Protein AF-A0A3C1DLE8-F1 (afdb_monomer)

Mean predicted aligned error: 16.71 Å

Secondary structure (DSSP, 8-state):
-PPEEEEE--HHHHHH-TTS--HHHHHTTT-EEEEE-TTTTHHHHHHHHTT--SEEEE-TTGGGSHHHHHHTTSHHHHHHHHHHHHTT-EEEE---GGGGGSTT-B--S-S-GGG--EEEEPPTTS-TT----B--GGGTT-HHHHSSS---HHHHHHHHHH-TTS--S-SEEEES--TTTEEEEEEEEETTEEEEEEEEE-TT-S--EEEESS-HHHHT-HHHHHHHHIIIII----EEEEE-TT---HHHHHHHHHHHHTT--EEEEETTT-HHHHHHHHHTT--SEEEEPTT--GGGS-HHHHHHHHHHHHTT--EEEEE-S--SSSS-PEEEE----HHHHHHHHHHHHHHHHHHT----S-HHHHHHHHHHHHHH-SS--STHHHHHHHHHHHHHTEETTEETT-HHHHHHHHHHHHHTT-S--HHHHHHHHTTGGGS-HHHHHHHHHHHHHTT---HHHHHHHHHHHHTS-GGGS-HHHHHHHHHHHHHTT-HHHHHHHHHHHHHT-BTTB-SSHHHHHHHHHHHHHHHHHHHH-TT--TTTHHHHHHH-

Radius of gyration: 29.04 Å; Cα contacts (8 Å, |Δi|>4): 878; chains: 1; bounding box: 70×69×75 Å

Solvent-accessible surface area (backbone atoms only — not comparable to full-atom values): 30138 Å² total; per-residue (Å²): 127,64,56,28,32,37,38,34,36,32,59,69,52,38,75,76,32,85,50,57,55,49,61,64,68,42,45,78,71,54,38,43,75,46,81,32,28,60,93,49,40,75,56,48,43,57,45,39,69,66,68,68,50,27,20,41,37,35,36,60,38,16,65,54,38,66,57,34,41,54,50,48,63,32,71,64,32,26,52,24,48,45,51,36,20,74,73,60,15,14,31,37,35,36,13,47,52,64,31,30,79,43,87,84,32,53,51,59,64,50,95,48,72,61,69,30,35,28,39,40,58,55,61,88,93,56,59,40,64,60,81,57,55,43,63,42,81,96,29,66,69,39,56,58,39,49,33,92,34,73,55,52,46,63,58,50,42,52,48,28,47,62,32,86,94,63,56,26,48,43,56,29,26,57,41,82,56,39,71,90,45,38,37,60,47,27,30,31,78,54,98,91,43,79,38,35,34,29,38,29,42,32,88,91,46,74,48,41,42,36,42,29,27,31,52,41,72,57,64,60,44,55,56,49,44,51,7,45,46,42,44,24,45,51,28,70,45,32,35,34,36,40,33,41,89,90,56,82,48,71,72,59,52,50,50,53,50,48,35,55,75,67,60,51,37,60,44,80,37,40,57,88,78,32,51,67,57,51,42,49,39,47,75,62,56,56,30,47,32,39,38,37,34,51,70,56,53,74,86,69,53,52,72,65,43,52,50,54,50,52,53,30,17,74,69,47,59,26,38,35,37,34,41,50,78,81,65,100,55,98,59,88,46,72,44,75,52,58,43,61,47,65,64,59,55,51,47,54,50,49,49,51,48,51,52,53,51,52,75,71,61,57,68,83,80,47,68,66,54,40,51,55,52,52,55,52,52,64,74,70,50,94,59,92,68,84,56,61,65,62,49,49,58,52,47,56,59,53,54,76,38,53,51,87,40,20,34,73,73,37,66,69,52,22,38,51,48,46,47,48,38,61,76,68,68,54,92,73,62,59,50,27,51,53,51,45,68,77,42,40,88,79,50,57,69,69,58,34,49,50,44,50,44,36,28,49,78,69,72,68,54,47,74,64,60,53,49,53,50,53,55,54,61,69,71,54,70,62,92,77,54,53,66,62,54,35,34,55,50,27,47,37,26,59,75,68,70,37,63,72,57,26,54,54,35,48,51,47,45,62,71,64,49,53,96,93,36,43,95,40,72,66,53,33,52,54,37,50,53,41,53,47,56,52,52,52,52,57,73,72,50,90,79,76,62,82,79,50,58,58,52,55,62,72,73,87

Sequence (556 aa):
MAYHVALVQNQTEMAHYGYADARPLLEERGYTVHHFTGSNILDLTASLGSQTLNAVVVGSNALSDPDIRREMRTGSAIEGLSAMLRNGGGILVFQQLKLAGIEDNYLLLSDDEDLRVSATPRPLSESAIEGDFRVPPDSSLHPLLIYPHQVDPSAVAEHSRRFRSLPGLYWHSWVDFNADKWQVLLDDFRQGETRPILLATREDSVNRIVLSSMANDWQDSANLLDNALIYAVEGRHELAVLATTGGSMFTFDYLRASFHARQFPVHYYDVGTDQSALARNLRLGVHSTLLIGAAVGQDRLASALKRDISSRIEAGLLKVVGADSTSWVPEPSFSIATRQAPALNLLSAVELQVLTDLRLGYVDGMFWATVETLQHLLELTSEPNDYLVSATRALDLASEHDRSGSYDEVFGASCALLWFRSKCGSADLRPTLDWIRARVSAYAMREQMLAIRTLILIGEGTSDECRAAADQIRLIELDSLSEIDLVNYLETSLLLDELELSSRIARALVSSQSSGMWLDLATTAEGTLALLKLLRRFSEGTTAAPKLVSLSEEIR

Foldseek 3Di:
DAAEEEEQFEPVCVVVDVLQDLVCVQVVVVHHYDYHYLVRLLVVLVVLVVLRHQEYEYAAQSCVPVSNVVSCPDPSNLVSLVVSLLVNAFYEYEANLNLQPDVVSWDRNHPDLQATKGKHFDDPVDDQLDFFKDFDPVQCLPQLCPPPHNDDRRVLSVLQQPQPRHRGDFGIFIDSHNCQQKDQGIWTDDPNDTGRAWIFGDPPDSHTYIYGRHNCSSSVSPSSVVSSCCCNGLNQQQEEEEEADPDDDPVVVVVVVVCVVVSPRHHYDYLVPCLVSVLSCLVSLSYQEYEYEQVDDPVSHDPSSVVSQVVCQVVQRHKYWYQHPPDPDPDGDIDIRHPPPPLVVVQVVVVVVLVVCVVVPQPPLDLVSLLVNVVVVVVPDPDDDVCLVVLVVSLVSQVVQDDQQARVLDLLSLLSNLLSCLVNVNDDSPRSVCSNVVCLVVDDLLSVLSNQLSCLSSVNHDPVSLVVNVVVLVPDPLLPDALQSLLSNLSSCLSSVVLVSNLVSLVSNLVQDDPQAGPDPVSRNSNSVSVVSSVVVVVVDPDDDPVVVVSVVSSD

pLDDT: mean 80.03, std 16.44, range [30.22, 97.75]

Nearest PDB structures (foldseek):
  8apn-assembly1_AL  TM=2.722E-01  e=4.970E-02  Polytomella magna
  4wnd-assembly1_A  TM=3.564E-01  e=7.843E-01  Homo sapiens
  9g6k-assembly1_Li  TM=3.989E-01  e=1.273E+00  Toxoplasma gondii
  8apo-assembly1_Xd  TM=3.398E-01  e=2.065E+00  Polytomella magna
  6af0-assembly1_A  TM=2.952E-01  e=2.387E+00  Thermothelomyces thermophilus ATCC 42464

Structure (mmCIF, N/CA/C/O backbone):
data_AF-A0A3C1DLE8-F1
#
_entry.id   AF-A0A3C1DLE8-F1
#
loop_
_atom_site.group_PDB
_atom_site.id
_atom_site.type_symbol
_atom_site.label_a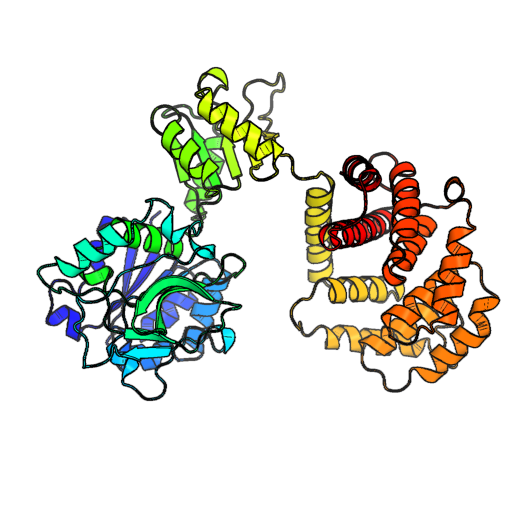tom_id
_atom_site.label_alt_id
_atom_site.label_comp_id
_atom_site.label_asym_id
_atom_site.label_entity_id
_atom_site.label_seq_id
_atom_site.pdbx_PDB_ins_code
_atom_site.Cartn_x
_atom_site.Cartn_y
_atom_site.Cartn_z
_atom_site.occupancy
_atom_site.B_iso_or_equiv
_atom_site.auth_seq_id
_atom_site.auth_comp_id
_atom_site.auth_asym_id
_atom_site.auth_atom_id
_atom_site.pdbx_PDB_model_num
ATOM 1 N N . MET A 1 1 ? -4.431 20.612 9.502 1.00 57.50 1 MET A N 1
ATOM 2 C CA . MET A 1 1 ? -3.205 20.738 8.694 1.00 57.50 1 MET A CA 1
ATOM 3 C C . MET A 1 1 ? -3.507 20.012 7.410 1.00 57.50 1 MET A C 1
ATOM 5 O O . MET A 1 1 ? -4.000 18.897 7.482 1.00 57.50 1 MET A O 1
ATOM 9 N N . ALA A 1 2 ? -3.359 20.688 6.279 1.00 81.50 2 ALA A N 1
ATOM 10 C CA . ALA A 1 2 ? -3.682 20.116 4.979 1.00 81.50 2 ALA A CA 1
ATOM 11 C C . ALA A 1 2 ? -2.530 19.216 4.508 1.00 81.50 2 ALA A C 1
ATOM 13 O O . ALA A 1 2 ? -1.374 19.501 4.815 1.00 81.50 2 ALA A O 1
ATOM 14 N N . TYR A 1 3 ? -2.837 18.137 3.788 1.00 92.44 3 TYR A N 1
ATOM 15 C CA . TYR A 1 3 ? -1.807 17.349 3.110 1.00 92.44 3 TYR A CA 1
ATOM 16 C C . TYR A 1 3 ? -1.200 18.167 1.969 1.00 92.44 3 TYR A C 1
ATOM 18 O O . TYR A 1 3 ? -1.917 18.866 1.250 1.00 92.44 3 TYR A O 1
ATOM 26 N N . HIS A 1 4 ? 0.118 18.097 1.824 1.00 94.75 4 HIS A N 1
ATOM 27 C CA . HIS A 1 4 ? 0.876 18.813 0.810 1.00 94.75 4 HIS A CA 1
ATOM 28 C C . HIS A 1 4 ? 1.128 17.903 -0.389 1.00 94.75 4 HIS A C 1
ATOM 30 O O . HIS A 1 4 ? 1.752 16.849 -0.264 1.00 94.75 4 HIS A O 1
ATOM 36 N N . VAL A 1 5 ? 0.663 18.329 -1.558 1.00 97.06 5 VAL A N 1
ATOM 37 C CA . VAL A 1 5 ? 0.756 17.564 -2.801 1.00 97.06 5 VAL A CA 1
ATOM 38 C C . VAL A 1 5 ? 1.599 18.335 -3.800 1.00 97.06 5 VAL A C 1
ATOM 40 O O . VAL A 1 5 ? 1.300 19.488 -4.103 1.00 97.06 5 VAL A O 1
ATOM 43 N N . ALA A 1 6 ? 2.629 17.695 -4.342 1.00 97.69 6 ALA A N 1
ATOM 44 C CA . ALA A 1 6 ? 3.302 18.185 -5.534 1.00 97.69 6 ALA A CA 1
ATOM 45 C C . ALA A 1 6 ? 2.498 17.757 -6.762 1.00 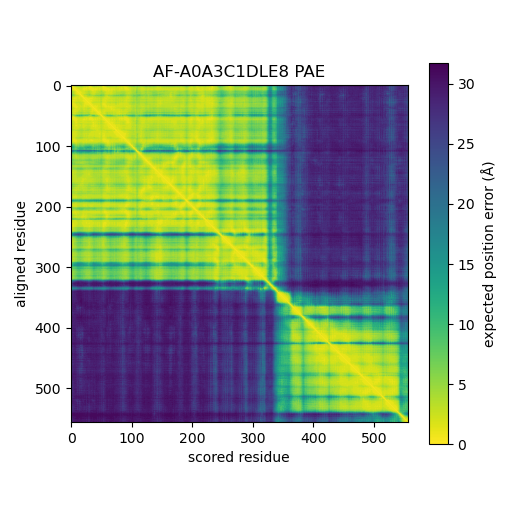97.69 6 ALA A C 1
ATOM 47 O O . ALA A 1 6 ? 2.440 16.574 -7.086 1.00 97.69 6 ALA A O 1
ATOM 48 N N . LEU A 1 7 ? 1.865 18.711 -7.438 1.00 97.75 7 LEU A N 1
ATOM 49 C CA . LEU A 1 7 ? 1.118 18.470 -8.665 1.00 97.75 7 LEU A CA 1
ATOM 50 C C . LEU A 1 7 ? 1.996 18.828 -9.866 1.00 97.75 7 LEU A C 1
ATOM 52 O O . LEU A 1 7 ? 2.311 19.997 -10.075 1.00 97.75 7 LEU A O 1
ATOM 56 N N . VAL A 1 8 ? 2.367 17.828 -10.659 1.00 97.00 8 VAL A N 1
ATOM 57 C CA . VAL A 1 8 ? 3.187 17.977 -11.865 1.00 97.00 8 VAL A CA 1
ATOM 58 C C . VAL A 1 8 ? 2.276 17.947 -13.092 1.00 97.00 8 VAL A C 1
ATOM 60 O O . VAL A 1 8 ? 1.639 16.928 -13.351 1.00 97.00 8 VAL A O 1
ATOM 63 N N . GLN A 1 9 ? 2.203 19.034 -13.864 1.00 94.62 9 GLN A N 1
ATOM 64 C CA . GLN A 1 9 ? 1.334 19.132 -15.045 1.00 94.62 9 GLN A CA 1
ATOM 65 C C . GLN A 1 9 ? 2.069 19.646 -16.285 1.00 94.62 9 GLN A C 1
ATOM 67 O O . GLN A 1 9 ? 3.072 20.355 -16.204 1.00 94.62 9 GLN A O 1
ATOM 72 N N . ASN A 1 10 ? 1.535 19.321 -17.464 1.00 90.56 10 ASN A N 1
ATOM 73 C CA . ASN A 1 10 ? 2.017 19.884 -18.720 1.00 90.56 10 ASN A CA 1
ATOM 74 C C . ASN A 1 10 ? 1.408 21.280 -18.945 1.00 90.56 10 ASN A C 1
ATOM 76 O O . ASN A 1 10 ? 0.211 21.411 -19.208 1.00 90.56 10 ASN A O 1
ATOM 80 N N . GLN A 1 11 ? 2.247 22.318 -18.911 1.00 87.69 11 GLN A N 1
ATOM 81 C CA . GLN A 1 11 ? 1.823 23.712 -19.086 1.00 87.69 11 GLN A CA 1
ATOM 82 C C . GLN A 1 11 ? 1.135 23.972 -20.435 1.00 87.69 11 GLN A C 1
ATOM 84 O O . GLN A 1 11 ? 0.208 24.778 -20.512 1.00 87.69 11 GLN A O 1
ATOM 89 N N . THR A 1 12 ? 1.570 23.291 -21.498 1.00 81.56 12 THR A N 1
ATOM 90 C CA . THR A 1 12 ? 0.986 23.441 -22.838 1.00 81.56 12 THR A CA 1
ATOM 91 C C . THR A 1 12 ? -0.436 22.888 -22.869 1.00 81.56 12 THR A C 1
ATOM 93 O O . THR A 1 12 ? -1.334 23.540 -23.393 1.00 81.56 12 THR A O 1
ATOM 96 N N . GLU A 1 13 ? -0.669 21.722 -22.261 1.00 84.00 13 GLU A N 1
ATOM 97 C CA . GLU A 1 13 ? -2.012 21.131 -22.169 1.00 84.00 13 GLU A CA 1
ATOM 98 C C . GLU A 1 13 ? -2.956 22.042 -21.366 1.00 84.00 13 GLU A C 1
ATOM 100 O O . GLU A 1 13 ? -4.052 22.349 -21.831 1.00 84.00 13 GLU A O 1
ATOM 105 N N . MET A 1 14 ? -2.501 22.568 -20.221 1.00 85.44 14 MET A N 1
ATOM 106 C CA . MET A 1 14 ? -3.275 23.507 -19.393 1.00 85.44 14 MET A CA 1
ATOM 107 C C . MET A 1 14 ? -3.644 24.801 -20.132 1.00 85.44 14 MET A C 1
ATOM 109 O O . MET A 1 14 ? -4.719 25.356 -19.918 1.00 85.44 14 MET A O 1
ATOM 113 N N . ALA A 1 15 ? -2.764 25.298 -21.008 1.00 73.75 15 ALA A N 1
ATOM 114 C CA . ALA A 1 15 ? -3.020 26.509 -21.786 1.00 73.75 15 ALA A CA 1
ATOM 115 C C . ALA A 1 15 ? -4.090 26.308 -22.875 1.00 73.75 15 ALA A C 1
ATOM 117 O O . ALA A 1 15 ? -4.738 27.273 -23.287 1.00 73.75 15 ALA A O 1
ATOM 118 N N . HIS A 1 16 ? -4.271 25.073 -23.352 1.00 78.31 16 HIS A N 1
ATOM 119 C CA . HIS A 1 16 ? -5.194 24.746 -24.440 1.00 78.31 16 HIS A CA 1
ATOM 120 C C . HIS A 1 16 ? -6.519 24.145 -23.965 1.00 78.31 16 HIS A C 1
ATOM 122 O O . HIS A 1 16 ? -7.544 24.348 -24.620 1.00 78.31 16 HIS A O 1
ATOM 128 N N . TYR A 1 17 ? -6.524 23.441 -22.833 1.00 80.38 17 TYR A N 1
ATOM 129 C CA . TYR A 1 17 ? -7.687 22.716 -22.338 1.00 80.38 17 TYR A CA 1
ATOM 130 C C . TYR A 1 17 ? -8.024 23.138 -20.910 1.00 80.38 17 TYR A C 1
ATOM 132 O O . TYR A 1 17 ? -7.287 22.856 -19.972 1.00 80.38 17 TYR A O 1
ATOM 140 N N . GLY A 1 18 ? -9.190 23.765 -20.723 1.00 75.25 18 GLY A N 1
ATOM 141 C CA . GLY A 1 18 ? -9.631 24.219 -19.397 1.00 75.25 18 GLY A CA 1
ATOM 142 C C . GLY A 1 18 ? -9.835 23.092 -18.375 1.00 75.25 18 GLY A C 1
ATOM 143 O O . GLY A 1 18 ? -9.782 23.350 -17.183 1.00 75.25 18 GLY A O 1
ATOM 144 N N . TYR A 1 19 ? -10.033 21.851 -18.832 1.00 81.50 19 TYR A N 1
ATOM 145 C CA . TYR A 1 19 ? -10.120 20.661 -17.976 1.00 81.50 19 TYR A CA 1
ATOM 146 C C . TYR A 1 19 ? -8.752 20.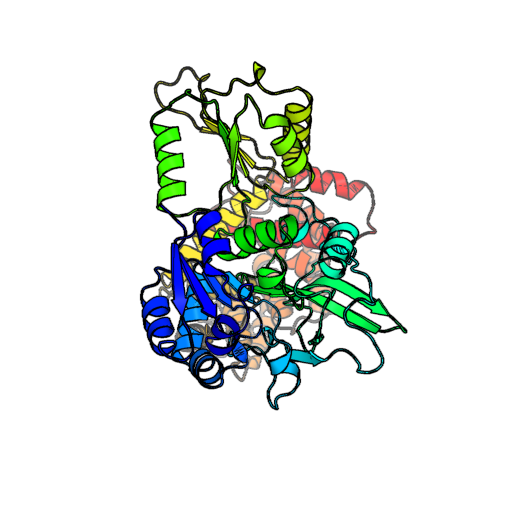042 -17.648 1.00 81.50 19 TYR A C 1
ATOM 148 O O . TYR A 1 19 ? -8.693 19.078 -16.895 1.00 81.50 19 TYR A O 1
ATOM 156 N N . ALA A 1 20 ? -7.659 20.542 -18.238 1.00 86.25 20 ALA A N 1
ATOM 157 C CA . ALA A 1 20 ? -6.324 20.002 -18.000 1.00 86.25 20 ALA A CA 1
ATOM 158 C C . ALA A 1 20 ? -5.638 20.588 -16.759 1.00 86.25 20 ALA A C 1
ATOM 160 O O . ALA A 1 20 ? -4.584 20.097 -16.362 1.00 86.25 20 ALA A O 1
ATOM 161 N N . ASP A 1 21 ? -6.225 21.608 -16.132 1.00 90.75 21 ASP A N 1
ATOM 162 C CA . ASP A 1 21 ? -5.778 22.153 -14.852 1.00 90.75 21 ASP A CA 1
ATOM 163 C C . ASP A 1 21 ? -6.406 21.372 -13.691 1.00 90.75 21 ASP A C 1
ATOM 165 O O . ASP A 1 21 ? -7.610 21.459 -13.455 1.00 90.75 21 ASP A O 1
ATOM 169 N N . ALA A 1 22 ? -5.585 20.611 -12.964 1.00 92.75 22 ALA A N 1
ATOM 170 C CA . ALA A 1 22 ? -6.038 19.759 -11.866 1.00 92.75 22 ALA A CA 1
ATOM 171 C C . ALA A 1 22 ? -5.871 20.436 -10.495 1.00 92.75 22 ALA A C 1
ATOM 173 O O . ALA A 1 22 ? -6.150 19.818 -9.468 1.00 92.75 22 ALA A O 1
ATOM 174 N N . ARG A 1 23 ? -5.425 21.701 -10.438 1.00 94.12 23 ARG A N 1
ATOM 175 C CA . ARG A 1 23 ? -5.304 22.424 -9.161 1.00 94.12 23 ARG A CA 1
ATOM 176 C C . ARG A 1 23 ? -6.654 22.581 -8.461 1.00 94.12 23 ARG A C 1
ATOM 178 O O . ARG A 1 23 ? -6.723 22.170 -7.304 1.00 94.12 23 ARG A O 1
ATOM 185 N N . PRO A 1 24 ? -7.735 23.050 -9.127 1.00 92.38 24 PRO A N 1
ATOM 186 C CA . PRO A 1 24 ? -9.031 23.199 -8.463 1.00 92.38 24 PRO A CA 1
ATOM 187 C C . PRO A 1 24 ? -9.537 21.868 -7.900 1.00 92.38 24 PRO A C 1
ATOM 189 O O . PRO A 1 24 ? -10.004 21.811 -6.771 1.00 92.38 24 PRO A O 1
ATOM 192 N N . LEU A 1 25 ? -9.337 20.779 -8.648 1.00 91.44 25 LEU A N 1
ATOM 193 C CA . LEU A 1 25 ? -9.724 19.422 -8.267 1.00 91.44 25 LEU A CA 1
ATOM 194 C C . LEU A 1 25 ? -9.117 18.986 -6.920 1.00 91.44 25 LEU A C 1
ATOM 196 O O . LEU A 1 25 ? -9.796 18.357 -6.106 1.00 91.44 25 LEU A O 1
ATOM 200 N N . LEU A 1 26 ? -7.841 19.303 -6.687 1.00 94.00 26 LEU A N 1
ATOM 201 C CA . LEU A 1 26 ? -7.132 18.968 -5.450 1.00 94.00 26 LEU A CA 1
ATOM 202 C C . LEU A 1 26 ? -7.415 19.974 -4.325 1.00 94.00 26 LEU A C 1
ATOM 204 O O . LEU A 1 26 ? -7.578 19.577 -3.171 1.00 94.00 26 LEU A O 1
ATOM 208 N N . GLU A 1 27 ? -7.494 21.265 -4.650 1.00 94.38 27 GLU A N 1
ATOM 209 C CA . GLU A 1 27 ? -7.776 22.337 -3.687 1.00 94.38 27 GLU A CA 1
ATOM 210 C C . GLU A 1 27 ? -9.192 22.216 -3.100 1.00 94.38 27 GLU A C 1
ATOM 212 O O . GLU A 1 27 ? -9.369 22.363 -1.891 1.00 94.38 27 GLU A O 1
ATOM 217 N N . GLU A 1 28 ? -10.192 21.864 -3.917 1.00 92.50 28 GLU A N 1
ATOM 218 C CA . GLU A 1 28 ? -11.573 21.605 -3.477 1.00 92.50 28 GLU A CA 1
ATOM 219 C C . GLU A 1 28 ? -11.670 20.428 -2.494 1.00 92.50 28 GLU A C 1
ATOM 221 O O . GLU A 1 28 ? -12.557 20.404 -1.639 1.00 92.50 28 GLU A O 1
ATOM 226 N N . ARG A 1 29 ? -10.722 19.484 -2.561 1.00 91.56 29 ARG A N 1
ATOM 227 C CA . ARG A 1 29 ? -10.584 18.353 -1.625 1.00 91.56 29 ARG A CA 1
ATOM 228 C C . ARG A 1 29 ? -9.753 18.696 -0.383 1.00 91.56 29 ARG A C 1
ATOM 230 O O . ARG A 1 29 ? -9.545 17.847 0.478 1.00 91.56 29 ARG A O 1
ATOM 237 N N . GLY A 1 30 ? -9.311 19.947 -0.253 1.00 92.44 30 GLY A N 1
ATOM 238 C CA . GLY A 1 30 ? -8.603 20.452 0.923 1.00 92.44 30 GLY A CA 1
ATOM 239 C C . GLY A 1 30 ? -7.099 20.174 0.933 1.00 92.44 30 GLY A C 1
ATOM 240 O O . GLY A 1 30 ? -6.462 20.337 1.978 1.00 92.44 30 GLY A O 1
ATOM 241 N N . TYR A 1 31 ? -6.514 19.775 -0.200 1.00 94.94 31 TYR A N 1
ATOM 242 C CA . TYR A 1 31 ? -5.071 19.591 -0.320 1.00 94.94 31 TYR A CA 1
ATOM 243 C C . TYR A 1 31 ? -4.354 20.924 -0.558 1.00 94.94 31 TYR A C 1
ATOM 245 O O . TYR A 1 31 ? -4.834 21.798 -1.276 1.00 94.94 31 TYR A O 1
ATOM 253 N N . THR A 1 32 ? -3.169 21.076 0.035 1.00 95.50 32 THR A N 1
ATOM 254 C CA . THR A 1 32 ? -2.262 22.180 -0.296 1.00 95.50 32 THR A CA 1
ATOM 255 C C . THR A 1 32 ? -1.452 21.789 -1.519 1.00 95.50 32 THR A C 1
ATOM 257 O O . THR A 1 32 ? -0.607 20.896 -1.440 1.00 95.50 32 THR A O 1
ATOM 260 N N . VAL A 1 33 ? -1.697 22.459 -2.640 1.00 96.50 33 VAL A N 1
ATOM 261 C CA . VAL A 1 33 ? -1.079 22.115 -3.921 1.00 96.50 33 VAL A CA 1
ATOM 262 C C . VAL A 1 33 ? 0.170 22.955 -4.172 1.00 96.50 33 VAL A C 1
ATOM 264 O O . VAL A 1 33 ? 0.117 24.181 -4.237 1.00 96.50 33 VAL A O 1
ATOM 267 N N . HIS A 1 34 ? 1.295 22.276 -4.376 1.00 96.38 34 HIS A N 1
ATOM 268 C CA . HIS A 1 34 ? 2.534 22.843 -4.901 1.00 96.38 34 HIS A CA 1
ATOM 269 C C . HIS A 1 34 ? 2.625 22.482 -6.381 1.00 96.38 34 HIS A C 1
ATOM 271 O O . HIS A 1 34 ? 2.769 21.312 -6.729 1.00 96.38 34 HIS A O 1
ATOM 277 N N . HIS A 1 35 ? 2.471 23.467 -7.262 1.00 96.62 35 HIS A N 1
ATOM 278 C CA . HIS A 1 35 ? 2.333 23.218 -8.695 1.00 96.62 35 HIS A CA 1
ATOM 279 C C . HIS A 1 35 ? 3.673 23.300 -9.440 1.00 96.62 35 HIS A C 1
ATOM 281 O O . HIS A 1 35 ? 4.381 24.309 -9.369 1.00 96.62 35 HIS A O 1
ATOM 287 N N . PHE A 1 36 ? 3.972 22.259 -10.213 1.00 96.31 36 PHE A N 1
ATOM 288 C CA . PHE A 1 36 ? 5.183 22.117 -11.012 1.00 96.31 36 PHE A CA 1
ATOM 289 C C . PHE A 1 36 ? 4.842 21.856 -12.481 1.00 96.31 36 PHE A C 1
ATOM 291 O O . PHE A 1 36 ? 3.941 21.093 -12.822 1.00 96.31 36 PHE A O 1
ATOM 298 N N . THR A 1 37 ? 5.607 22.483 -13.362 1.00 94.62 37 THR A N 1
ATOM 299 C CA . THR A 1 37 ? 5.525 22.399 -14.823 1.00 94.62 37 THR A CA 1
ATOM 300 C C . THR A 1 37 ? 6.941 22.381 -15.395 1.00 94.62 37 THR A C 1
ATOM 302 O O . THR A 1 37 ? 7.901 22.566 -14.647 1.00 94.62 37 THR A O 1
ATOM 305 N N . GLY A 1 38 ? 7.104 22.240 -16.714 1.00 90.44 38 GLY A N 1
ATOM 306 C CA . GLY A 1 38 ? 8.426 22.287 -17.352 1.00 90.44 38 GLY A CA 1
ATOM 307 C C . GLY A 1 38 ? 9.260 23.521 -16.967 1.00 90.44 38 GLY A C 1
ATOM 308 O O . GLY A 1 38 ? 10.469 23.408 -16.787 1.00 90.44 38 GLY A O 1
ATOM 309 N N . SER A 1 39 ? 8.630 24.679 -16.720 1.00 91.56 39 SER A N 1
ATOM 310 C CA . SER A 1 39 ? 9.354 25.912 -16.375 1.00 91.56 39 SER A CA 1
ATOM 311 C C . SER A 1 39 ? 9.955 25.948 -14.965 1.00 91.56 39 SER A C 1
ATOM 313 O O . SER A 1 39 ? 10.845 26.757 -14.721 1.00 91.56 39 SER A O 1
ATOM 315 N N . ASN A 1 40 ? 9.456 25.135 -14.029 1.00 91.81 40 ASN A N 1
ATOM 316 C CA . ASN A 1 40 ? 9.880 25.145 -12.620 1.00 91.81 40 ASN A CA 1
ATOM 317 C C . ASN A 1 40 ? 10.094 23.739 -12.035 1.00 91.81 40 ASN A C 1
ATOM 319 O O . ASN A 1 40 ? 10.168 23.583 -10.820 1.00 91.81 40 ASN A O 1
ATOM 323 N N . ILE A 1 41 ? 10.198 22.704 -12.873 1.00 93.81 41 ILE A N 1
ATOM 324 C CA . ILE A 1 41 ? 10.324 21.318 -12.404 1.00 93.81 41 ILE A CA 1
ATOM 325 C C . ILE A 1 41 ? 11.587 21.085 -11.562 1.00 93.81 41 ILE A C 1
ATOM 327 O O . ILE A 1 41 ? 11.565 20.258 -10.661 1.00 93.81 41 ILE A O 1
ATOM 331 N N . LEU A 1 42 ? 12.652 21.864 -11.775 1.00 90.69 42 LEU A N 1
ATOM 332 C CA . LEU A 1 42 ? 13.880 21.804 -10.969 1.00 90.69 42 LEU A CA 1
ATOM 333 C C . LEU A 1 42 ? 13.622 22.053 -9.469 1.00 90.69 42 LEU A C 1
ATOM 335 O O . LEU A 1 42 ? 14.319 21.503 -8.616 1.00 90.69 42 LEU A O 1
ATOM 339 N N . ASP A 1 43 ? 12.591 22.834 -9.130 1.00 93.06 43 ASP A N 1
ATOM 340 C CA . ASP A 1 43 ? 12.226 23.130 -7.740 1.00 93.06 43 ASP A CA 1
ATOM 341 C C . ASP A 1 43 ? 11.553 21.929 -7.041 1.00 93.06 43 ASP A C 1
ATOM 343 O O . ASP A 1 43 ? 11.468 21.884 -5.806 1.00 93.06 43 ASP A O 1
ATOM 347 N N . LEU A 1 44 ? 11.093 20.926 -7.804 1.00 92.12 44 LEU A N 1
ATOM 348 C CA . LEU A 1 44 ? 10.508 19.697 -7.260 1.00 92.12 44 LEU A CA 1
ATOM 349 C C . LEU A 1 44 ? 11.542 18.923 -6.446 1.00 92.12 44 LEU A C 1
ATOM 351 O O . LEU A 1 44 ? 11.243 18.494 -5.335 1.00 92.12 44 LEU A O 1
ATOM 355 N N . THR A 1 45 ? 12.768 18.798 -6.953 1.00 87.62 45 THR A N 1
ATOM 356 C CA . THR A 1 45 ? 13.864 18.094 -6.275 1.00 87.62 45 THR A CA 1
ATOM 357 C C . THR A 1 45 ? 14.177 18.733 -4.917 1.00 87.62 45 THR A C 1
ATOM 359 O O . THR A 1 45 ? 14.318 18.034 -3.911 1.00 87.62 45 THR A O 1
ATOM 362 N N . ALA A 1 46 ? 14.188 20.069 -4.840 1.00 86.81 46 ALA A N 1
ATOM 363 C CA . ALA A 1 46 ? 14.343 20.786 -3.572 1.00 86.81 46 ALA A CA 1
ATOM 364 C C . ALA A 1 46 ? 13.165 20.531 -2.612 1.00 86.81 46 ALA A C 1
ATOM 366 O O . ALA A 1 46 ? 13.361 20.329 -1.411 1.00 86.81 46 ALA A O 1
ATOM 367 N N . SER A 1 47 ? 11.943 20.486 -3.145 1.00 90.19 47 SER A N 1
ATOM 368 C CA . SER A 1 47 ? 10.730 20.211 -2.367 1.00 90.19 47 SER A CA 1
ATOM 369 C C . SER A 1 47 ? 10.716 18.781 -1.813 1.00 90.19 47 SER A C 1
ATOM 371 O O . SER A 1 47 ? 10.418 18.591 -0.633 1.00 90.19 47 SER A O 1
ATOM 373 N N . LEU A 1 48 ? 11.131 17.792 -2.610 1.00 88.69 48 LEU A N 1
ATOM 374 C CA . LEU A 1 48 ? 11.321 16.403 -2.180 1.00 88.69 48 LEU A CA 1
ATOM 375 C C . LEU A 1 48 ? 12.381 16.299 -1.072 1.00 88.69 48 LEU A C 1
ATOM 377 O O . LEU A 1 48 ? 12.144 15.653 -0.052 1.00 88.69 48 LEU A O 1
ATOM 381 N N . GLY A 1 49 ? 13.510 17.001 -1.219 1.00 80.19 49 GLY A N 1
ATOM 382 C CA . GLY A 1 49 ? 14.583 17.029 -0.218 1.00 80.19 49 GLY A CA 1
ATOM 383 C C . GLY A 1 49 ? 14.168 17.623 1.134 1.00 80.19 49 GLY A C 1
ATOM 384 O O . GLY A 1 49 ? 14.696 17.225 2.169 1.00 80.19 49 GLY A O 1
ATOM 385 N N . SER A 1 50 ? 13.186 18.531 1.149 1.00 80.69 50 SER A N 1
ATOM 386 C CA . SER A 1 50 ? 12.641 19.105 2.389 1.00 80.69 50 SER A CA 1
ATOM 387 C C . SER A 1 50 ? 11.734 18.152 3.182 1.00 80.69 50 SER A C 1
ATOM 389 O O . SER A 1 50 ? 11.385 18.465 4.318 1.00 80.69 50 SER A O 1
ATOM 391 N N . GLN A 1 51 ? 11.337 17.013 2.593 1.00 73.25 51 GLN A N 1
ATOM 392 C CA . GLN A 1 51 ? 10.416 16.022 3.174 1.00 73.25 51 GLN A CA 1
ATOM 393 C C . GLN A 1 51 ? 9.076 16.605 3.661 1.00 73.25 51 GLN A C 1
ATOM 395 O O . GLN A 1 51 ? 8.454 16.086 4.583 1.00 73.25 51 GLN A O 1
ATOM 400 N N . THR A 1 52 ? 8.616 17.690 3.037 1.00 83.88 52 THR A N 1
ATOM 401 C CA . THR A 1 52 ? 7.341 18.345 3.377 1.00 83.88 52 THR A CA 1
ATOM 402 C C . THR A 1 52 ? 6.158 17.846 2.545 1.00 83.88 52 THR A C 1
ATOM 404 O O . THR A 1 52 ? 5.017 18.194 2.839 1.00 83.88 52 THR A O 1
ATOM 407 N N . LEU A 1 53 ? 6.416 17.051 1.502 1.00 92.38 53 LEU A N 1
ATOM 408 C CA . LEU A 1 53 ? 5.407 16.540 0.577 1.00 92.38 53 LEU A CA 1
ATOM 409 C C . LEU A 1 53 ? 4.860 15.189 1.048 1.00 92.38 53 LEU A C 1
ATOM 411 O O . LEU A 1 53 ? 5.621 14.289 1.394 1.00 92.38 53 LEU A O 1
ATOM 415 N N . ASN A 1 54 ? 3.537 15.039 1.001 1.00 93.69 54 ASN A N 1
ATOM 416 C CA . ASN A 1 54 ? 2.847 13.781 1.288 1.00 93.69 54 ASN A CA 1
ATOM 417 C C . ASN A 1 54 ? 2.663 12.927 0.028 1.00 93.69 54 ASN A C 1
ATOM 419 O O . ASN A 1 54 ? 2.618 11.700 0.110 1.00 93.69 54 ASN A O 1
ATOM 423 N N . ALA A 1 55 ? 2.566 13.561 -1.142 1.00 96.00 55 ALA A N 1
ATOM 424 C CA . ALA A 1 55 ? 2.492 12.848 -2.406 1.00 96.00 55 ALA A CA 1
ATOM 425 C C . ALA A 1 55 ? 2.964 13.676 -3.598 1.00 96.00 55 ALA A C 1
ATOM 427 O O . ALA A 1 55 ? 2.938 14.911 -3.579 1.00 96.00 55 ALA A O 1
ATOM 428 N N . VAL A 1 56 ? 3.317 12.959 -4.664 1.00 96.75 56 VAL A N 1
ATOM 429 C CA . VAL A 1 56 ? 3.511 13.507 -6.008 1.00 96.75 56 VAL A CA 1
ATOM 430 C C . VAL A 1 56 ? 2.385 13.002 -6.905 1.00 96.75 56 VAL A C 1
ATOM 432 O O . VAL A 1 56 ? 2.212 11.800 -7.098 1.00 96.75 56 VAL A O 1
ATOM 435 N N . VAL A 1 57 ? 1.617 13.932 -7.461 1.00 97.38 57 VAL A N 1
ATOM 436 C CA . VAL A 1 57 ? 0.555 13.663 -8.428 1.00 97.38 57 VAL A CA 1
ATOM 437 C C . VAL A 1 57 ? 1.037 14.110 -9.800 1.00 97.38 57 VAL A C 1
ATOM 439 O O . VAL A 1 57 ? 1.286 15.291 -10.034 1.00 97.38 57 VAL A O 1
ATOM 442 N N . VAL A 1 58 ? 1.169 13.162 -10.719 1.00 96.31 58 VAL A N 1
ATOM 443 C CA . VAL A 1 58 ? 1.577 13.399 -12.101 1.00 96.31 58 VAL A CA 1
ATOM 444 C C . VAL A 1 58 ? 0.323 13.449 -12.968 1.00 96.31 58 VAL A C 1
ATOM 446 O O . VAL A 1 58 ? -0.333 12.433 -13.206 1.00 96.31 58 VAL A O 1
ATOM 449 N N . GLY A 1 59 ? -0.007 14.656 -13.425 1.00 95.12 59 GLY A N 1
ATOM 450 C CA . GLY A 1 59 ? -1.152 14.952 -14.277 1.00 95.12 59 GLY A CA 1
ATOM 451 C C . GLY A 1 59 ? -1.125 14.204 -15.608 1.00 95.12 59 GLY A C 1
ATOM 452 O O . GLY A 1 59 ? -0.071 13.770 -16.093 1.00 95.12 59 GLY A O 1
ATOM 453 N N . SER A 1 60 ? -2.290 14.099 -16.236 1.00 93.94 60 SER A N 1
ATOM 454 C CA . SER A 1 60 ? -2.434 13.508 -17.561 1.00 93.94 60 SER A CA 1
ATOM 455 C C . SER A 1 60 ? -1.493 14.173 -18.576 1.00 93.94 60 SER A C 1
ATOM 457 O O . SER A 1 60 ? -1.461 15.394 -18.730 1.00 93.94 60 SER A O 1
ATOM 459 N N . ASN A 1 61 ? -0.702 13.352 -19.271 1.00 92.19 61 ASN A N 1
ATOM 460 C CA . ASN A 1 61 ? 0.340 13.737 -20.228 1.00 92.19 61 ASN A CA 1
ATOM 461 C C . ASN A 1 61 ? 1.442 14.666 -19.681 1.00 92.19 61 ASN A C 1
ATOM 463 O O . ASN A 1 61 ? 2.195 15.236 -20.479 1.00 92.19 61 ASN A O 1
ATOM 467 N N . ALA A 1 62 ? 1.605 14.806 -18.364 1.00 92.62 62 ALA A N 1
ATOM 468 C CA . ALA A 1 62 ? 2.691 15.597 -17.785 1.00 92.62 62 ALA A CA 1
ATOM 469 C C . ALA A 1 62 ? 4.074 15.129 -18.276 1.00 92.62 62 ALA A C 1
ATOM 471 O O . ALA A 1 62 ? 4.889 15.948 -18.693 1.00 92.62 62 ALA A O 1
ATOM 472 N N . LEU A 1 63 ? 4.304 13.813 -18.364 1.00 90.44 63 LEU A N 1
ATOM 473 C CA . LEU A 1 63 ? 5.593 13.240 -18.784 1.00 90.44 63 LEU A CA 1
ATOM 474 C C . LEU A 1 63 ? 5.871 13.346 -20.289 1.00 90.44 63 LEU A C 1
ATOM 476 O O . LEU A 1 63 ? 6.923 12.914 -20.765 1.00 90.44 63 LEU A O 1
ATOM 480 N N . SER A 1 64 ? 4.945 13.919 -21.059 1.00 87.44 64 SER A N 1
ATOM 481 C CA . SER A 1 64 ? 5.202 14.250 -22.460 1.00 87.44 64 SER A CA 1
ATOM 482 C C . SER A 1 64 ? 6.112 15.464 -22.616 1.00 87.44 64 SER A C 1
ATOM 484 O O . SER A 1 64 ? 6.851 15.544 -23.600 1.00 87.44 64 SER A O 1
ATOM 486 N N . ASP A 1 65 ? 6.113 16.356 -21.625 1.00 89.81 65 ASP A N 1
ATOM 487 C CA . ASP A 1 65 ? 7.042 17.473 -21.555 1.00 89.81 65 ASP A CA 1
ATOM 488 C C . ASP A 1 65 ? 8.476 16.932 -21.352 1.00 89.81 65 ASP A C 1
ATOM 490 O O . ASP A 1 65 ? 8.726 16.171 -20.408 1.00 89.81 65 ASP A O 1
ATOM 494 N N . PRO A 1 66 ? 9.422 17.246 -22.258 1.00 87.00 66 PRO A N 1
ATOM 495 C CA . PRO A 1 66 ? 10.778 16.717 -22.189 1.00 87.00 66 PRO A CA 1
ATOM 496 C C . PRO A 1 66 ? 11.553 17.219 -20.968 1.00 87.00 66 PRO A C 1
ATOM 498 O O . PRO A 1 66 ? 12.404 16.481 -20.474 1.00 87.00 66 PRO A O 1
ATOM 501 N N . ASP A 1 67 ? 11.269 18.425 -20.470 1.00 90.69 67 ASP A N 1
ATOM 502 C CA . ASP A 1 67 ? 11.946 18.974 -19.297 1.00 90.69 67 ASP A CA 1
ATOM 503 C C . ASP A 1 67 ? 11.457 18.275 -18.028 1.00 90.69 67 ASP A C 1
ATOM 505 O O . ASP A 1 67 ? 12.282 17.846 -17.220 1.00 90.69 67 ASP A O 1
ATOM 509 N N . ILE A 1 68 ? 10.141 18.045 -17.910 1.00 91.25 68 ILE A N 1
ATOM 510 C CA . ILE A 1 68 ? 9.573 17.255 -16.805 1.00 91.25 68 ILE A CA 1
ATOM 511 C C . ILE A 1 68 ? 10.142 15.837 -16.812 1.00 91.25 68 ILE A C 1
ATOM 513 O O . ILE A 1 68 ? 10.627 15.350 -15.792 1.00 91.25 68 ILE A O 1
ATOM 517 N N . ARG A 1 69 ? 10.116 15.170 -17.972 1.00 88.44 69 ARG A N 1
ATOM 518 C CA . ARG A 1 69 ? 10.612 13.796 -18.102 1.00 88.44 69 ARG A CA 1
ATOM 519 C C . ARG A 1 69 ? 12.103 13.690 -17.797 1.00 88.44 69 ARG A C 1
ATOM 521 O O . ARG A 1 69 ? 12.510 12.717 -17.176 1.00 88.44 69 ARG A O 1
ATOM 528 N N . ARG A 1 70 ? 12.916 14.654 -18.235 1.00 87.44 70 ARG A N 1
ATOM 529 C CA . ARG A 1 70 ? 14.355 14.673 -17.942 1.00 87.44 70 ARG A CA 1
ATOM 530 C C . ARG A 1 70 ? 14.606 14.843 -16.446 1.00 87.44 70 ARG A C 1
ATOM 532 O O . ARG A 1 70 ? 15.408 14.096 -15.900 1.00 87.44 70 ARG A O 1
ATOM 539 N N . GLU A 1 71 ? 13.921 15.782 -15.798 1.00 89.75 71 GLU A N 1
ATOM 540 C CA . GLU A 1 71 ? 14.144 16.080 -14.379 1.00 89.75 71 GLU A CA 1
ATOM 541 C C . GLU A 1 71 ? 13.710 14.933 -13.462 1.00 89.75 71 GLU A C 1
ATOM 543 O O . GLU A 1 71 ? 14.475 14.520 -12.593 1.00 89.75 71 GLU A O 1
ATOM 548 N N . MET A 1 72 ? 12.537 14.344 -13.716 1.00 88.38 72 MET A N 1
ATOM 549 C CA . MET A 1 72 ? 12.017 13.191 -12.963 1.00 88.38 72 MET A CA 1
ATOM 550 C C . MET A 1 72 ? 12.913 11.942 -13.066 1.00 88.38 72 MET A C 1
ATOM 552 O O . MET A 1 72 ? 12.746 11.007 -12.291 1.00 88.38 72 MET A O 1
ATOM 556 N N . ARG A 1 73 ? 13.857 11.921 -14.019 1.00 87.19 73 ARG A N 1
ATOM 557 C CA . ARG A 1 73 ? 14.831 10.839 -14.247 1.00 87.19 73 ARG A CA 1
ATOM 558 C C . ARG A 1 73 ? 16.229 11.151 -13.706 1.00 87.19 73 ARG A C 1
ATOM 560 O O . ARG A 1 73 ? 17.156 10.379 -13.930 1.00 87.19 73 ARG A O 1
ATOM 567 N N . THR A 1 74 ? 16.419 12.290 -13.044 1.00 88.25 74 THR A N 1
ATOM 568 C CA . THR A 1 74 ? 17.694 12.598 -12.388 1.00 88.25 74 THR A CA 1
ATOM 569 C C . THR A 1 74 ? 17.853 11.752 -11.127 1.00 88.25 74 THR A C 1
ATOM 571 O O . THR A 1 74 ? 16.875 11.493 -10.426 1.00 88.25 74 THR A O 1
ATOM 574 N N . GLY A 1 75 ? 19.090 11.366 -10.791 1.00 87.44 75 GLY A N 1
ATOM 575 C CA . GLY A 1 75 ? 19.360 10.592 -9.572 1.00 87.44 75 GLY A CA 1
ATOM 576 C C . GLY A 1 75 ? 18.832 11.281 -8.308 1.00 87.44 75 GLY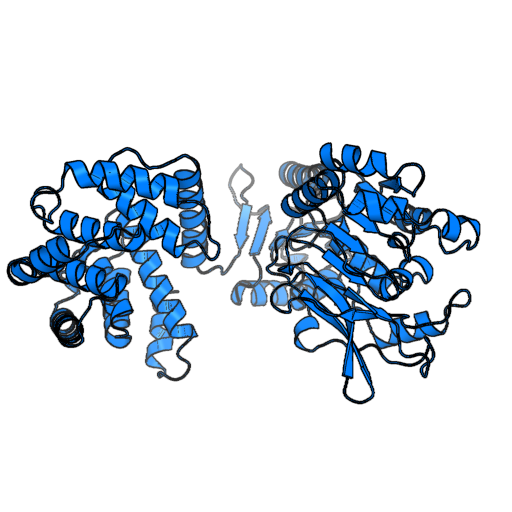 A C 1
ATOM 577 O O . GLY A 1 75 ? 18.236 10.636 -7.456 1.00 87.44 75 GLY A O 1
ATOM 578 N N . SER A 1 76 ? 18.921 12.613 -8.233 1.00 88.31 76 SER A N 1
ATOM 579 C CA . SER A 1 76 ? 18.387 13.389 -7.109 1.00 88.31 76 SER A CA 1
ATOM 580 C C . SER A 1 76 ? 16.862 13.333 -6.990 1.00 88.31 76 SER A C 1
ATOM 582 O O . SER A 1 76 ? 16.339 13.244 -5.879 1.00 88.31 76 SER A O 1
ATOM 584 N N . ALA A 1 77 ? 16.135 13.381 -8.112 1.00 88.81 77 ALA A N 1
ATOM 585 C CA . ALA A 1 77 ? 14.681 13.248 -8.093 1.00 88.81 77 ALA A CA 1
ATOM 586 C C . ALA A 1 77 ? 14.272 11.825 -7.688 1.00 88.81 77 ALA A C 1
ATOM 588 O O . ALA A 1 77 ? 13.390 11.659 -6.847 1.00 88.81 77 ALA A O 1
ATOM 589 N N . ILE A 1 78 ? 14.954 10.808 -8.222 1.00 88.62 78 ILE A N 1
ATOM 590 C CA . ILE A 1 78 ? 14.713 9.393 -7.907 1.00 88.62 78 ILE A CA 1
ATOM 591 C C . ILE A 1 78 ? 14.972 9.102 -6.423 1.00 88.62 78 ILE A C 1
ATOM 593 O O . ILE A 1 78 ? 14.129 8.503 -5.751 1.00 88.62 78 ILE A O 1
ATOM 597 N N . GLU A 1 79 ? 16.094 9.575 -5.877 1.00 87.88 79 GLU A N 1
ATOM 598 C CA . GLU A 1 79 ? 16.419 9.457 -4.452 1.00 87.88 79 GLU A CA 1
ATOM 599 C C . GLU A 1 79 ? 15.365 10.143 -3.574 1.00 87.88 79 GLU A C 1
ATOM 601 O O . GLU A 1 79 ? 14.916 9.568 -2.577 1.00 87.88 79 GLU A O 1
ATOM 606 N N . GLY A 1 80 ? 14.932 11.348 -3.961 1.00 89.81 80 GLY A N 1
ATOM 607 C CA . GLY A 1 80 ? 13.899 12.109 -3.260 1.00 89.81 80 GLY A CA 1
ATOM 608 C C . GLY A 1 80 ? 12.534 1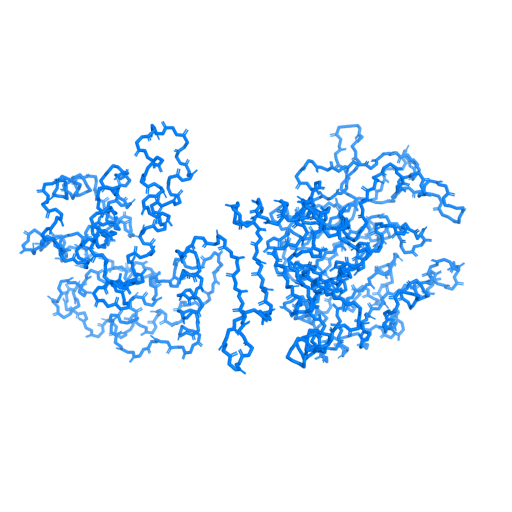1.414 -3.265 1.00 89.81 80 GLY A C 1
ATOM 609 O O . GLY A 1 80 ? 11.901 11.294 -2.214 1.00 89.81 80 GLY A O 1
ATOM 610 N N . LEU A 1 81 ? 12.098 10.901 -4.419 1.00 90.56 81 LEU A N 1
ATOM 611 C CA . LEU A 1 81 ? 10.861 10.125 -4.558 1.00 90.56 81 LEU A CA 1
ATOM 612 C C . LEU A 1 81 ? 10.917 8.837 -3.731 1.00 90.56 81 LEU A C 1
ATOM 614 O O . LEU A 1 81 ? 9.977 8.531 -2.998 1.00 90.56 81 LEU A O 1
ATOM 618 N N . SER A 1 82 ? 12.043 8.126 -3.779 1.00 88.06 82 SER A N 1
ATOM 619 C CA . SER A 1 82 ? 12.256 6.903 -3.002 1.00 88.06 82 SER A CA 1
ATOM 620 C C . SER A 1 82 ? 12.233 7.174 -1.496 1.00 88.06 82 SER A C 1
ATOM 622 O O . SER A 1 82 ? 11.644 6.412 -0.730 1.00 88.06 82 SER A O 1
ATOM 624 N N . ALA A 1 83 ? 12.845 8.273 -1.045 1.00 87.31 83 ALA A N 1
ATOM 625 C CA . ALA A 1 83 ? 12.794 8.689 0.354 1.00 87.31 83 ALA A CA 1
ATOM 626 C C . ALA A 1 83 ? 11.368 9.053 0.791 1.00 87.31 83 ALA A C 1
ATOM 628 O O . ALA A 1 83 ? 10.943 8.650 1.873 1.00 87.31 83 ALA A O 1
ATOM 629 N N . MET A 1 84 ? 10.617 9.762 -0.055 1.00 90.00 84 MET A N 1
ATOM 630 C CA . MET A 1 84 ? 9.214 10.088 0.199 1.00 90.00 84 MET A CA 1
ATOM 631 C C . MET A 1 84 ? 8.360 8.819 0.336 1.00 90.00 84 MET A C 1
ATOM 633 O O . MET A 1 84 ? 7.616 8.701 1.307 1.00 90.00 84 MET A O 1
ATOM 637 N N . LEU A 1 85 ? 8.502 7.852 -0.578 1.00 88.25 85 LEU A N 1
ATOM 638 C CA . LEU A 1 85 ? 7.792 6.567 -0.525 1.00 88.25 85 LEU A CA 1
ATOM 639 C C . LEU A 1 85 ? 8.117 5.786 0.758 1.00 88.25 85 LEU A C 1
ATOM 641 O O . LEU A 1 85 ? 7.201 5.369 1.463 1.00 88.25 85 LEU A O 1
ATOM 645 N N . ARG A 1 86 ? 9.402 5.668 1.130 1.00 84.94 86 ARG A N 1
ATOM 646 C CA . ARG A 1 86 ? 9.824 5.009 2.385 1.00 84.94 86 ARG A CA 1
ATOM 647 C C . ARG A 1 86 ? 9.270 5.679 3.642 1.00 84.94 86 ARG A C 1
ATOM 649 O O . ARG A 1 86 ? 9.039 5.005 4.640 1.00 84.94 86 ARG A O 1
ATOM 656 N N . ASN A 1 87 ? 9.042 6.989 3.593 1.00 83.19 87 ASN A N 1
ATOM 657 C CA . ASN A 1 87 ? 8.442 7.751 4.688 1.00 83.19 87 ASN A CA 1
ATOM 658 C C . ASN A 1 87 ? 6.902 7.692 4.689 1.00 83.19 87 ASN A C 1
ATOM 660 O O . ASN A 1 87 ? 6.262 8.397 5.468 1.00 83.19 87 ASN A O 1
ATOM 664 N N . GLY A 1 88 ? 6.299 6.863 3.832 1.00 84.12 88 GLY A N 1
ATOM 665 C CA . GLY A 1 88 ? 4.853 6.690 3.751 1.00 84.12 88 GLY A CA 1
ATOM 666 C C . GLY A 1 88 ? 4.145 7.732 2.889 1.00 84.12 88 GLY A C 1
ATOM 667 O O . GLY A 1 88 ? 2.923 7.848 2.986 1.00 84.12 88 GLY A O 1
ATOM 668 N N . GLY A 1 89 ? 4.863 8.485 2.054 1.00 89.44 89 GLY A N 1
ATOM 669 C CA . GLY A 1 89 ? 4.260 9.270 0.979 1.00 89.44 89 GLY A CA 1
ATOM 670 C C . GLY A 1 89 ? 3.844 8.394 -0.206 1.00 89.44 89 GLY A C 1
ATOM 671 O O . GLY A 1 89 ? 4.146 7.202 -0.248 1.00 89.44 89 GLY A O 1
ATOM 672 N N . GLY A 1 90 ? 3.124 8.968 -1.169 1.00 93.94 90 GLY A N 1
ATOM 673 C CA . GLY A 1 90 ? 2.640 8.216 -2.330 1.00 93.94 90 GLY A CA 1
ATOM 674 C C . GLY A 1 90 ? 2.824 8.921 -3.664 1.00 93.94 90 GLY A C 1
ATOM 675 O O . GLY A 1 90 ? 3.118 10.114 -3.741 1.00 93.94 90 GLY A O 1
ATOM 676 N N . ILE A 1 91 ? 2.656 8.156 -4.737 1.00 95.69 91 ILE A N 1
ATOM 677 C CA . ILE A 1 91 ? 2.730 8.654 -6.108 1.00 95.69 91 ILE A CA 1
ATOM 678 C C . ILE A 1 91 ? 1.465 8.237 -6.848 1.00 95.69 91 ILE A C 1
ATOM 680 O O . ILE A 1 91 ? 1.091 7.066 -6.847 1.00 95.69 91 ILE A O 1
ATOM 684 N N . LEU A 1 92 ? 0.814 9.198 -7.496 1.00 96.75 92 LEU A N 1
ATOM 685 C CA . LEU A 1 92 ? -0.343 8.961 -8.352 1.00 96.75 92 LEU A CA 1
ATOM 686 C C . LEU A 1 92 ? -0.035 9.478 -9.749 1.00 96.75 92 LEU A C 1
ATOM 688 O O . LEU A 1 92 ? 0.236 10.662 -9.926 1.00 96.75 92 LEU A O 1
ATOM 692 N N . VAL A 1 93 ? -0.090 8.599 -10.743 1.00 95.81 93 VAL A N 1
ATOM 693 C CA . VAL A 1 93 ? 0.164 8.942 -12.141 1.00 95.81 93 VAL A CA 1
ATOM 694 C C . VAL A 1 93 ? -1.104 8.715 -12.946 1.00 95.81 93 VAL A C 1
ATOM 696 O O . VAL A 1 93 ? -1.588 7.589 -13.060 1.00 95.81 93 VAL A O 1
ATOM 699 N N . PHE A 1 94 ? -1.645 9.793 -13.507 1.00 94.69 94 PHE A N 1
ATOM 700 C CA . PHE A 1 94 ? -2.741 9.727 -14.473 1.00 94.69 94 PHE A CA 1
ATOM 701 C C . PHE A 1 94 ? -2.216 9.414 -15.874 1.00 94.69 94 PHE A C 1
ATOM 703 O O . PHE A 1 94 ? -1.016 9.206 -16.064 1.00 94.69 94 PHE A O 1
ATOM 710 N N . GLN A 1 95 ? -3.101 9.376 -16.870 1.00 93.38 95 GLN A N 1
ATOM 711 C CA . GLN A 1 95 ? -2.755 8.827 -18.177 1.00 93.38 95 GLN A CA 1
ATOM 712 C C . GLN A 1 95 ? -1.502 9.453 -18.817 1.00 93.38 95 GLN A C 1
ATOM 714 O O . GLN A 1 95 ? -1.350 10.670 -18.868 1.00 93.38 95 GLN A O 1
ATOM 719 N N . GLN A 1 96 ? -0.622 8.629 -19.391 1.00 92.25 96 GLN A N 1
ATOM 720 C CA . GLN A 1 96 ? 0.586 9.088 -20.089 1.00 92.25 96 GLN A CA 1
ATOM 721 C C . GLN A 1 96 ? 0.615 8.596 -21.543 1.00 92.25 96 GLN A C 1
ATOM 723 O O . GLN A 1 96 ? 1.584 7.986 -21.983 1.00 92.25 96 GLN A O 1
ATOM 728 N N . LEU A 1 97 ? -0.441 8.868 -22.324 1.00 87.81 97 LEU A N 1
ATOM 729 C CA . LEU A 1 97 ? -0.558 8.394 -23.714 1.00 87.81 97 LEU A CA 1
ATOM 730 C C . LEU A 1 97 ? 0.685 8.714 -24.551 1.00 87.81 97 LEU A C 1
ATOM 732 O O . LEU A 1 97 ? 1.205 7.855 -25.257 1.00 87.81 97 LEU A O 1
ATOM 736 N N . LYS A 1 98 ? 1.170 9.956 -24.472 1.00 83.69 98 LYS A N 1
ATOM 737 C CA . LYS A 1 98 ? 2.323 10.393 -25.268 1.00 83.69 98 LYS A CA 1
ATOM 738 C C . LYS A 1 98 ? 3.625 9.697 -24.865 1.00 83.69 98 LYS A C 1
ATOM 740 O O . LYS A 1 98 ? 4.533 9.677 -25.683 1.00 83.69 98 LYS A O 1
ATOM 745 N N . LEU A 1 99 ? 3.718 9.119 -23.662 1.00 80.12 99 LEU A N 1
ATOM 746 C CA . LEU A 1 99 ? 4.863 8.301 -23.254 1.00 80.12 99 LEU A CA 1
ATOM 747 C C . LEU A 1 99 ? 4.911 6.994 -24.054 1.00 80.12 99 LEU A C 1
ATOM 749 O O . LEU A 1 99 ? 5.989 6.557 -24.431 1.00 80.12 99 LEU A O 1
ATOM 753 N N . ALA A 1 100 ? 3.750 6.429 -24.395 1.00 79.88 100 ALA A N 1
ATOM 754 C CA . ALA A 1 100 ? 3.628 5.151 -25.091 1.00 79.88 100 ALA A CA 1
ATOM 755 C C . ALA A 1 100 ? 4.227 5.132 -26.515 1.00 79.88 100 ALA A C 1
ATOM 757 O O . ALA A 1 100 ? 4.398 4.064 -27.095 1.00 79.88 100 ALA A O 1
ATOM 758 N N . GLY A 1 101 ? 4.522 6.303 -27.091 1.00 73.00 101 GLY A N 1
ATOM 759 C CA . GLY A 1 101 ? 5.099 6.454 -28.431 1.00 73.00 101 GLY A CA 1
ATOM 760 C C . GLY A 1 101 ? 6.573 6.871 -28.465 1.00 73.00 101 GLY A C 1
ATOM 761 O O . GLY A 1 101 ? 7.056 7.228 -29.537 1.00 73.00 101 GLY A O 1
ATOM 762 N N . ILE A 1 102 ? 7.267 6.897 -27.323 1.00 79.25 102 ILE A N 1
ATOM 763 C CA . ILE A 1 102 ? 8.670 7.335 -27.209 1.00 79.25 102 ILE A CA 1
ATOM 764 C C . ILE A 1 102 ? 9.558 6.104 -26.971 1.00 79.25 102 ILE A C 1
ATOM 766 O O . ILE A 1 102 ? 9.149 5.174 -26.282 1.00 79.25 102 ILE A O 1
ATOM 770 N N . GLU A 1 103 ? 10.777 6.086 -27.515 1.00 69.75 103 GLU A N 1
ATOM 771 C CA . GLU A 1 103 ? 11.806 5.128 -27.078 1.00 69.75 103 GLU A CA 1
ATOM 772 C C . GLU A 1 103 ? 12.082 5.328 -25.573 1.00 69.75 103 GLU A C 1
ATOM 774 O O . GLU A 1 103 ? 12.037 6.454 -25.076 1.00 69.75 103 GLU A O 1
ATOM 779 N N . ASP A 1 104 ? 12.307 4.247 -24.820 1.00 73.12 104 ASP A N 1
ATOM 780 C CA . ASP A 1 104 ? 12.418 4.294 -23.352 1.00 73.12 104 ASP A CA 1
ATOM 781 C C . ASP A 1 104 ? 11.154 4.838 -22.644 1.00 73.12 104 ASP A C 1
ATOM 783 O O . ASP A 1 104 ? 11.228 5.651 -21.716 1.00 73.12 104 ASP A O 1
ATOM 787 N N . ASN A 1 105 ? 9.976 4.359 -23.058 1.00 77.12 105 ASN A N 1
ATOM 788 C CA . ASN A 1 105 ? 8.631 4.695 -22.548 1.00 77.12 105 ASN A CA 1
ATOM 789 C C . ASN A 1 105 ? 8.312 4.223 -21.114 1.00 77.12 105 ASN A C 1
ATOM 791 O O . ASN A 1 105 ? 7.139 4.158 -20.734 1.00 77.12 105 ASN A O 1
ATOM 795 N N . TYR A 1 106 ? 9.318 3.886 -20.316 1.00 75.62 106 TYR A N 1
ATOM 796 C CA . TYR A 1 106 ? 9.100 3.420 -18.957 1.00 75.62 106 TYR A CA 1
ATOM 797 C C . TYR A 1 106 ? 8.968 4.582 -17.969 1.00 75.62 106 TYR A C 1
ATOM 799 O O . TYR A 1 106 ? 9.586 5.650 -18.102 1.00 75.62 106 TYR A O 1
ATOM 807 N N . LEU A 1 107 ? 8.128 4.360 -16.965 1.00 75.94 107 LEU A N 1
ATOM 808 C CA . LEU A 1 107 ? 7.931 5.250 -15.839 1.00 75.94 107 LEU A CA 1
ATOM 809 C C . LEU A 1 107 ? 9.086 5.053 -14.849 1.00 75.94 107 LEU A C 1
ATOM 811 O O . LEU A 1 107 ? 9.176 4.025 -14.187 1.00 75.94 107 LEU A O 1
ATOM 815 N N . LEU A 1 108 ? 9.981 6.033 -14.758 1.00 62.19 108 LEU A N 1
ATOM 816 C CA . LEU A 1 108 ? 11.046 6.038 -13.756 1.00 62.19 108 LEU A CA 1
ATOM 817 C C . LEU A 1 108 ? 10.539 6.730 -12.501 1.00 62.19 108 LEU A C 1
ATOM 819 O O . LEU A 1 108 ? 10.490 7.955 -12.443 1.00 62.19 108 LEU A O 1
ATOM 823 N N . LEU A 1 109 ? 10.137 5.925 -11.524 1.00 60.62 109 LEU A N 1
ATOM 824 C CA . LEU A 1 109 ? 9.921 6.374 -10.146 1.00 60.62 109 LEU A CA 1
ATOM 825 C C . LEU A 1 109 ? 10.975 5.794 -9.187 1.00 60.62 109 LEU A C 1
ATOM 827 O O . LEU A 1 109 ? 10.996 6.167 -8.018 1.00 60.62 109 LEU A O 1
ATOM 831 N N . SER A 1 110 ? 11.831 4.894 -9.683 1.00 56.97 110 SER A N 1
ATOM 832 C CA . SER A 1 110 ? 12.915 4.225 -8.965 1.00 56.97 110 SER A CA 1
ATOM 833 C C . SER A 1 110 ? 13.936 3.679 -9.973 1.00 56.97 110 SER A C 1
ATOM 835 O O . SER A 1 110 ? 13.546 3.336 -11.089 1.00 56.97 110 SER A O 1
ATOM 837 N N . ASP A 1 111 ? 15.207 3.556 -9.581 1.00 65.00 111 ASP A N 1
ATOM 838 C CA . ASP A 1 111 ? 16.208 2.747 -10.309 1.00 65.00 111 ASP A CA 1
ATOM 839 C C . ASP A 1 111 ? 15.946 1.232 -10.159 1.00 65.00 111 ASP A C 1
ATOM 841 O O . ASP A 1 111 ? 16.637 0.404 -10.746 1.00 65.00 111 ASP A O 1
ATOM 845 N N . ASP A 1 112 ? 14.937 0.874 -9.363 1.00 73.00 112 ASP A N 1
ATOM 846 C CA . ASP A 1 112 ? 14.455 -0.485 -9.163 1.00 73.00 112 ASP A CA 1
ATOM 847 C C . ASP A 1 112 ? 13.733 -1.004 -10.415 1.00 73.00 112 ASP A C 1
ATOM 849 O O . ASP A 1 112 ? 12.632 -0.552 -10.758 1.00 73.00 112 ASP A O 1
ATOM 853 N N . GLU A 1 113 ? 14.352 -1.979 -11.086 1.00 76.81 113 GLU A N 1
ATOM 854 C CA . GLU A 1 113 ? 13.769 -2.656 -12.244 1.00 76.81 113 GLU A CA 1
ATOM 855 C C . GLU A 1 113 ? 12.417 -3.308 -11.917 1.00 76.81 113 GLU A C 1
ATOM 857 O O . GLU A 1 113 ? 11.562 -3.389 -12.800 1.00 76.81 113 GLU A O 1
ATOM 862 N N . ASP A 1 114 ? 12.163 -3.680 -10.658 1.00 80.19 114 ASP A N 1
ATOM 863 C CA . ASP A 1 114 ? 10.892 -4.278 -10.252 1.00 80.19 114 ASP A CA 1
ATOM 864 C C . ASP A 1 114 ? 9.724 -3.272 -10.238 1.00 80.19 114 ASP A C 1
ATOM 866 O O . ASP A 1 114 ? 8.552 -3.656 -10.317 1.00 80.19 114 ASP A O 1
ATOM 870 N N . LEU A 1 115 ? 10.015 -1.968 -10.158 1.00 83.56 115 LEU A N 1
ATOM 871 C CA . LEU A 1 115 ? 9.015 -0.896 -10.225 1.00 83.56 115 LEU A CA 1
ATOM 872 C C . LEU A 1 115 ? 8.854 -0.317 -11.632 1.00 83.56 115 LEU A C 1
ATOM 874 O O . LEU A 1 115 ? 8.061 0.608 -11.833 1.00 83.56 115 LEU A O 1
ATOM 878 N N . ARG A 1 116 ? 9.577 -0.858 -12.616 1.00 87.44 116 ARG A N 1
ATOM 879 C CA . ARG A 1 116 ? 9.474 -0.431 -14.006 1.00 87.44 116 ARG A CA 1
ATOM 880 C C . ARG A 1 116 ? 8.109 -0.817 -14.577 1.00 87.44 116 ARG A C 1
ATOM 882 O O . ARG A 1 116 ? 7.658 -1.948 -14.438 1.00 87.44 116 ARG A O 1
ATOM 889 N N . VAL A 1 117 ? 7.463 0.144 -15.234 1.00 90.25 117 VAL A N 1
ATOM 890 C CA . VAL A 1 117 ? 6.205 -0.049 -15.968 1.00 90.25 117 VAL A CA 1
ATOM 891 C C . VAL A 1 117 ? 6.260 0.774 -17.247 1.00 90.25 117 VAL A C 1
ATOM 893 O O . VAL A 1 117 ? 6.667 1.938 -17.217 1.00 90.25 117 VAL A O 1
ATOM 896 N N . SER A 1 118 ? 5.829 0.195 -18.361 1.00 90.88 118 SER A N 1
ATOM 897 C CA . SER A 1 118 ? 5.788 0.851 -19.670 1.00 90.88 118 SER A CA 1
ATOM 898 C C . SER A 1 118 ? 4.347 1.081 -20.126 1.00 90.88 118 SER A C 1
ATOM 900 O O . SER A 1 118 ? 3.420 0.390 -19.704 1.00 90.88 118 SER A O 1
ATOM 902 N N . ALA A 1 119 ? 4.139 2.054 -21.011 1.00 91.12 119 ALA A N 1
ATOM 903 C CA . ALA A 1 119 ? 2.839 2.317 -21.625 1.00 91.12 119 ALA A CA 1
ATOM 904 C C . ALA A 1 119 ? 2.812 1.819 -23.077 1.00 91.12 119 ALA A C 1
ATOM 906 O O . ALA A 1 119 ? 3.712 2.136 -23.851 1.00 91.12 119 ALA A O 1
ATOM 907 N N . THR A 1 120 ? 1.757 1.110 -23.476 1.00 91.44 120 THR A N 1
ATOM 908 C CA . THR A 1 120 ? 1.520 0.712 -24.876 1.00 91.44 120 THR A CA 1
ATOM 909 C C . THR A 1 120 ? 0.255 1.387 -25.398 1.00 91.44 120 THR A C 1
ATOM 911 O O . THR A 1 120 ? -0.782 1.313 -24.731 1.00 91.44 120 THR A O 1
ATOM 914 N N . PRO A 1 121 ? 0.297 2.068 -26.561 1.00 91.50 121 PRO A N 1
ATOM 915 C CA . PRO A 1 121 ? -0.867 2.771 -27.077 1.00 91.50 121 PRO A CA 1
ATOM 916 C C . PRO A 1 121 ? -1.971 1.781 -27.437 1.00 91.50 121 PRO A C 1
ATOM 918 O O . PRO A 1 121 ? -1.715 0.660 -27.881 1.00 91.50 121 PRO A O 1
ATOM 921 N N . ARG A 1 122 ? -3.219 2.220 -27.289 1.00 89.31 122 ARG A N 1
ATOM 922 C CA . ARG A 1 122 ? -4.364 1.441 -27.751 1.00 89.31 122 ARG A CA 1
ATOM 923 C C . ARG A 1 122 ? -4.258 1.170 -29.266 1.00 89.31 122 ARG A C 1
ATOM 925 O O . ARG A 1 122 ? -3.848 2.075 -29.999 1.00 89.31 122 ARG A O 1
ATOM 932 N N . PRO A 1 123 ? -4.659 -0.021 -29.764 1.00 89.38 123 PRO A N 1
ATOM 933 C CA . PRO A 1 123 ? -4.658 -0.298 -31.198 1.00 89.38 123 PRO A CA 1
ATOM 934 C C . PRO A 1 123 ? -5.470 0.727 -31.996 1.00 89.38 123 PRO A C 1
ATOM 936 O O . PRO A 1 123 ? -6.600 1.048 -31.637 1.00 89.38 123 PRO A O 1
ATOM 939 N N . LEU A 1 124 ? -4.927 1.180 -33.131 1.00 87.00 124 LEU A N 1
ATOM 940 C CA . LEU A 1 124 ? -5.561 2.181 -34.007 1.00 87.00 124 LEU A CA 1
ATOM 941 C C . LEU A 1 124 ? -6.896 1.720 -34.618 1.00 87.00 124 LEU A C 1
ATOM 943 O O . LEU A 1 124 ? -7.665 2.542 -35.109 1.00 87.00 124 LEU A O 1
ATOM 947 N N . SER A 1 125 ? -7.164 0.412 -34.618 1.00 89.19 125 SER A N 1
ATOM 948 C CA . SER A 1 125 ? -8.428 -0.174 -35.072 1.00 89.19 125 SER A CA 1
ATOM 949 C C . SER A 1 125 ? -9.568 -0.038 -34.062 1.00 89.19 125 SER A C 1
ATOM 951 O O . SER A 1 125 ? -10.697 -0.388 -34.394 1.00 89.19 125 SER A O 1
ATOM 953 N N . GLU A 1 126 ? -9.287 0.422 -32.844 1.00 89.75 126 GLU A N 1
ATOM 954 C CA . GLU A 1 126 ? -10.265 0.561 -31.769 1.00 89.75 126 GLU A CA 1
ATOM 955 C C . GLU A 1 126 ? -10.472 2.029 -31.392 1.00 89.75 126 GLU A C 1
ATOM 957 O O . GLU A 1 126 ? -9.540 2.833 -31.374 1.00 89.75 126 GLU A O 1
ATOM 962 N N . SER A 1 127 ? -11.705 2.377 -31.033 1.00 89.31 127 SER A N 1
ATOM 963 C CA . SER A 1 127 ? -12.027 3.704 -30.511 1.00 89.31 127 SER A CA 1
ATOM 964 C C . SER A 1 127 ? -11.834 3.768 -28.995 1.00 89.31 127 SER A C 1
ATOM 966 O O . SER A 1 127 ? -12.089 2.801 -28.279 1.00 89.31 127 SER A O 1
ATOM 968 N N . ALA A 1 128 ? -11.454 4.939 -28.474 1.00 87.94 128 ALA A N 1
ATOM 969 C CA . ALA A 1 128 ? -11.223 5.151 -27.043 1.00 87.94 128 ALA A CA 1
ATOM 970 C C . ALA A 1 128 ? -12.465 4.884 -26.168 1.00 87.94 128 ALA A C 1
ATOM 972 O O . ALA A 1 128 ? -12.322 4.620 -24.980 1.00 87.94 128 ALA A O 1
ATOM 973 N N . ILE A 1 129 ? -13.681 4.937 -26.726 1.00 91.31 129 ILE A N 1
ATOM 974 C CA . ILE A 1 129 ? -14.940 4.663 -25.999 1.00 91.31 129 ILE A CA 1
ATOM 975 C C . ILE A 1 129 ? -15.311 3.174 -25.942 1.00 91.31 129 ILE A C 1
ATOM 977 O O . ILE A 1 129 ? -16.228 2.785 -25.214 1.00 91.31 129 ILE A O 1
ATOM 981 N N . GLU A 1 130 ? -14.639 2.344 -26.737 1.00 90.25 130 GLU A N 1
ATOM 982 C CA . GLU A 1 130 ? -14.857 0.906 -26.763 1.00 90.25 130 GLU A CA 1
ATOM 983 C C . GLU A 1 130 ? -14.065 0.240 -25.631 1.00 90.25 130 GLU A C 1
ATOM 985 O O . GLU A 1 130 ? -13.038 0.746 -25.195 1.00 90.25 130 GLU A O 1
ATOM 990 N N . GLY A 1 131 ? -14.505 -0.915 -25.150 1.00 90.00 131 GLY A N 1
ATOM 991 C CA . GLY A 1 131 ? -13.907 -1.588 -23.990 1.00 90.00 131 GLY A CA 1
ATOM 992 C C . GLY A 1 131 ? -14.931 -1.780 -22.895 1.00 90.00 131 GLY A C 1
ATOM 993 O O . GLY A 1 131 ? -16.047 -1.259 -22.999 1.00 90.00 131 GLY A O 1
ATOM 994 N N . ASP A 1 132 ? -14.546 -2.506 -21.859 1.00 92.31 132 ASP A N 1
ATOM 995 C CA . ASP A 1 132 ? -15.222 -2.434 -20.572 1.00 92.31 132 ASP A CA 1
ATOM 996 C C . ASP A 1 132 ? -14.214 -2.547 -19.433 1.00 92.31 132 ASP A C 1
ATOM 998 O O . ASP A 1 132 ? -13.145 -3.123 -19.616 1.00 92.31 132 ASP A O 1
ATOM 1002 N N . PHE A 1 133 ? -14.540 -1.981 -18.274 1.00 94.75 133 PHE A N 1
ATOM 1003 C CA . PHE A 1 133 ? -13.686 -2.114 -17.099 1.00 94.75 133 PHE A CA 1
ATOM 1004 C C . PHE A 1 133 ? -14.105 -3.335 -16.294 1.00 94.75 133 PHE A C 1
ATOM 1006 O O . PHE A 1 133 ? -15.271 -3.486 -15.929 1.00 94.75 133 PHE A O 1
ATOM 1013 N N . ARG A 1 134 ? -13.140 -4.191 -15.971 1.00 95.31 134 ARG A N 1
ATOM 1014 C CA . ARG A 1 134 ? -13.343 -5.356 -15.112 1.00 95.31 134 ARG A CA 1
ATOM 1015 C C . ARG A 1 134 ? -12.394 -5.289 -13.931 1.00 95.31 134 ARG A C 1
ATOM 1017 O O . ARG A 1 134 ? -11.280 -4.788 -14.046 1.00 95.31 134 ARG A O 1
ATOM 1024 N N . VAL A 1 135 ? -12.847 -5.826 -12.806 1.00 95.94 135 VAL A N 1
ATOM 1025 C CA . VAL A 1 135 ? -12.037 -5.982 -11.596 1.00 95.94 135 VAL A CA 1
ATOM 1026 C C . VAL A 1 135 ? -11.555 -7.427 -11.542 1.00 95.94 135 VAL A C 1
ATOM 1028 O O . VAL A 1 135 ? -12.399 -8.329 -11.475 1.00 95.94 135 VAL A O 1
ATOM 1031 N N . PRO A 1 136 ? -10.236 -7.677 -11.579 1.00 93.12 136 PRO A N 1
ATOM 1032 C CA . PRO A 1 136 ? -9.698 -9.009 -11.344 1.00 93.12 136 PRO A CA 1
ATOM 1033 C C . PRO A 1 136 ? -10.154 -9.554 -9.976 1.00 93.12 136 PRO A C 1
ATOM 1035 O O . PRO A 1 136 ? -10.238 -8.780 -9.018 1.00 93.12 136 PRO A O 1
ATOM 1038 N N . PRO A 1 137 ? -10.446 -10.865 -9.844 1.00 86.62 137 PRO A N 1
ATOM 1039 C CA . PRO A 1 137 ? -10.993 -11.436 -8.607 1.00 86.62 137 PRO A CA 1
ATOM 1040 C C . PRO A 1 137 ? -10.174 -11.093 -7.355 1.00 86.62 137 PRO A C 1
ATOM 1042 O O . PRO A 1 137 ? -10.737 -10.676 -6.338 1.00 86.62 137 PRO A O 1
ATOM 1045 N N . ASP A 1 138 ? -8.850 -11.170 -7.481 1.00 84.56 138 ASP A N 1
ATOM 1046 C CA . ASP A 1 138 ? -7.887 -10.963 -6.395 1.00 84.56 138 ASP A CA 1
ATOM 1047 C C . ASP A 1 138 ? -7.763 -9.495 -5.956 1.00 84.56 138 ASP A C 1
ATOM 1049 O O . ASP A 1 138 ? -7.103 -9.194 -4.966 1.00 84.56 138 ASP A O 1
ATOM 1053 N N . SER A 1 139 ? -8.399 -8.567 -6.674 1.00 90.12 139 SER A N 1
ATOM 1054 C CA . SER A 1 139 ? -8.324 -7.124 -6.418 1.00 90.12 139 SER A CA 1
ATOM 1055 C C . SER A 1 139 ? -9.626 -6.524 -5.912 1.00 90.12 139 SER A C 1
ATOM 1057 O O . SER A 1 139 ? -9.654 -5.355 -5.544 1.00 90.12 139 SER A O 1
ATOM 1059 N N . SER A 1 140 ? -10.697 -7.315 -5.840 1.00 88.25 140 SER A N 1
ATOM 1060 C CA . SER A 1 140 ? -12.042 -6.852 -5.471 1.00 88.25 140 SER A CA 1
ATOM 1061 C C . SER A 1 140 ? -12.151 -6.181 -4.095 1.00 88.25 140 SER A C 1
ATOM 1063 O O . SER A 1 140 ? -13.060 -5.379 -3.886 1.00 88.25 140 SER A O 1
ATOM 1065 N N . LEU A 1 141 ? -11.230 -6.480 -3.175 1.00 88.44 141 LEU A N 1
ATOM 1066 C CA . LEU A 1 141 ? -11.168 -5.892 -1.833 1.00 88.44 141 LEU A CA 1
ATOM 1067 C C . LEU A 1 141 ? -10.062 -4.842 -1.673 1.00 88.44 141 LEU A C 1
ATOM 1069 O O . LEU A 1 141 ? -9.889 -4.316 -0.577 1.00 88.44 141 LEU A O 1
ATOM 1073 N N . HIS A 1 142 ? -9.333 -4.511 -2.740 1.00 92.19 142 HIS A N 1
ATOM 1074 C CA . HIS A 1 142 ? -8.245 -3.546 -2.654 1.00 92.19 142 HIS A CA 1
ATOM 1075 C C . HIS A 1 142 ? -8.785 -2.163 -2.234 1.00 92.19 142 HIS A C 1
ATOM 1077 O O . HIS A 1 142 ? -9.762 -1.704 -2.837 1.00 92.19 142 HIS A O 1
ATOM 1083 N N . PRO A 1 143 ? -8.162 -1.442 -1.275 1.00 90.06 143 PRO A N 1
ATOM 1084 C CA . PRO A 1 143 ? -8.663 -0.173 -0.738 1.00 90.06 143 PRO A CA 1
ATOM 1085 C C . PRO A 1 143 ? -9.064 0.858 -1.798 1.00 90.06 143 PRO A C 1
ATOM 1087 O O . PRO A 1 143 ? -10.116 1.478 -1.675 1.00 90.06 143 PRO A O 1
ATOM 1090 N N . LEU A 1 144 ? -8.293 0.973 -2.886 1.00 93.75 144 LEU A N 1
ATOM 1091 C CA . LEU A 1 144 ? -8.612 1.850 -4.026 1.00 93.75 144 LEU A CA 1
ATOM 1092 C C . LEU A 1 144 ? -9.985 1.592 -4.669 1.00 93.75 144 LEU A C 1
ATOM 1094 O O . LEU A 1 144 ? -10.543 2.494 -5.289 1.00 93.75 144 LEU A O 1
ATOM 1098 N N . LEU A 1 145 ? -10.537 0.385 -4.546 1.00 95.00 145 LEU A N 1
ATOM 1099 C CA . LEU A 1 145 ? -11.832 0.016 -5.118 1.00 95.00 145 LEU A CA 1
ATOM 1100 C C . LEU A 1 145 ? -12.973 0.038 -4.098 1.00 95.00 145 LEU A C 1
ATOM 1102 O O . LEU A 1 145 ? -14.135 0.007 -4.498 1.00 95.00 145 LEU A O 1
ATOM 1106 N N . ILE A 1 146 ? -12.676 0.085 -2.798 1.00 93.81 146 ILE A N 1
ATOM 1107 C CA . ILE A 1 146 ? -13.695 -0.065 -1.748 1.00 93.81 146 ILE A CA 1
ATOM 1108 C C . ILE A 1 146 ? -13.771 1.104 -0.765 1.00 93.81 146 ILE A C 1
ATOM 1110 O O . ILE A 1 146 ? -14.732 1.163 0.008 1.00 93.81 146 ILE A O 1
ATOM 1114 N N . TYR A 1 147 ? -12.795 2.018 -0.759 1.00 93.56 147 TYR A N 1
ATOM 1115 C CA . TYR A 1 147 ? -12.712 3.071 0.247 1.00 93.56 147 TYR A CA 1
ATOM 1116 C C . TYR A 1 147 ? -12.151 4.410 -0.281 1.00 93.56 147 TYR A C 1
ATOM 1118 O O . TYR A 1 147 ? -11.101 4.412 -0.925 1.00 93.56 147 TYR A O 1
ATOM 1126 N N . PRO A 1 148 ? -12.784 5.551 0.077 1.00 91.69 148 PRO A N 1
ATOM 1127 C CA . PRO A 1 148 ? -14.023 5.673 0.867 1.00 91.69 148 PRO A CA 1
ATOM 1128 C C . PRO A 1 148 ? -15.298 5.263 0.120 1.00 91.69 148 PRO A C 1
ATOM 1130 O O . PRO A 1 148 ? -16.324 5.003 0.759 1.00 91.69 148 PRO A O 1
ATOM 1133 N N . HIS A 1 149 ? -15.239 5.175 -1.207 1.00 93.75 149 HIS A N 1
ATOM 1134 C CA . HIS A 1 149 ? -16.363 4.793 -2.050 1.00 93.75 149 HIS A CA 1
ATOM 1135 C C . HIS A 1 149 ? -16.182 3.380 -2.592 1.00 93.75 149 HIS A C 1
ATOM 1137 O O . HIS A 1 149 ? -15.088 2.976 -2.974 1.00 93.75 149 HIS A O 1
ATOM 1143 N N . GLN A 1 150 ? -17.278 2.631 -2.691 1.00 92.75 150 GLN A N 1
ATOM 1144 C CA . GLN A 1 150 ? -17.269 1.405 -3.477 1.00 92.75 150 GLN A CA 1
ATOM 1145 C C . GLN A 1 150 ? -17.293 1.783 -4.962 1.00 92.75 150 GLN A C 1
ATOM 1147 O O . GLN A 1 150 ? -18.236 2.426 -5.429 1.00 92.75 150 GLN A O 1
ATOM 1152 N N . VAL A 1 151 ? -16.243 1.412 -5.687 1.00 94.75 151 VAL A N 1
ATOM 1153 C CA . VAL A 1 151 ? -16.092 1.682 -7.115 1.00 94.75 151 VAL A CA 1
ATOM 1154 C C . VAL A 1 151 ? -16.901 0.656 -7.897 1.00 94.75 151 VAL A C 1
ATOM 1156 O O . VAL A 1 151 ? -16.675 -0.547 -7.784 1.00 94.75 151 VAL A O 1
ATOM 1159 N N . ASP A 1 152 ? -17.833 1.145 -8.711 1.00 94.88 152 ASP A N 1
ATOM 1160 C CA . ASP A 1 152 ? -18.507 0.354 -9.738 1.00 94.88 152 ASP A CA 1
ATOM 1161 C C . ASP A 1 152 ? -17.802 0.590 -11.087 1.00 94.88 152 ASP A C 1
ATOM 1163 O O . ASP A 1 152 ? -17.925 1.686 -11.650 1.00 94.88 152 ASP A O 1
ATOM 1167 N N . PRO A 1 153 ? -17.078 -0.407 -11.631 1.00 94.69 153 PRO A N 1
ATOM 1168 C CA . PRO A 1 153 ? -16.371 -0.279 -12.904 1.00 94.69 153 PRO A CA 1
ATOM 1169 C C . PRO A 1 153 ? -17.286 0.125 -14.063 1.00 94.69 153 PRO A C 1
ATOM 1171 O O . PRO A 1 153 ? -16.875 0.902 -14.924 1.00 94.69 153 PRO A O 1
ATOM 1174 N N . SER A 1 154 ? -18.539 -0.345 -14.065 1.00 94.56 154 SER A N 1
ATOM 1175 C CA . SER A 1 154 ? -19.502 -0.028 -15.125 1.00 94.56 154 SER A CA 1
ATOM 1176 C C . SER A 1 154 ? -19.917 1.439 -15.069 1.00 94.56 154 SER A C 1
ATOM 1178 O O . SER A 1 154 ? -19.977 2.104 -16.105 1.00 94.56 154 SER A O 1
ATOM 1180 N N . ALA A 1 155 ? -20.143 1.967 -13.862 1.00 94.50 155 ALA A N 1
ATOM 1181 C CA . ALA A 1 155 ? -20.480 3.373 -13.658 1.00 94.50 155 ALA A CA 1
ATOM 1182 C C . ALA A 1 155 ? -19.315 4.301 -14.039 1.00 94.50 155 ALA A C 1
ATOM 1184 O O . ALA A 1 155 ? -19.531 5.313 -14.708 1.00 94.50 155 ALA A O 1
ATOM 1185 N N . VAL A 1 156 ? -18.075 3.935 -13.681 1.00 94.75 156 VAL A N 1
ATOM 1186 C CA . VAL A 1 156 ? -16.873 4.674 -14.109 1.00 94.75 156 VAL A CA 1
ATOM 1187 C C . VAL A 1 156 ? -16.767 4.662 -15.637 1.00 94.75 156 VAL A C 1
ATOM 1189 O O . VAL A 1 156 ? -16.597 5.713 -16.253 1.00 94.75 156 VAL A O 1
ATOM 1192 N N . ALA A 1 157 ? -16.958 3.503 -16.272 1.00 94.75 157 ALA A N 1
ATOM 1193 C CA . ALA A 1 157 ? -16.917 3.384 -17.724 1.00 94.75 157 ALA A CA 1
ATOM 1194 C C . ALA A 1 157 ? -18.021 4.208 -18.418 1.00 94.75 157 ALA A C 1
ATOM 1196 O O . ALA A 1 157 ? -17.796 4.822 -19.462 1.00 94.75 157 ALA A O 1
ATOM 1197 N N . GLU A 1 158 ? -19.239 4.233 -17.873 1.00 94.44 158 GLU A N 1
ATOM 1198 C CA . GLU A 1 158 ? -20.349 5.038 -18.394 1.00 94.44 158 GLU A CA 1
ATOM 1199 C C . GLU A 1 158 ? -20.067 6.542 -18.288 1.00 94.44 158 GLU A C 1
ATOM 1201 O O . GLU A 1 158 ? -20.283 7.271 -19.263 1.00 94.44 158 GLU A O 1
ATOM 1206 N N . HIS A 1 159 ? -19.537 6.995 -17.147 1.00 93.88 159 HIS A N 1
ATOM 1207 C CA . HIS A 1 159 ? -19.118 8.382 -16.934 1.00 93.88 159 HIS A CA 1
ATOM 1208 C C . HIS A 1 159 ? -18.049 8.803 -17.945 1.00 93.88 159 HIS A C 1
ATOM 1210 O O . HIS A 1 159 ? -18.253 9.755 -18.701 1.00 93.88 159 HIS A O 1
ATOM 1216 N N . SER A 1 160 ? -16.968 8.028 -18.057 1.00 93.69 160 SER A N 1
ATOM 1217 C CA . SER A 1 160 ? -15.863 8.278 -18.988 1.00 93.69 160 SER A CA 1
ATOM 1218 C C . SER A 1 160 ? -16.308 8.339 -20.457 1.00 93.69 160 SER A C 1
ATOM 1220 O O . SER A 1 160 ? -15.838 9.183 -21.222 1.00 93.69 160 SER A O 1
ATOM 1222 N N . ARG A 1 161 ? -17.270 7.502 -20.880 1.00 93.75 161 ARG A N 1
ATOM 1223 C CA . ARG A 1 161 ? -17.834 7.556 -22.247 1.00 93.75 161 ARG A CA 1
ATOM 1224 C C . ARG A 1 161 ? -18.693 8.797 -22.490 1.00 93.75 161 ARG A C 1
ATOM 1226 O O . ARG A 1 161 ? -18.761 9.277 -23.620 1.00 93.75 161 ARG A O 1
ATOM 1233 N N . ARG A 1 162 ? -19.390 9.285 -21.462 1.00 92.94 162 ARG A N 1
ATOM 1234 C CA . ARG A 1 162 ? -20.321 10.420 -21.562 1.00 92.94 162 ARG A CA 1
ATOM 1235 C C . ARG A 1 162 ? -19.679 11.768 -21.264 1.00 92.94 162 ARG A C 1
ATOM 1237 O O . ARG A 1 162 ? -20.326 12.793 -21.490 1.00 92.94 162 ARG A O 1
ATOM 1244 N N . PHE A 1 163 ? -18.440 11.787 -20.778 1.00 90.69 163 PHE A N 1
ATOM 1245 C CA . PHE A 1 163 ? -17.749 13.021 -20.449 1.00 90.69 163 PHE A CA 1
ATOM 1246 C C . PHE A 1 163 ? -17.596 13.910 -21.690 1.00 90.69 163 PHE A C 1
ATOM 1248 O O . PHE A 1 163 ? -16.892 13.587 -22.644 1.00 90.69 163 PHE A O 1
ATOM 1255 N N . ARG A 1 164 ? -18.299 15.047 -21.686 1.00 86.94 164 ARG A N 1
ATOM 1256 C CA . ARG A 1 164 ? -18.534 15.858 -22.890 1.00 86.94 164 ARG A CA 1
ATOM 1257 C C . ARG A 1 164 ? -17.253 16.410 -23.512 1.00 86.94 164 ARG A C 1
ATOM 1259 O O . ARG A 1 164 ? -17.172 16.511 -24.733 1.00 86.94 164 ARG A O 1
ATOM 1266 N N . SER A 1 165 ? -16.296 16.811 -22.681 1.00 85.44 165 SER A N 1
ATOM 1267 C CA . SER A 1 165 ? -15.079 17.488 -23.140 1.00 85.44 165 SER A CA 1
ATOM 1268 C C . SER A 1 165 ? -14.015 16.514 -23.648 1.00 85.44 165 SER A C 1
ATOM 1270 O O . SER A 1 165 ? -13.169 16.911 -24.445 1.00 85.44 165 SER A O 1
ATOM 1272 N N . LEU A 1 166 ? -14.068 15.255 -23.203 1.00 87.69 166 LEU A N 1
ATOM 1273 C CA . LEU A 1 166 ? -13.116 14.208 -23.566 1.00 87.69 166 LEU A CA 1
ATOM 1274 C C . LEU A 1 166 ? -13.740 12.809 -23.379 1.00 87.69 166 LEU A C 1
ATOM 1276 O O . LEU A 1 166 ? -13.470 12.146 -22.374 1.00 87.69 166 LEU A O 1
ATOM 1280 N N . PRO A 1 167 ? -14.590 12.351 -24.312 1.00 89.75 167 PRO A N 1
ATOM 1281 C CA . PRO A 1 167 ? -15.198 11.030 -24.217 1.00 89.75 167 PRO A CA 1
ATOM 1282 C C . PRO A 1 167 ? -14.162 9.937 -24.514 1.00 89.75 167 PRO A C 1
ATOM 1284 O O . PRO A 1 167 ? -13.527 9.938 -25.570 1.00 89.75 167 PRO A O 1
ATOM 1287 N N . GLY A 1 168 ? -14.012 8.978 -23.603 1.00 92.06 168 GLY A N 1
ATOM 1288 C CA . GLY A 1 168 ? -13.086 7.853 -23.764 1.00 92.06 168 GLY A CA 1
ATOM 1289 C C . GLY A 1 168 ? -12.841 7.116 -22.454 1.00 92.06 168 GLY A C 1
ATOM 1290 O O . GLY A 1 168 ? -12.790 7.743 -21.407 1.00 92.06 168 GLY A O 1
ATOM 1291 N N . LEU A 1 169 ? -12.706 5.793 -22.510 1.00 92.94 169 LEU A N 1
ATOM 1292 C CA . LEU A 1 169 ? -12.373 4.944 -21.365 1.00 92.94 169 LEU A CA 1
ATOM 1293 C C . LEU A 1 169 ? -10.884 5.049 -21.022 1.00 92.94 169 LEU A C 1
ATOM 1295 O O . LEU A 1 169 ? -10.518 5.375 -19.900 1.00 92.94 169 LEU A O 1
ATOM 1299 N N . TYR A 1 170 ? -10.031 4.762 -22.004 1.00 93.06 170 TYR A N 1
ATOM 1300 C CA . TYR A 1 170 ? -8.577 4.771 -21.876 1.00 93.06 170 TYR A CA 1
ATOM 1301 C C . TYR A 1 170 ? -7.927 4.916 -23.258 1.00 93.06 170 TYR A C 1
ATOM 1303 O O . TYR A 1 170 ? -8.534 4.586 -24.285 1.00 93.06 170 TYR A O 1
ATOM 1311 N N . TRP A 1 171 ? -6.677 5.382 -23.278 1.00 90.69 171 TRP A N 1
ATOM 1312 C CA . TRP A 1 171 ? -5.922 5.647 -24.515 1.00 90.69 171 TRP A CA 1
ATOM 1313 C C . TRP A 1 171 ? -4.646 4.807 -24.667 1.00 90.69 171 TRP A C 1
ATOM 1315 O O . TRP A 1 171 ? -4.113 4.680 -25.767 1.00 90.69 171 TRP A O 1
ATOM 1325 N N . HIS A 1 172 ? -4.167 4.214 -23.581 1.00 93.06 172 HIS A N 1
ATOM 1326 C CA . HIS A 1 172 ? -3.049 3.273 -23.545 1.00 93.06 172 HIS A CA 1
ATOM 1327 C C . HIS A 1 172 ? -3.326 2.238 -22.449 1.00 93.06 172 HIS A C 1
ATOM 1329 O O . HIS A 1 172 ? -4.267 2.407 -21.677 1.00 93.06 172 HIS A O 1
ATOM 1335 N N . SER A 1 173 ? -2.526 1.184 -22.384 1.00 94.12 173 SER A N 1
ATOM 1336 C CA . SER A 1 173 ? -2.510 0.244 -21.263 1.00 94.12 173 SER A CA 1
ATOM 1337 C C . SER A 1 173 ? -1.103 0.127 -20.699 1.00 94.12 173 SER A C 1
ATOM 1339 O O . SER A 1 173 ? -0.120 0.400 -21.396 1.00 94.12 173 SER A O 1
ATOM 1341 N N . TRP A 1 174 ? -1.008 -0.294 -19.445 1.00 94.00 174 TRP A N 1
ATOM 1342 C CA . TRP A 1 174 ? 0.271 -0.564 -18.801 1.00 94.00 174 TRP A CA 1
ATOM 1343 C C . TRP A 1 174 ? 0.776 -1.965 -19.154 1.00 94.00 174 TRP A C 1
ATOM 1345 O O . TRP A 1 174 ? 0.002 -2.922 -19.181 1.00 94.00 174 TRP A O 1
ATOM 1355 N N . VAL A 1 175 ? 2.071 -2.075 -19.435 1.00 92.50 175 VAL A N 1
ATOM 1356 C CA . VAL A 1 175 ? 2.772 -3.313 -19.810 1.00 92.50 175 VAL A CA 1
ATOM 1357 C C . VAL A 1 175 ? 4.145 -3.375 -19.128 1.00 92.50 175 VAL A C 1
ATOM 1359 O O . VAL A 1 175 ? 4.557 -2.410 -18.484 1.00 92.50 175 VAL A O 1
ATOM 1362 N N . ASP A 1 176 ? 4.845 -4.502 -19.281 1.00 90.38 176 ASP A N 1
ATOM 1363 C CA . ASP A 1 176 ? 6.220 -4.717 -18.800 1.00 90.38 176 ASP A CA 1
ATOM 1364 C C . ASP A 1 176 ? 6.422 -4.437 -17.299 1.00 90.38 176 ASP A C 1
ATOM 1366 O O . ASP A 1 176 ? 7.432 -3.861 -16.906 1.00 90.38 176 ASP A O 1
ATOM 1370 N N . PHE A 1 177 ? 5.453 -4.824 -16.463 1.00 91.38 177 PHE A N 1
ATOM 1371 C CA . PHE A 1 177 ? 5.526 -4.681 -15.005 1.00 91.38 177 PHE A CA 1
ATOM 1372 C C . PHE A 1 177 ? 5.745 -6.025 -14.307 1.00 91.38 177 PHE A C 1
ATOM 1374 O O . PHE A 1 177 ? 5.272 -7.068 -14.766 1.00 91.38 177 PHE A O 1
ATOM 1381 N N . ASN A 1 178 ? 6.412 -5.991 -13.151 1.00 90.44 178 ASN A N 1
ATOM 1382 C CA . ASN A 1 178 ? 6.594 -7.162 -12.299 1.00 90.44 178 ASN A CA 1
ATOM 1383 C C . ASN A 1 178 ? 5.305 -7.464 -11.497 1.00 90.44 178 ASN A C 1
ATOM 1385 O O . ASN A 1 178 ? 4.918 -6.697 -10.614 1.00 90.44 178 ASN A O 1
ATOM 1389 N N . ALA A 1 179 ? 4.645 -8.595 -11.769 1.00 90.12 179 ALA A N 1
ATOM 1390 C CA . ALA A 1 179 ? 3.415 -9.013 -11.080 1.00 90.12 179 ALA A CA 1
ATOM 1391 C C . ALA A 1 179 ? 3.606 -9.327 -9.577 1.00 90.12 179 ALA A C 1
ATOM 1393 O O . ALA A 1 179 ? 2.632 -9.344 -8.816 1.00 90.12 179 ALA A O 1
ATOM 1394 N N . ASP A 1 180 ? 4.852 -9.520 -9.133 1.00 87.44 180 ASP A N 1
ATOM 1395 C CA . ASP A 1 180 ? 5.193 -9.695 -7.719 1.00 87.44 180 ASP A CA 1
ATOM 1396 C C . ASP A 1 180 ? 5.235 -8.362 -6.965 1.00 87.44 180 ASP A C 1
ATOM 1398 O O . ASP A 1 180 ? 5.108 -8.347 -5.745 1.00 87.44 180 ASP A O 1
ATOM 1402 N N . LYS A 1 181 ? 5.378 -7.227 -7.662 1.00 89.06 181 LYS A N 1
ATOM 1403 C CA . LYS A 1 181 ? 5.333 -5.888 -7.045 1.00 89.06 181 LYS A CA 1
ATOM 1404 C C . LYS A 1 181 ? 4.064 -5.115 -7.356 1.00 89.06 181 LYS A C 1
ATOM 1406 O O . LYS A 1 181 ? 3.677 -4.244 -6.576 1.00 89.06 181 LYS A O 1
ATOM 1411 N N . TRP A 1 182 ? 3.411 -5.427 -8.470 1.00 93.06 182 TRP A N 1
ATOM 1412 C CA . TRP A 1 182 ? 2.242 -4.712 -8.964 1.00 93.06 182 TRP A CA 1
ATOM 1413 C C . TRP A 1 182 ? 0.992 -5.578 -8.935 1.00 93.06 182 TRP A C 1
ATOM 1415 O O . TRP A 1 182 ? 1.012 -6.766 -9.245 1.00 93.06 182 TRP A O 1
ATOM 1425 N N . GLN A 1 183 ? -0.127 -4.944 -8.619 1.00 95.31 183 GLN A N 1
ATOM 1426 C CA . GLN A 1 183 ? -1.449 -5.532 -8.674 1.00 95.31 183 GLN A CA 1
ATOM 1427 C C . GLN A 1 183 ? -2.297 -4.800 -9.714 1.00 95.31 183 GLN A C 1
ATOM 1429 O O . GLN A 1 183 ? -2.379 -3.569 -9.723 1.00 95.31 183 GLN A O 1
ATOM 1434 N N . VAL A 1 184 ? -2.951 -5.568 -10.586 1.00 96.94 184 VAL A N 1
ATOM 1435 C CA . VAL A 1 184 ? -3.909 -5.045 -11.566 1.00 96.94 184 VAL A CA 1
ATOM 1436 C C . VAL A 1 184 ? -5.265 -4.885 -10.894 1.00 96.94 184 VAL A C 1
ATOM 1438 O O . VAL A 1 184 ? -5.864 -5.872 -10.494 1.00 96.94 184 VAL A O 1
ATOM 1441 N N . LEU A 1 185 ? -5.766 -3.658 -10.793 1.00 97.12 185 LEU A N 1
ATOM 1442 C CA . LEU A 1 185 ? -7.034 -3.355 -10.122 1.00 97.12 185 LEU A CA 1
ATOM 1443 C C . LEU A 1 185 ? -8.200 -3.216 -11.096 1.00 97.12 185 LEU A C 1
ATOM 1445 O O . LEU A 1 185 ? -9.319 -3.615 -10.782 1.00 97.12 185 LEU A O 1
ATOM 1449 N N . LEU A 1 186 ? -7.931 -2.652 -12.275 1.00 97.25 186 LEU A N 1
ATOM 1450 C CA . LEU A 1 186 ? -8.873 -2.599 -13.388 1.00 97.25 186 LEU A CA 1
ATOM 1451 C C . LEU A 1 186 ? -8.172 -3.023 -14.672 1.00 97.25 186 LEU A C 1
ATOM 1453 O O . LEU A 1 186 ? -7.065 -2.558 -14.961 1.00 97.25 186 LEU A O 1
ATOM 1457 N N . ASP A 1 187 ? -8.847 -3.861 -15.450 1.00 96.56 187 ASP A N 1
ATOM 1458 C CA . ASP A 1 187 ? -8.427 -4.267 -16.786 1.00 96.56 187 ASP A CA 1
ATOM 1459 C C . ASP A 1 187 ? -9.566 -4.149 -17.810 1.00 96.56 187 ASP A C 1
ATOM 1461 O O . ASP A 1 187 ? -10.732 -3.959 -17.457 1.00 96.56 187 ASP A O 1
ATOM 1465 N N . ASP A 1 188 ? -9.209 -4.251 -19.087 1.00 95.06 188 ASP A N 1
ATOM 1466 C CA . ASP A 1 188 ? -10.124 -4.546 -20.191 1.00 95.06 188 ASP A CA 1
ATOM 1467 C C . ASP A 1 188 ? -9.668 -5.851 -20.845 1.00 95.06 188 ASP A C 1
ATOM 1469 O O . ASP A 1 188 ? -8.477 -6.039 -21.098 1.00 95.06 188 ASP A O 1
ATOM 1473 N N . PHE A 1 189 ? -10.601 -6.760 -21.130 1.00 89.44 189 PHE A N 1
ATOM 1474 C CA . PHE A 1 189 ? -10.292 -8.001 -21.839 1.00 89.44 189 PHE A CA 1
ATOM 1475 C C . PHE A 1 189 ? -11.029 -8.069 -23.146 1.00 89.44 189 PHE A C 1
ATOM 1477 O O . PHE A 1 189 ? -12.255 -8.214 -23.206 1.00 89.44 189 PHE A O 1
ATOM 1484 N N . ARG A 1 190 ? -10.243 -8.013 -24.210 1.00 82.25 190 ARG A N 1
ATOM 1485 C CA . ARG A 1 190 ? -10.742 -8.023 -25.571 1.00 82.25 190 ARG A CA 1
ATOM 1486 C C . ARG A 1 190 ? -9.841 -8.863 -26.436 1.00 82.25 190 ARG A C 1
ATOM 1488 O O . ARG A 1 190 ? -8.628 -8.830 -26.309 1.00 82.25 190 ARG A O 1
ATOM 1495 N N . GLN A 1 191 ? -10.472 -9.620 -27.331 1.00 78.38 191 GLN A N 1
ATOM 1496 C CA . GLN A 1 191 ? -9.778 -10.423 -28.341 1.00 78.38 191 GLN A CA 1
ATOM 1497 C C . GLN A 1 191 ? -8.737 -11.402 -27.758 1.00 78.38 191 GLN A C 1
ATOM 1499 O O . GLN A 1 191 ? -7.793 -11.775 -28.441 1.00 78.38 191 GLN A O 1
ATOM 1504 N N . GLY A 1 192 ? -8.937 -11.859 -26.515 1.00 78.12 192 GLY A N 1
ATOM 1505 C CA . GLY A 1 192 ? -8.023 -12.782 -25.837 1.00 78.12 192 GLY A CA 1
ATOM 1506 C C . GLY A 1 192 ? -6.857 -12.112 -25.105 1.00 78.12 192 GLY A C 1
ATOM 1507 O O . GLY A 1 192 ? -6.059 -12.820 -24.501 1.00 78.12 192 GLY A O 1
ATOM 1508 N N . GLU A 1 193 ? -6.776 -10.781 -25.113 1.00 86.69 193 GLU A N 1
ATOM 1509 C CA . GLU A 1 193 ? -5.743 -10.011 -24.420 1.00 86.69 193 GLU A CA 1
ATOM 1510 C C . GLU A 1 193 ? -6.324 -9.283 -23.208 1.00 86.69 193 GLU A C 1
ATOM 1512 O O . GLU A 1 193 ? -7.363 -8.623 -23.305 1.00 86.69 193 GLU A O 1
ATOM 1517 N N . THR A 1 194 ? -5.630 -9.378 -22.073 1.00 91.25 194 THR A N 1
ATOM 1518 C CA . THR A 1 194 ? -5.890 -8.556 -20.886 1.00 91.25 194 THR A CA 1
ATOM 1519 C C . THR A 1 194 ? -5.052 -7.290 -20.972 1.00 91.25 194 THR A C 1
ATOM 1521 O O . THR A 1 194 ? -3.836 -7.361 -21.131 1.00 91.25 194 THR A O 1
ATOM 1524 N N . ARG A 1 195 ? -5.695 -6.133 -20.834 1.00 94.31 195 ARG A N 1
ATOM 1525 C CA . ARG A 1 195 ? -5.060 -4.816 -20.880 1.00 94.31 195 ARG A CA 1
ATOM 1526 C C . ARG A 1 195 ? -5.194 -4.145 -19.519 1.00 94.31 195 ARG A C 1
ATOM 1528 O O . ARG A 1 195 ? -6.294 -3.717 -19.177 1.00 94.31 195 ARG A O 1
ATOM 1535 N N . PRO A 1 196 ? -4.112 -4.059 -18.734 1.00 95.81 196 PRO A N 1
ATOM 1536 C CA . PRO A 1 196 ? -4.126 -3.384 -17.441 1.00 95.81 196 PRO A CA 1
ATOM 1537 C C . PRO A 1 196 ? -4.329 -1.874 -17.589 1.00 95.81 196 PRO A C 1
ATOM 1539 O O . PRO A 1 196 ? -3.646 -1.218 -18.377 1.00 95.81 196 PRO A O 1
ATOM 1542 N N . ILE A 1 197 ? -5.276 -1.329 -16.826 1.00 96.06 197 ILE A N 1
ATOM 1543 C CA . ILE A 1 197 ? -5.718 0.073 -16.910 1.00 96.06 197 ILE A CA 1
ATOM 1544 C C . ILE A 1 197 ? -5.420 0.813 -15.611 1.00 96.06 197 ILE A C 1
ATOM 1546 O O . ILE A 1 197 ? -4.946 1.946 -15.645 1.00 96.06 197 ILE A O 1
ATOM 1550 N N . LEU A 1 198 ? -5.684 0.180 -14.468 1.00 97.31 198 LEU A N 1
ATOM 1551 C CA . LEU A 1 198 ? -5.344 0.708 -13.151 1.00 97.31 198 LEU A CA 1
ATOM 1552 C C . LEU A 1 198 ? -4.417 -0.283 -12.457 1.00 97.31 198 LEU A C 1
ATOM 1554 O O . LEU A 1 198 ? -4.815 -1.419 -12.199 1.00 97.31 198 LEU A O 1
ATOM 1558 N N . LEU A 1 199 ? -3.201 0.157 -12.157 1.00 96.38 199 LEU A N 1
ATOM 1559 C CA . LEU A 1 199 ? -2.218 -0.589 -11.385 1.00 96.38 199 LEU A CA 1
ATOM 1560 C C . LEU A 1 199 ? -1.989 0.097 -10.043 1.00 96.38 199 LEU A C 1
ATOM 1562 O O . LEU A 1 199 ? -2.008 1.326 -9.951 1.00 96.38 199 LEU A O 1
ATOM 1566 N N . ALA A 1 200 ? -1.699 -0.697 -9.024 1.00 96.06 200 ALA A N 1
ATOM 1567 C CA . ALA A 1 200 ? -1.099 -0.210 -7.795 1.00 96.06 200 ALA A CA 1
ATOM 1568 C C . ALA A 1 200 ? 0.048 -1.126 -7.381 1.00 96.06 200 ALA A C 1
ATOM 1570 O O . ALA A 1 200 ? 0.051 -2.310 -7.720 1.00 96.06 200 ALA A O 1
ATOM 1571 N N . THR A 1 201 ? 1.017 -0.599 -6.643 1.00 93.00 201 THR A N 1
ATOM 1572 C CA . THR A 1 201 ? 1.934 -1.459 -5.892 1.00 93.00 201 THR A CA 1
ATOM 1573 C C . THR A 1 201 ? 1.132 -2.330 -4.924 1.00 93.00 201 THR A C 1
ATOM 1575 O O . THR A 1 201 ? 0.137 -1.871 -4.352 1.00 93.00 201 THR A O 1
ATOM 1578 N N . ARG A 1 202 ? 1.535 -3.597 -4.778 1.00 87.81 202 ARG A N 1
ATOM 1579 C CA . ARG A 1 202 ? 0.834 -4.575 -3.935 1.00 87.81 202 ARG A CA 1
ATOM 1580 C C . ARG A 1 202 ? 0.707 -4.093 -2.494 1.00 87.81 202 ARG A C 1
ATOM 1582 O O . ARG A 1 202 ? 1.497 -3.280 -2.013 1.00 87.81 202 ARG A O 1
ATOM 1589 N N . GLU A 1 203 ? -0.287 -4.626 -1.790 1.00 79.44 203 GLU A N 1
ATOM 1590 C CA . GLU A 1 203 ? -0.584 -4.190 -0.429 1.00 79.44 203 GLU A CA 1
ATOM 1591 C C . GLU A 1 203 ? 0.568 -4.431 0.561 1.00 79.44 203 GLU A C 1
ATOM 1593 O O . GLU A 1 203 ? 0.799 -3.623 1.454 1.00 79.44 203 GLU A O 1
ATOM 1598 N N . ASP A 1 204 ? 1.345 -5.486 0.379 1.00 76.50 204 ASP A N 1
ATOM 1599 C CA . ASP A 1 204 ? 2.537 -5.793 1.175 1.00 76.50 204 ASP A CA 1
ATOM 1600 C C . ASP A 1 204 ? 3.760 -4.918 0.838 1.00 76.50 204 ASP A C 1
ATOM 1602 O O . ASP A 1 204 ? 4.759 -4.949 1.556 1.00 76.50 204 ASP A O 1
ATOM 1606 N N . SER A 1 205 ? 3.694 -4.099 -0.217 1.00 80.75 205 SER A N 1
ATOM 1607 C CA . SER A 1 205 ? 4.766 -3.174 -0.574 1.00 80.75 205 SER A CA 1
ATOM 1608 C C . SER A 1 205 ? 4.801 -1.957 0.351 1.00 80.75 205 SER A C 1
ATOM 1610 O O . SER A 1 205 ? 3.775 -1.343 0.654 1.00 80.75 205 SER A O 1
ATOM 1612 N N . VAL A 1 206 ? 6.015 -1.535 0.717 1.00 76.31 206 VAL A N 1
ATOM 1613 C CA . VAL A 1 206 ? 6.263 -0.234 1.365 1.00 76.31 206 VAL A CA 1
ATOM 1614 C C . VAL A 1 206 ? 5.986 0.943 0.426 1.00 76.31 206 VAL A C 1
ATOM 1616 O O . VAL A 1 206 ? 5.729 2.055 0.881 1.00 76.31 206 VAL A O 1
ATOM 1619 N N . ASN A 1 207 ? 6.029 0.707 -0.887 1.00 85.00 207 ASN A N 1
ATOM 1620 C CA . ASN A 1 207 ? 5.784 1.733 -1.886 1.00 85.00 207 ASN A CA 1
ATOM 1621 C C . ASN A 1 207 ? 4.284 1.895 -2.098 1.00 85.00 207 ASN A C 1
ATOM 1623 O O . ASN A 1 207 ? 3.555 0.913 -2.235 1.00 85.00 207 ASN A O 1
ATOM 1627 N N . ARG A 1 208 ? 3.825 3.142 -2.202 1.00 91.00 208 ARG A N 1
ATOM 1628 C CA . ARG A 1 208 ? 2.433 3.469 -2.508 1.00 91.00 208 ARG A CA 1
ATOM 1629 C C . ARG A 1 208 ? 2.340 4.212 -3.829 1.00 91.00 208 ARG A C 1
ATOM 1631 O O . ARG A 1 208 ? 2.314 5.441 -3.866 1.00 91.00 208 ARG A O 1
ATOM 1638 N N . ILE A 1 209 ? 2.317 3.451 -4.915 1.00 94.69 209 ILE A N 1
ATOM 1639 C CA . ILE A 1 209 ? 2.282 3.986 -6.273 1.00 94.69 209 ILE A CA 1
ATOM 1640 C C . ILE A 1 209 ? 1.001 3.515 -6.949 1.00 94.69 209 ILE A C 1
ATOM 1642 O O . ILE A 1 209 ? 0.657 2.338 -6.877 1.00 94.69 209 ILE A O 1
ATOM 1646 N N . VAL A 1 210 ? 0.303 4.435 -7.608 1.00 96.44 210 VAL A N 1
ATOM 1647 C CA . VAL A 1 210 ? -0.921 4.169 -8.365 1.00 96.44 210 VAL A CA 1
ATOM 1648 C C . VAL A 1 210 ? -0.752 4.702 -9.777 1.00 96.44 210 VAL A C 1
ATOM 1650 O O . VAL A 1 210 ? -0.459 5.884 -9.961 1.00 96.44 210 VAL A O 1
ATOM 1653 N N . LEU A 1 211 ? -0.961 3.844 -10.774 1.00 95.88 211 LEU A N 1
ATOM 1654 C CA . LEU A 1 211 ? -0.863 4.192 -12.188 1.00 95.88 211 LEU A CA 1
ATOM 1655 C C . LEU A 1 211 ? -2.214 3.990 -12.859 1.00 95.88 211 LEU A C 1
ATOM 1657 O O . LEU A 1 211 ? -2.774 2.898 -12.833 1.00 95.88 211 LEU A O 1
ATOM 1661 N N . SER A 1 212 ? -2.724 5.032 -13.502 1.00 95.81 212 SER A N 1
ATOM 1662 C CA . SER A 1 212 ? -3.997 5.002 -14.209 1.00 95.81 212 SER A CA 1
ATOM 1663 C C . SER A 1 212 ? -3.799 5.359 -15.672 1.00 95.81 212 SER A C 1
ATOM 1665 O O . SER A 1 212 ? -3.280 6.424 -15.998 1.00 95.81 212 SER A O 1
ATOM 1667 N N . SER A 1 213 ? -4.273 4.499 -16.567 1.00 94.50 213 SER A N 1
ATOM 1668 C CA . SER A 1 213 ? -4.381 4.814 -17.990 1.00 94.50 213 SER A CA 1
ATOM 1669 C C . SER A 1 213 ? -5.634 5.627 -18.337 1.00 94.50 213 SER A C 1
ATOM 1671 O O . SER A 1 213 ? -5.829 5.996 -19.500 1.00 94.50 213 SER A O 1
ATOM 1673 N N . MET A 1 214 ? -6.473 5.923 -17.340 1.00 93.44 214 MET A N 1
ATOM 1674 C CA . MET A 1 214 ? -7.647 6.787 -17.456 1.00 93.44 214 MET A CA 1
ATOM 1675 C C . MET A 1 214 ? -7.271 8.243 -17.169 1.00 93.44 214 MET A C 1
ATOM 1677 O O . MET A 1 214 ? -6.440 8.534 -16.304 1.00 93.44 214 MET A O 1
ATOM 1681 N N . ALA A 1 215 ? -7.942 9.172 -17.846 1.00 91.44 215 ALA A N 1
ATOM 1682 C CA . ALA A 1 215 ? -7.790 10.612 -17.640 1.00 91.44 215 ALA A CA 1
ATOM 1683 C C . ALA A 1 215 ? -8.647 11.109 -16.468 1.00 91.44 215 ALA A C 1
ATOM 1685 O O . ALA A 1 215 ? -9.470 12.005 -16.632 1.00 91.44 215 ALA A O 1
ATOM 1686 N N . ASN A 1 216 ? -8.504 10.485 -15.295 1.00 89.94 216 ASN A N 1
ATOM 1687 C CA . ASN A 1 216 ? -9.370 10.741 -14.137 1.00 89.94 216 ASN A CA 1
ATOM 1688 C C . ASN A 1 216 ? -9.300 12.192 -13.642 1.00 89.94 216 ASN A C 1
ATOM 1690 O O . ASN A 1 216 ? -10.304 12.708 -13.167 1.00 89.94 216 ASN A O 1
ATOM 1694 N N . ASP A 1 217 ? -8.149 12.848 -13.779 1.00 91.62 217 ASP A N 1
ATOM 1695 C CA . ASP A 1 217 ? -7.955 14.270 -13.480 1.00 91.62 217 ASP A CA 1
ATOM 1696 C C . ASP A 1 217 ? -8.666 15.202 -14.467 1.00 91.62 217 ASP A C 1
ATOM 1698 O O . ASP A 1 217 ? -9.046 16.307 -14.101 1.00 91.62 217 ASP A O 1
ATOM 1702 N N . TRP A 1 218 ? -8.873 14.758 -15.708 1.00 91.69 218 TRP A N 1
ATOM 1703 C CA . TRP A 1 218 ? -9.570 15.527 -16.744 1.00 91.69 218 TRP A CA 1
ATOM 1704 C C . TRP A 1 218 ? -11.071 15.236 -16.797 1.00 91.69 218 TRP A C 1
ATOM 1706 O O . TRP A 1 218 ? -11.853 16.116 -17.152 1.00 91.69 218 TRP A O 1
ATOM 1716 N N . GLN A 1 219 ? -11.470 13.998 -16.495 1.00 91.38 219 GLN A N 1
ATOM 1717 C CA . GLN A 1 219 ? -12.856 13.524 -16.553 1.00 91.38 219 GLN A CA 1
ATOM 1718 C C . GLN A 1 219 ? -13.596 13.629 -15.214 1.00 91.38 219 GLN A C 1
ATOM 1720 O O . GLN A 1 219 ? -14.821 13.530 -15.206 1.00 91.38 219 GLN A O 1
ATOM 1725 N N . ASP A 1 220 ? -12.873 13.805 -14.103 1.00 86.62 220 ASP A N 1
ATOM 1726 C CA . ASP A 1 220 ? -13.405 13.841 -12.734 1.00 86.62 220 ASP A CA 1
ATOM 1727 C C . ASP A 1 220 ? -14.308 12.637 -12.418 1.00 86.62 220 ASP A C 1
ATOM 1729 O O . ASP A 1 220 ? -15.506 12.744 -12.149 1.00 86.62 220 ASP A O 1
ATOM 1733 N N . SER A 1 221 ? -13.732 11.437 -12.506 1.00 85.00 221 SER A N 1
ATOM 1734 C CA . SER A 1 221 ? -14.392 10.195 -12.086 1.00 85.00 221 SER A CA 1
ATOM 1735 C C . SER A 1 221 ? -14.458 10.124 -10.553 1.00 85.00 221 SER A C 1
ATOM 1737 O O . SER A 1 221 ? -13.719 9.346 -9.948 1.00 85.00 221 SER A O 1
ATOM 1739 N N . ALA A 1 222 ? -15.326 10.942 -9.943 1.00 81.69 222 ALA A N 1
ATOM 1740 C CA . ALA A 1 222 ? -15.326 11.297 -8.517 1.00 81.69 222 ALA A CA 1
ATOM 1741 C C . ALA A 1 222 ? -15.001 10.133 -7.564 1.00 81.69 222 ALA A C 1
ATOM 1743 O O . ALA A 1 222 ? -13.976 10.174 -6.901 1.00 81.69 222 ALA A O 1
ATOM 1744 N N . ASN A 1 223 ? -15.779 9.042 -7.561 1.00 92.06 223 ASN A N 1
ATOM 1745 C CA . ASN A 1 223 ? -15.561 7.937 -6.613 1.00 92.06 223 ASN A CA 1
ATOM 1746 C C . ASN A 1 223 ? -14.172 7.285 -6.734 1.00 92.06 223 ASN A C 1
ATOM 1748 O O . ASN A 1 223 ? -13.524 7.017 -5.727 1.00 92.06 223 ASN A O 1
ATOM 1752 N N . LEU A 1 224 ? -13.719 6.994 -7.958 1.00 94.44 224 LEU A N 1
ATOM 1753 C CA . LEU A 1 224 ? -12.419 6.353 -8.167 1.00 94.44 224 LEU A CA 1
ATOM 1754 C C . LEU A 1 224 ? -11.274 7.333 -7.900 1.00 94.44 224 LEU A C 1
ATOM 1756 O O . LEU A 1 224 ? -10.250 6.954 -7.337 1.00 94.44 224 LEU A O 1
ATOM 1760 N N . LEU A 1 225 ? -11.446 8.585 -8.316 1.00 94.25 225 LEU A N 1
ATOM 1761 C CA . LEU A 1 225 ? -10.472 9.640 -8.096 1.00 94.25 225 LEU A CA 1
ATOM 1762 C C . LEU A 1 225 ? -10.300 9.935 -6.600 1.00 94.25 225 LEU A C 1
ATOM 1764 O O . LEU A 1 225 ? -9.168 10.019 -6.139 1.00 94.25 225 LEU A O 1
ATOM 1768 N N . ASP A 1 226 ? -11.392 10.033 -5.844 1.00 94.25 226 ASP A N 1
ATOM 1769 C CA . ASP A 1 226 ? -11.377 10.276 -4.399 1.00 94.25 226 ASP A CA 1
ATOM 1770 C C . ASP A 1 226 ? -10.654 9.146 -3.668 1.00 94.25 226 ASP A C 1
ATOM 1772 O O . ASP A 1 226 ? -9.761 9.400 -2.859 1.00 94.25 226 ASP A O 1
ATOM 1776 N N . ASN A 1 227 ? -10.960 7.894 -4.018 1.00 95.81 227 ASN A N 1
ATOM 1777 C CA . ASN A 1 227 ? -10.237 6.737 -3.501 1.00 95.81 227 ASN A CA 1
ATOM 1778 C C . ASN A 1 227 ? -8.740 6.797 -3.845 1.00 95.81 227 ASN A C 1
ATOM 1780 O O . ASN A 1 227 ? -7.901 6.554 -2.978 1.00 95.81 227 ASN A O 1
ATOM 1784 N N . ALA A 1 228 ? -8.393 7.132 -5.093 1.00 95.69 228 ALA A N 1
ATOM 1785 C CA . ALA A 1 228 ? -7.006 7.231 -5.545 1.00 95.69 228 ALA A CA 1
ATOM 1786 C C . ALA A 1 228 ? -6.224 8.330 -4.825 1.00 95.69 228 ALA A C 1
ATOM 1788 O O . ALA A 1 228 ? -5.075 8.108 -4.443 1.00 95.69 228 ALA A O 1
ATOM 1789 N N . LEU A 1 229 ? -6.849 9.485 -4.608 1.00 95.31 229 LEU A N 1
ATOM 1790 C CA . LEU A 1 229 ? -6.252 10.600 -3.888 1.00 95.31 229 LEU A CA 1
ATOM 1791 C C . LEU A 1 229 ? -6.081 10.275 -2.410 1.00 95.31 229 LEU A C 1
ATOM 1793 O O . LEU A 1 229 ? -4.976 10.425 -1.906 1.00 95.31 229 LEU A O 1
ATOM 1797 N N . ILE A 1 230 ? -7.102 9.748 -1.734 1.00 94.12 230 ILE A N 1
ATOM 1798 C CA . ILE A 1 230 ? -6.981 9.357 -0.324 1.00 94.12 230 ILE A CA 1
ATOM 1799 C C . ILE A 1 230 ? -5.895 8.298 -0.161 1.00 94.12 230 ILE A C 1
ATOM 1801 O O . ILE A 1 230 ? -4.995 8.459 0.662 1.00 94.12 230 ILE A O 1
ATOM 1805 N N . TYR A 1 231 ? -5.912 7.257 -0.995 1.00 94.56 231 TYR A N 1
ATOM 1806 C CA . TYR A 1 231 ? -4.897 6.216 -0.939 1.00 94.56 231 TYR A CA 1
ATOM 1807 C C . TYR A 1 231 ? -3.503 6.795 -1.180 1.00 94.56 231 TYR A C 1
ATOM 1809 O O . TYR A 1 231 ? -2.634 6.600 -0.345 1.00 94.56 231 TYR A O 1
ATOM 1817 N N . ALA A 1 232 ? -3.262 7.532 -2.268 1.00 94.12 232 ALA A N 1
ATOM 1818 C CA . ALA A 1 232 ? -1.926 8.027 -2.596 1.00 94.12 232 ALA A CA 1
ATOM 1819 C C . ALA A 1 232 ? -1.441 9.142 -1.651 1.00 94.12 232 ALA A C 1
ATOM 1821 O O . ALA A 1 232 ? -0.287 9.108 -1.226 1.00 94.12 232 ALA A O 1
ATOM 1822 N N . VAL A 1 233 ? -2.298 10.100 -1.299 1.00 93.94 233 VAL A N 1
ATOM 1823 C CA . VAL A 1 233 ? -1.944 11.314 -0.543 1.00 93.94 233 VAL A CA 1
ATOM 1824 C C . VAL A 1 233 ? -1.973 11.085 0.962 1.00 93.94 233 VAL A C 1
ATOM 1826 O O . VAL A 1 233 ? -1.016 11.437 1.648 1.00 93.94 233 VAL A O 1
ATOM 1829 N N . GLU A 1 234 ? -3.053 10.505 1.477 1.00 92.25 234 GLU A N 1
ATOM 1830 C CA . GLU A 1 234 ? -3.273 10.361 2.921 1.00 92.25 234 GLU A CA 1
ATOM 1831 C C . GLU A 1 234 ? -2.710 9.035 3.431 1.00 92.25 234 GLU A C 1
ATOM 1833 O O . GLU A 1 234 ? -2.125 8.978 4.510 1.00 92.25 234 GLU A O 1
ATOM 1838 N N . GLY A 1 235 ? -2.816 7.982 2.618 1.00 90.50 235 GLY A N 1
ATOM 1839 C CA . GLY A 1 235 ? -2.356 6.636 2.928 1.00 90.50 235 GLY A CA 1
ATOM 1840 C C . GLY A 1 235 ? -3.505 5.665 3.175 1.00 90.50 235 GLY A C 1
ATOM 1841 O O . GLY A 1 235 ? -4.656 5.897 2.805 1.00 90.50 235 GLY A O 1
ATOM 1842 N N . ARG A 1 236 ? -3.195 4.524 3.794 1.00 87.62 236 ARG A N 1
ATOM 1843 C CA . ARG A 1 236 ? -4.203 3.506 4.113 1.00 87.62 236 ARG A CA 1
ATOM 1844 C C . ARG A 1 236 ? -4.813 3.784 5.471 1.00 87.62 236 ARG A C 1
ATOM 1846 O O . ARG A 1 236 ? -4.124 3.718 6.484 1.00 87.62 236 ARG A O 1
ATOM 1853 N N . HIS A 1 237 ? -6.111 4.066 5.496 1.00 90.19 237 HIS A N 1
ATOM 1854 C CA . HIS A 1 237 ? -6.838 4.373 6.727 1.00 90.19 237 HIS A CA 1
ATOM 1855 C C . HIS A 1 237 ? -7.153 3.088 7.500 1.00 90.19 237 HIS A C 1
ATOM 1857 O O . HIS A 1 237 ? -8.308 2.797 7.780 1.00 90.19 237 HIS A O 1
ATOM 1863 N N . GLU A 1 238 ? -6.142 2.298 7.850 1.00 88.00 238 GLU A N 1
ATOM 1864 C CA . GLU A 1 238 ? -6.311 1.051 8.605 1.00 88.00 238 GLU A CA 1
ATOM 1865 C C . GLU A 1 238 ? -6.819 1.292 10.034 1.00 88.00 238 GLU A C 1
ATOM 1867 O O . GLU A 1 238 ? -7.426 0.411 10.651 1.00 88.00 238 GLU A O 1
ATOM 1872 N N . LEU A 1 239 ? -6.599 2.505 10.548 1.00 88.94 239 LEU A N 1
ATOM 1873 C CA . LEU A 1 239 ? -7.121 2.970 11.820 1.00 88.94 239 LEU A CA 1
ATOM 1874 C C . LEU A 1 239 ? -8.461 3.693 11.626 1.00 88.94 239 LEU A C 1
ATOM 1876 O O . LEU A 1 239 ? -8.556 4.714 10.941 1.00 88.94 239 LEU A O 1
ATOM 1880 N N . ALA A 1 240 ? -9.486 3.199 12.310 1.00 92.69 240 ALA A N 1
ATOM 1881 C CA . ALA A 1 240 ? -10.756 3.881 12.511 1.00 92.69 240 ALA A CA 1
ATOM 1882 C C . ALA A 1 240 ? -10.839 4.439 13.933 1.00 92.69 240 ALA A C 1
ATOM 1884 O O . ALA A 1 240 ? -10.475 3.766 14.895 1.00 92.69 240 ALA A O 1
ATOM 1885 N N . VAL A 1 241 ? -11.381 5.643 14.084 1.00 90.06 241 VAL A N 1
ATOM 1886 C CA . VAL A 1 241 ? -11.681 6.251 15.383 1.00 90.06 241 VAL A CA 1
ATOM 1887 C C . VAL A 1 241 ? -13.181 6.459 15.484 1.00 90.06 241 VAL A C 1
ATOM 1889 O O . VAL A 1 241 ? -13.740 7.243 14.727 1.00 90.06 241 VAL A O 1
ATOM 1892 N N . LEU A 1 242 ? -13.830 5.790 16.431 1.00 89.62 242 LEU A N 1
ATOM 1893 C CA . LEU A 1 242 ? -15.244 5.977 16.736 1.00 89.62 242 LEU A CA 1
ATOM 1894 C C . LEU A 1 242 ? -15.389 6.881 17.959 1.00 89.62 242 LEU A C 1
ATOM 1896 O O . LEU A 1 242 ? -14.929 6.540 19.049 1.00 89.62 242 LEU A O 1
ATOM 1900 N N . ALA A 1 243 ? -16.045 8.025 17.793 1.00 87.81 243 ALA A N 1
ATOM 1901 C CA . ALA A 1 243 ? -16.235 9.004 18.859 1.00 87.81 243 ALA A CA 1
ATOM 1902 C C . ALA A 1 243 ? -17.659 9.574 18.862 1.00 87.81 243 ALA A C 1
ATOM 1904 O O . ALA A 1 243 ? -18.432 9.386 17.928 1.00 87.81 243 ALA A O 1
ATOM 1905 N N . THR A 1 244 ? -18.016 10.281 19.932 1.00 81.88 244 THR A N 1
ATOM 1906 C CA . THR A 1 244 ? -19.240 11.090 19.999 1.00 81.88 244 THR A CA 1
ATOM 1907 C C . THR A 1 244 ? -18.920 12.547 19.717 1.00 81.88 244 THR A C 1
ATOM 1909 O O . THR A 1 244 ? -18.025 13.104 20.359 1.00 81.88 244 THR A O 1
ATOM 1912 N N . THR A 1 245 ? -19.715 13.204 18.878 1.00 72.81 245 THR A N 1
ATOM 1913 C CA . THR A 1 245 ? -19.704 14.666 18.769 1.00 72.81 245 THR A CA 1
ATOM 1914 C C . THR A 1 245 ? -19.899 15.305 20.155 1.00 72.81 245 THR A C 1
ATOM 1916 O O . THR A 1 245 ? -20.902 15.069 20.826 1.00 72.81 245 THR A O 1
ATOM 1919 N N . GLY A 1 246 ? -18.915 16.088 20.611 1.00 63.66 246 GLY A N 1
ATOM 1920 C CA . GLY A 1 246 ? -18.963 16.833 21.879 1.00 63.66 246 GLY A CA 1
ATOM 1921 C C . GLY A 1 246 ? -18.563 16.066 23.148 1.00 63.66 246 GLY A C 1
ATOM 1922 O O . GLY A 1 246 ? -18.482 16.679 24.209 1.00 63.66 246 GLY A O 1
ATOM 1923 N N . GLY A 1 247 ? -18.279 14.761 23.070 1.00 63.72 247 GLY A N 1
ATOM 1924 C CA . GLY A 1 247 ? -17.706 14.008 24.192 1.00 63.72 247 GLY A CA 1
ATOM 1925 C C . GLY A 1 247 ? -16.189 14.157 24.201 1.00 63.72 247 GLY A C 1
ATOM 1926 O O . GLY A 1 247 ? -15.523 13.554 23.363 1.00 63.72 247 GLY A O 1
ATOM 1927 N N . SER A 1 248 ? -15.652 14.975 25.107 1.00 59.44 248 SER A N 1
ATOM 1928 C CA . SER A 1 248 ? -14.220 15.280 25.162 1.00 59.44 248 SER A CA 1
ATOM 1929 C C . SER A 1 248 ? -13.566 14.587 26.360 1.00 59.44 248 SER A C 1
ATOM 1931 O O . SER A 1 248 ? -14.057 14.640 27.488 1.00 59.44 248 SER A O 1
ATOM 1933 N N . MET A 1 249 ? -12.441 13.925 26.113 1.00 68.25 249 MET A N 1
ATOM 1934 C CA . MET A 1 249 ? -11.554 13.417 27.155 1.00 68.25 249 MET A CA 1
ATOM 1935 C C . MET A 1 249 ? -10.154 13.847 26.762 1.00 68.25 249 MET A C 1
ATOM 1937 O O . MET A 1 249 ? -9.698 13.498 25.677 1.00 68.25 249 MET A O 1
ATOM 1941 N N . PHE A 1 250 ? -9.469 14.579 27.642 1.00 66.00 250 PHE A N 1
ATOM 1942 C CA . PHE A 1 250 ? -8.200 15.231 27.313 1.00 66.00 250 PHE A CA 1
ATOM 1943 C C . PHE A 1 250 ? -7.186 14.284 26.652 1.00 66.00 250 PHE A C 1
ATOM 1945 O O . PHE A 1 250 ? -6.611 14.623 25.624 1.00 66.00 250 PHE A O 1
ATOM 1952 N N . THR A 1 251 ? -7.018 13.069 27.181 1.00 65.00 251 THR A N 1
ATOM 1953 C CA . THR A 1 251 ? -6.102 12.058 26.626 1.00 65.00 251 THR A CA 1
ATOM 1954 C C . THR A 1 251 ? -6.507 11.598 25.224 1.00 65.00 251 THR A C 1
ATOM 1956 O O . THR A 1 251 ? -5.659 11.427 24.351 1.00 65.00 251 THR A O 1
ATOM 1959 N N . PHE A 1 252 ? -7.807 11.416 24.989 1.00 72.38 252 PHE A N 1
ATOM 1960 C CA . PHE A 1 252 ? -8.331 11.010 23.689 1.00 72.38 252 PHE A CA 1
ATOM 1961 C C . PHE A 1 252 ? -8.209 12.144 22.667 1.00 72.38 252 PHE A C 1
ATOM 1963 O O . PHE A 1 252 ? -7.767 11.919 21.545 1.00 72.38 252 PHE A O 1
ATOM 1970 N N . ASP A 1 253 ? -8.514 13.376 23.069 1.00 74.38 253 ASP A N 1
ATOM 1971 C CA . ASP A 1 253 ? -8.363 14.554 22.218 1.00 74.38 253 ASP A CA 1
ATOM 1972 C C . ASP A 1 253 ? -6.891 14.839 21.901 1.00 74.38 253 ASP A C 1
ATOM 1974 O O . ASP A 1 253 ? -6.569 15.171 20.762 1.00 74.38 253 ASP A O 1
ATOM 1978 N N . TYR A 1 254 ? -5.983 14.624 22.859 1.00 72.75 254 TYR A N 1
ATOM 1979 C CA . TYR A 1 254 ? -4.539 14.680 22.628 1.00 72.75 254 TYR A CA 1
ATOM 1980 C C . TYR A 1 254 ? -4.092 13.634 21.600 1.00 72.75 254 TYR A C 1
ATOM 1982 O O . TYR A 1 254 ? -3.334 13.959 20.685 1.00 72.75 254 TYR A O 1
ATOM 1990 N N . LEU A 1 255 ? -4.581 12.394 21.697 1.00 75.38 255 LEU A N 1
ATOM 1991 C CA . LEU A 1 255 ? -4.266 11.337 20.733 1.00 75.38 255 LEU A CA 1
ATOM 1992 C C . LEU A 1 255 ? -4.780 11.683 19.326 1.00 75.38 255 LEU A C 1
ATOM 1994 O O . LEU A 1 255 ? -4.026 11.589 18.359 1.00 75.38 255 LEU A O 1
ATOM 1998 N N . ARG A 1 256 ? -6.020 12.175 19.208 1.00 78.81 256 ARG A N 1
ATOM 1999 C CA . ARG A 1 256 ? -6.586 12.658 17.934 1.00 78.81 256 ARG A CA 1
ATOM 2000 C C . ARG A 1 256 ? -5.779 13.814 17.352 1.00 78.81 256 ARG A C 1
ATOM 2002 O O . ARG A 1 256 ? -5.445 13.802 16.168 1.00 78.81 256 ARG A O 1
ATOM 2009 N N . ALA A 1 257 ? -5.433 14.793 18.186 1.00 76.94 257 ALA A N 1
ATOM 2010 C CA . ALA A 1 257 ? -4.588 15.914 17.795 1.00 76.94 257 ALA A CA 1
ATOM 2011 C C . ALA A 1 257 ? -3.200 15.440 17.343 1.00 76.94 257 ALA A C 1
ATOM 2013 O O . ALA A 1 257 ? -2.669 15.974 16.375 1.00 76.94 257 ALA A O 1
ATOM 2014 N N . SER A 1 258 ? -2.647 14.408 17.986 1.00 78.50 258 SER A N 1
ATOM 2015 C CA . SER A 1 258 ? -1.362 13.803 17.619 1.00 78.50 258 SER A CA 1
ATOM 2016 C C . SER A 1 258 ? -1.425 13.103 16.263 1.00 78.50 258 SER A C 1
ATOM 2018 O O . SER A 1 258 ? -0.534 13.312 15.443 1.00 78.50 258 SER A O 1
ATOM 2020 N N . PHE A 1 259 ? -2.481 12.325 15.990 1.00 82.69 259 PHE A N 1
ATOM 2021 C CA . PHE A 1 259 ? -2.690 11.719 14.670 1.00 82.69 259 PHE A CA 1
ATOM 2022 C C . PHE A 1 259 ? -2.796 12.783 13.585 1.00 82.69 259 PHE A C 1
ATOM 2024 O O . PHE A 1 259 ? -2.112 12.701 12.572 1.00 82.69 259 PHE A O 1
ATOM 2031 N N . HIS A 1 260 ? -3.588 13.823 13.833 1.00 80.44 260 HIS A N 1
ATOM 2032 C CA . HIS A 1 260 ? -3.749 14.923 12.894 1.00 80.44 260 HIS A CA 1
ATOM 2033 C C . HIS A 1 260 ? -2.446 15.722 12.693 1.00 80.44 260 HIS A C 1
ATOM 2035 O O . HIS A 1 260 ? -2.118 16.081 11.567 1.00 80.44 260 HIS A O 1
ATOM 2041 N N . ALA A 1 261 ? -1.674 15.982 13.753 1.00 76.75 261 ALA A N 1
ATOM 2042 C CA . ALA A 1 261 ? -0.392 16.688 13.662 1.00 76.75 261 ALA A CA 1
ATOM 2043 C C . ALA A 1 261 ? 0.676 15.882 12.910 1.00 76.75 261 ALA A C 1
ATOM 2045 O O . ALA A 1 261 ? 1.536 16.468 12.261 1.00 76.75 261 ALA A O 1
ATOM 2046 N N . ARG A 1 262 ? 0.616 14.549 12.993 1.00 79.25 262 ARG A N 1
ATOM 2047 C CA . ARG A 1 262 ? 1.517 13.632 12.283 1.00 79.25 262 ARG A CA 1
ATOM 2048 C C . ARG A 1 262 ? 0.992 13.189 10.919 1.00 79.25 262 ARG A C 1
ATOM 2050 O O . ARG A 1 262 ? 1.652 12.372 10.291 1.00 79.25 262 ARG A O 1
ATOM 2057 N N . GLN A 1 263 ? -0.178 13.679 10.494 1.00 80.94 263 GLN A N 1
ATOM 2058 C CA . GLN A 1 263 ? -0.844 13.252 9.257 1.00 80.94 263 GLN A CA 1
ATOM 2059 C C . GLN A 1 263 ? -0.979 11.721 9.164 1.00 80.94 263 GLN A C 1
ATOM 2061 O O . GLN A 1 263 ? -0.771 11.117 8.117 1.00 80.94 263 GLN A O 1
ATOM 2066 N N . PHE A 1 264 ? -1.281 11.081 10.296 1.00 83.06 264 PHE A N 1
ATOM 2067 C CA . PHE A 1 264 ? -1.469 9.637 10.345 1.00 83.06 264 PHE A CA 1
ATOM 2068 C C . PHE A 1 264 ? -2.770 9.267 9.612 1.00 83.06 264 PHE A C 1
ATOM 2070 O O . PHE A 1 264 ? -3.794 9.891 9.907 1.00 83.06 264 PHE A O 1
ATOM 2077 N N . PRO A 1 265 ? -2.778 8.266 8.712 1.00 87.00 265 PRO A N 1
ATOM 2078 C CA . PRO A 1 265 ? -3.965 7.904 7.944 1.00 87.00 265 PRO A CA 1
ATOM 2079 C C . PRO A 1 265 ? -5.026 7.288 8.855 1.00 87.00 265 PRO A C 1
ATOM 2081 O O . PRO A 1 265 ? -4.939 6.135 9.282 1.00 87.00 265 PRO A O 1
ATOM 2084 N N . VAL A 1 266 ? -6.042 8.080 9.183 1.00 89.75 266 VAL A N 1
ATOM 2085 C CA . VAL A 1 266 ? -7.095 7.703 10.124 1.00 89.75 266 VAL A CA 1
ATOM 2086 C C . VAL A 1 266 ? -8.445 8.192 9.627 1.00 89.75 266 VAL A C 1
ATOM 2088 O O . VAL A 1 266 ? -8.581 9.331 9.183 1.00 89.75 266 VAL A O 1
ATOM 2091 N N . HIS A 1 267 ? -9.470 7.344 9.720 1.00 92.81 267 HIS A N 1
ATOM 2092 C CA . HIS A 1 267 ? -10.848 7.776 9.494 1.00 92.81 267 HIS A CA 1
ATOM 2093 C C . HIS A 1 267 ? -11.572 8.006 10.818 1.00 92.81 267 HIS A C 1
ATOM 2095 O O . HIS A 1 267 ? -11.512 7.171 11.723 1.00 92.81 267 HIS A O 1
ATOM 2101 N N . TYR A 1 268 ? -12.293 9.120 10.917 1.00 91.44 268 TYR A N 1
ATOM 2102 C CA . TYR A 1 268 ? -13.112 9.451 12.078 1.00 91.44 268 TYR A CA 1
ATOM 2103 C C . TYR A 1 268 ? -14.577 9.159 11.780 1.00 91.44 268 TYR A C 1
ATOM 2105 O O . TYR A 1 268 ? -15.137 9.705 10.839 1.00 91.44 268 TYR A O 1
ATOM 2113 N N . TYR A 1 269 ? -15.185 8.330 12.617 1.00 92.62 269 TYR A N 1
ATOM 2114 C CA . TYR A 1 269 ? -16.598 7.992 12.588 1.00 92.62 269 TYR A CA 1
ATOM 2115 C C . TYR A 1 269 ? -17.297 8.620 13.792 1.00 92.62 269 TYR A C 1
ATOM 2117 O O . TYR A 1 269 ? -16.845 8.468 14.935 1.00 92.62 269 TYR A O 1
ATOM 2125 N N . ASP A 1 270 ? -18.428 9.275 13.557 1.00 90.56 270 ASP A N 1
ATOM 2126 C CA . ASP A 1 270 ? -19.335 9.681 14.621 1.00 90.56 270 ASP A CA 1
ATOM 2127 C C . ASP A 1 270 ? -20.306 8.542 14.960 1.00 90.56 270 ASP A C 1
ATOM 2129 O O . ASP A 1 270 ? -20.960 7.948 14.100 1.00 90.56 270 ASP A O 1
ATOM 2133 N N . VAL A 1 271 ? -20.428 8.223 16.248 1.00 88.19 271 VAL A N 1
ATOM 2134 C CA . VAL A 1 271 ? -21.331 7.162 16.713 1.00 88.19 271 VAL A CA 1
ATOM 2135 C C . VAL A 1 271 ? -22.808 7.512 16.507 1.00 88.19 271 VAL A C 1
ATOM 2137 O O . VAL A 1 271 ? -23.650 6.622 16.502 1.00 88.19 271 VAL A O 1
ATOM 2140 N N . GLY A 1 272 ? -23.168 8.783 16.355 1.00 86.00 272 GLY A N 1
ATOM 2141 C CA . GLY A 1 272 ? -24.533 9.208 16.065 1.00 86.00 272 GLY A CA 1
ATOM 2142 C C . GLY A 1 272 ? -24.940 8.962 14.613 1.00 86.00 272 GLY A C 1
ATOM 2143 O O . GLY A 1 272 ? -26.084 8.573 14.377 1.00 86.00 272 GLY A O 1
ATOM 2144 N N . THR A 1 273 ? -24.029 9.148 13.655 1.00 89.88 273 THR A N 1
ATOM 2145 C CA . THR A 1 273 ? -24.368 9.138 12.219 1.00 89.88 273 THR A CA 1
ATOM 2146 C C . THR A 1 273 ? -23.715 8.019 11.412 1.00 89.88 273 THR A C 1
ATOM 2148 O O . THR A 1 273 ? -24.333 7.512 10.475 1.00 89.88 273 THR A O 1
ATOM 2151 N N . ASP A 1 274 ? -22.523 7.553 11.788 1.00 93.25 274 ASP A N 1
ATOM 2152 C CA . ASP A 1 274 ? -21.660 6.814 10.856 1.00 93.25 274 ASP A CA 1
ATOM 2153 C C . ASP A 1 274 ? -21.505 5.324 11.185 1.00 93.25 274 ASP A C 1
ATOM 2155 O O . ASP A 1 274 ? -20.769 4.604 10.508 1.00 93.25 274 ASP A O 1
ATOM 2159 N N . GLN A 1 275 ? -22.231 4.807 12.183 1.00 91.81 275 GLN A N 1
ATOM 2160 C CA . GLN A 1 275 ? -22.113 3.403 12.610 1.00 91.81 275 GLN A CA 1
ATOM 2161 C C . GLN A 1 275 ? -22.327 2.397 11.469 1.00 91.81 275 GLN A C 1
ATOM 2163 O O . GLN A 1 275 ? -21.657 1.367 11.418 1.00 91.81 275 GLN A O 1
ATOM 2168 N N . SER A 1 276 ? -23.248 2.686 10.544 1.00 91.12 276 SER A N 1
ATOM 2169 C CA . SER A 1 276 ? -23.517 1.810 9.395 1.00 91.12 276 SER A CA 1
ATOM 2170 C C . SER A 1 276 ? -22.367 1.815 8.384 1.00 91.12 276 SER A C 1
ATOM 2172 O O . SER A 1 276 ? -22.039 0.769 7.820 1.00 91.12 276 SER A O 1
ATOM 2174 N N . ALA A 1 277 ? -21.741 2.977 8.171 1.00 91.25 277 ALA A N 1
ATOM 2175 C CA . ALA A 1 277 ? -20.572 3.109 7.308 1.00 91.25 277 ALA A CA 1
ATOM 2176 C C . ALA A 1 277 ? -19.365 2.388 7.922 1.00 91.25 277 ALA A C 1
ATOM 2178 O O . ALA A 1 277 ? -18.737 1.580 7.240 1.00 91.25 277 ALA A O 1
ATOM 2179 N N . LEU A 1 278 ? -19.124 2.576 9.226 1.00 93.06 278 LEU A N 1
ATOM 2180 C CA . LEU A 1 278 ? -18.096 1.845 9.966 1.00 93.06 278 LEU A CA 1
ATOM 2181 C C . LEU A 1 278 ? -18.314 0.329 9.875 1.00 93.06 278 LEU A C 1
ATOM 2183 O O . LEU A 1 278 ? -17.392 -0.396 9.519 1.00 93.06 278 LEU A O 1
ATOM 2187 N N . ALA A 1 279 ? -19.529 -0.165 10.131 1.00 91.06 279 ALA A N 1
ATOM 2188 C CA . ALA A 1 279 ? -19.838 -1.597 10.052 1.00 91.06 279 ALA A CA 1
ATOM 2189 C C . ALA A 1 279 ? -19.570 -2.181 8.654 1.00 91.06 279 ALA A C 1
ATOM 2191 O O . ALA A 1 279 ? -19.028 -3.278 8.512 1.00 91.06 279 ALA A O 1
ATOM 2192 N N . ARG A 1 280 ? -19.928 -1.450 7.591 1.00 91.56 280 ARG A N 1
ATOM 2193 C CA . ARG A 1 280 ? -19.608 -1.846 6.212 1.00 91.56 280 ARG A CA 1
ATOM 2194 C C . ARG A 1 280 ? -18.095 -1.910 5.991 1.00 91.56 280 ARG A C 1
ATOM 2196 O O . ARG A 1 280 ? -17.611 -2.936 5.523 1.00 91.56 280 ARG A O 1
ATOM 2203 N N . ASN A 1 281 ? -17.363 -0.864 6.362 1.00 92.12 281 ASN A N 1
ATOM 2204 C CA . ASN A 1 281 ? -15.922 -0.770 6.123 1.00 92.12 281 ASN A CA 1
ATOM 2205 C C . ASN A 1 281 ? -15.131 -1.789 6.964 1.00 92.12 281 ASN A C 1
ATOM 2207 O O . ASN A 1 281 ? -14.167 -2.373 6.475 1.00 92.12 281 ASN A O 1
ATOM 2211 N N . LEU A 1 282 ? -15.599 -2.104 8.178 1.00 88.75 282 LEU A N 1
ATOM 2212 C CA . LEU A 1 282 ? -15.083 -3.219 8.972 1.00 88.75 282 LEU A CA 1
ATOM 2213 C C . LEU A 1 282 ? -15.307 -4.554 8.266 1.00 88.75 282 LEU A C 1
ATOM 2215 O O . LEU A 1 282 ? -14.374 -5.336 8.168 1.00 88.75 282 LEU A O 1
ATOM 2219 N N . ARG A 1 283 ? -16.504 -4.841 7.736 1.00 88.12 283 ARG A N 1
ATOM 2220 C CA . ARG A 1 283 ? -16.764 -6.107 7.020 1.00 88.12 283 ARG A CA 1
ATOM 2221 C C . ARG A 1 283 ? -15.902 -6.267 5.771 1.00 88.12 283 ARG A C 1
ATOM 2223 O O . ARG A 1 283 ? -15.407 -7.363 5.539 1.00 88.12 283 ARG A O 1
ATOM 2230 N N . LEU A 1 284 ? -15.678 -5.180 5.038 1.00 85.56 284 LEU A N 1
ATOM 2231 C CA . LEU A 1 284 ? -14.807 -5.157 3.861 1.00 85.56 284 LEU A CA 1
ATOM 2232 C C . LEU A 1 284 ? -13.308 -5.241 4.200 1.00 85.56 284 LEU A C 1
ATOM 2234 O O . LEU A 1 284 ? -12.505 -5.425 3.298 1.00 85.56 284 LEU A O 1
ATOM 2238 N N . GLY A 1 285 ? -12.927 -5.137 5.478 1.00 84.81 285 GLY A N 1
ATOM 2239 C CA . GLY A 1 285 ? -11.531 -5.242 5.908 1.00 84.81 285 GLY A CA 1
ATOM 2240 C C . GLY A 1 285 ? -10.706 -3.968 5.735 1.00 84.81 285 GLY A C 1
ATOM 2241 O O . GLY A 1 285 ? -9.493 -4.031 5.869 1.00 84.81 285 GLY A O 1
ATOM 2242 N N . VAL A 1 286 ? -11.348 -2.817 5.510 1.00 89.12 286 VAL A N 1
ATOM 2243 C CA . VAL A 1 286 ? -10.668 -1.517 5.361 1.00 89.12 286 VAL A CA 1
ATOM 2244 C C . VAL A 1 286 ? -9.881 -1.144 6.620 1.00 89.12 286 VAL A C 1
ATOM 2246 O O . VAL A 1 286 ? -8.800 -0.570 6.531 1.00 89.12 286 VAL A O 1
ATOM 2249 N N . HIS A 1 287 ? -10.433 -1.451 7.798 1.00 90.75 287 HIS A N 1
ATOM 2250 C CA . HIS A 1 287 ? -9.813 -1.130 9.081 1.00 90.75 287 HIS A CA 1
ATOM 2251 C C . HIS A 1 287 ? -9.358 -2.397 9.798 1.00 90.75 287 HIS A C 1
ATOM 2253 O O . HIS A 1 287 ? -10.161 -3.301 10.049 1.00 90.75 287 HIS A O 1
ATOM 2259 N N . SER A 1 288 ? -8.086 -2.414 10.184 1.00 85.25 288 SER A N 1
ATOM 2260 C CA . SER A 1 288 ? -7.479 -3.438 11.036 1.00 85.25 288 SER A CA 1
ATOM 2261 C C . SER A 1 288 ? -7.482 -3.021 12.510 1.00 85.25 288 SER A C 1
ATOM 2263 O O . SER A 1 288 ? -7.412 -3.873 13.398 1.00 85.25 288 SER A O 1
ATOM 2265 N N . THR A 1 289 ? -7.620 -1.718 12.794 1.00 85.06 289 THR A N 1
ATOM 2266 C CA . THR A 1 289 ? -7.654 -1.170 14.154 1.00 85.06 289 THR A CA 1
ATOM 2267 C C . THR A 1 289 ? -8.836 -0.223 14.344 1.00 85.06 289 THR A C 1
ATOM 2269 O O . THR A 1 289 ? -9.066 0.675 13.539 1.00 85.06 289 THR A O 1
ATOM 2272 N N . LEU A 1 290 ? -9.572 -0.385 15.443 1.00 87.38 290 LEU A N 1
ATOM 2273 C CA . LEU A 1 290 ? -10.663 0.492 15.856 1.00 87.38 290 LEU A CA 1
ATOM 2274 C C . LEU A 1 290 ? -10.370 1.079 17.240 1.00 87.38 290 LEU A C 1
ATOM 2276 O O . LEU A 1 290 ? -10.337 0.366 18.239 1.00 87.38 290 LEU A O 1
ATOM 2280 N N . LEU A 1 291 ? -10.209 2.393 17.307 1.00 85.69 291 LEU A N 1
ATOM 2281 C CA . LEU A 1 291 ? -10.109 3.145 18.548 1.00 85.69 291 LEU A CA 1
ATOM 2282 C C . LEU A 1 291 ? -11.499 3.667 18.943 1.00 85.69 291 LEU A C 1
ATOM 2284 O O . LEU A 1 291 ? -12.117 4.423 18.197 1.00 85.69 291 LEU A O 1
ATOM 2288 N N . ILE A 1 292 ? -11.984 3.295 20.124 1.00 84.38 292 ILE A N 1
ATOM 2289 C CA . ILE A 1 292 ? -13.278 3.720 20.666 1.00 84.38 292 ILE A CA 1
ATOM 2290 C C . ILE A 1 292 ? -13.041 4.789 21.735 1.00 84.38 292 ILE A C 1
ATOM 2292 O O . ILE A 1 292 ? -12.347 4.559 22.729 1.00 84.38 292 ILE A O 1
ATOM 2296 N N . GLY A 1 293 ? -13.615 5.972 21.524 1.00 78.44 293 GLY A N 1
ATOM 2297 C CA . GLY A 1 293 ? -13.531 7.082 22.467 1.00 78.44 293 GLY A CA 1
ATOM 2298 C C . GLY A 1 293 ? -14.269 6.806 23.775 1.00 78.44 293 GLY A C 1
ATOM 2299 O O . GLY A 1 293 ? -15.300 6.142 23.789 1.00 78.44 293 GLY A O 1
ATOM 2300 N N . ALA A 1 294 ? -13.781 7.382 24.873 1.00 72.25 294 ALA A N 1
ATOM 2301 C CA . ALA A 1 294 ? -14.282 7.097 26.222 1.00 72.25 294 ALA A CA 1
ATOM 2302 C C . ALA A 1 294 ? -15.754 7.460 26.462 1.00 72.25 294 ALA A C 1
ATOM 2304 O O . ALA A 1 294 ? -16.412 6.886 27.321 1.00 72.25 294 ALA A O 1
ATOM 2305 N N . ALA A 1 295 ? -16.292 8.408 25.694 1.00 71.75 295 ALA A N 1
ATOM 2306 C CA . ALA A 1 295 ? -17.700 8.795 25.762 1.00 71.75 295 ALA A CA 1
ATOM 2307 C C . ALA A 1 295 ? -18.636 7.843 24.980 1.00 71.75 295 ALA A C 1
ATOM 2309 O O . ALA A 1 295 ? -19.859 8.026 24.975 1.00 71.75 295 ALA A O 1
ATOM 2310 N N . VAL A 1 296 ? -18.083 6.834 24.299 1.00 75.81 296 VAL A N 1
ATOM 2311 C CA . VAL A 1 296 ? -18.838 5.826 23.551 1.00 75.81 296 VAL A CA 1
ATOM 2312 C C . VAL A 1 296 ? -19.122 4.635 24.466 1.00 75.81 296 VAL A C 1
ATOM 2314 O O . VAL A 1 296 ? -18.379 3.658 24.509 1.00 75.81 296 VAL A O 1
ATOM 2317 N N . GLY A 1 297 ? -20.231 4.711 25.202 1.00 68.56 297 GLY A N 1
ATOM 2318 C CA . GLY A 1 297 ? -20.746 3.564 25.949 1.00 68.56 297 GLY A CA 1
ATOM 2319 C C . GLY A 1 297 ? -21.129 2.411 25.015 1.00 68.56 297 GLY A C 1
ATOM 2320 O O . GLY A 1 297 ? -21.625 2.636 23.905 1.00 68.56 297 GLY A O 1
ATOM 2321 N N . GLN A 1 298 ? -20.921 1.162 25.452 1.00 67.69 298 GLN A N 1
ATOM 2322 C CA . GLN A 1 298 ? -21.303 -0.011 24.656 1.00 67.69 298 GLN A CA 1
ATOM 2323 C C . GLN A 1 298 ? -22.788 0.019 24.285 1.00 67.69 298 GLN A C 1
ATOM 2325 O O . GLN A 1 298 ? -23.161 -0.385 23.192 1.00 67.69 298 GLN A O 1
ATOM 2330 N N . ASP A 1 299 ? -23.660 0.491 25.167 1.00 74.12 299 ASP A N 1
ATOM 2331 C CA . ASP A 1 299 ? -25.097 0.660 24.943 1.00 74.12 299 ASP A CA 1
ATOM 2332 C C . ASP A 1 299 ? -25.438 1.533 23.722 1.00 74.12 299 ASP A C 1
ATOM 2334 O O . ASP A 1 299 ? -26.465 1.303 23.085 1.00 74.12 299 ASP A O 1
ATOM 2338 N N . ARG A 1 300 ? -24.552 2.459 23.333 1.00 79.75 300 ARG A N 1
ATOM 2339 C CA . ARG A 1 300 ? -24.740 3.346 22.173 1.00 79.75 300 ARG A CA 1
ATOM 2340 C C . ARG A 1 300 ? -24.419 2.693 20.829 1.00 79.75 300 ARG A C 1
ATOM 2342 O O . ARG A 1 300 ? -24.789 3.232 19.785 1.00 79.75 300 ARG A O 1
ATOM 2349 N N . LEU A 1 301 ? -23.738 1.549 20.838 1.00 83.00 301 LEU A N 1
ATOM 2350 C CA . LEU A 1 301 ? -23.415 0.813 19.620 1.00 83.00 301 LEU A CA 1
ATOM 2351 C C . LEU A 1 301 ? -24.616 -0.024 19.171 1.00 83.00 301 LEU A C 1
ATOM 2353 O O . LEU A 1 301 ? -25.172 -0.815 19.940 1.00 83.00 301 LEU A O 1
ATOM 2357 N N . ALA A 1 302 ? -24.981 0.099 17.899 1.00 87.06 302 ALA A N 1
ATOM 2358 C CA . ALA A 1 302 ? -25.996 -0.729 17.273 1.00 87.06 302 ALA A CA 1
ATOM 2359 C C . ALA A 1 302 ? -25.613 -2.213 17.377 1.00 87.06 302 ALA A C 1
ATOM 2361 O O . ALA A 1 302 ? -24.453 -2.593 17.198 1.00 87.06 302 ALA A O 1
ATOM 2362 N N . SER A 1 303 ? -26.597 -3.084 17.619 1.00 82.25 303 SER A N 1
ATOM 2363 C CA . SER A 1 303 ? -26.357 -4.523 17.800 1.00 82.25 303 SER A CA 1
ATOM 2364 C C . SER A 1 303 ? -25.658 -5.178 16.604 1.00 82.25 303 SER A C 1
ATOM 2366 O O . SER A 1 303 ? -24.894 -6.120 16.792 1.00 82.25 303 SER A O 1
ATOM 2368 N N . ALA A 1 304 ? -25.901 -4.679 15.388 1.00 83.81 304 ALA A N 1
ATOM 2369 C CA . ALA A 1 304 ? -25.217 -5.141 14.183 1.00 83.81 304 ALA A CA 1
ATOM 2370 C C . ALA A 1 304 ? -23.715 -4.815 14.223 1.00 83.81 304 ALA A C 1
ATOM 2372 O O . ALA A 1 304 ? -22.898 -5.714 14.064 1.00 83.81 304 ALA A O 1
ATOM 2373 N N . LEU A 1 305 ? -23.355 -3.566 14.542 1.00 85.06 305 LEU A N 1
ATOM 2374 C CA . LEU A 1 305 ? -21.959 -3.139 14.658 1.00 85.06 305 LEU A CA 1
ATOM 2375 C C . LEU A 1 305 ? -21.227 -3.899 15.772 1.00 85.06 305 LEU A C 1
ATOM 2377 O O . LEU A 1 305 ? -20.102 -4.339 15.568 1.00 85.06 305 LEU A O 1
ATOM 2381 N N . LYS A 1 306 ? -21.876 -4.124 16.925 1.00 82.88 306 LYS A N 1
ATOM 2382 C CA . LYS A 1 306 ? -21.311 -4.965 17.997 1.00 82.88 306 LYS A CA 1
ATOM 2383 C C . LYS A 1 306 ? -20.969 -6.365 17.501 1.00 82.88 306 LYS A C 1
ATOM 2385 O O . LYS A 1 306 ? -19.886 -6.859 17.785 1.00 82.88 306 LYS A O 1
ATOM 2390 N N . ARG A 1 307 ? -21.888 -6.993 16.761 1.00 80.81 307 ARG A N 1
ATOM 2391 C CA . ARG A 1 307 ? -21.696 -8.341 16.218 1.00 80.81 307 ARG A CA 1
ATOM 2392 C C . ARG A 1 307 ? -20.538 -8.383 15.224 1.00 80.81 307 ARG A C 1
ATOM 2394 O O . ARG A 1 307 ? -19.727 -9.297 15.308 1.00 80.81 307 ARG A O 1
ATOM 2401 N N . ASP A 1 308 ? -20.448 -7.395 14.337 1.00 83.00 308 ASP A N 1
ATOM 2402 C CA . ASP A 1 308 ? -19.359 -7.295 13.362 1.00 83.00 308 ASP A CA 1
ATOM 2403 C C . ASP A 1 308 ? -18.004 -7.091 14.061 1.00 83.00 308 ASP A C 1
ATOM 2405 O O . ASP A 1 308 ? -17.034 -7.773 13.731 1.00 83.00 308 ASP A O 1
ATOM 2409 N N . ILE A 1 309 ? -17.943 -6.219 15.078 1.00 83.12 309 ILE A N 1
ATOM 2410 C CA . ILE A 1 309 ? -16.743 -6.017 15.902 1.00 83.12 309 ILE A CA 1
ATOM 2411 C C . ILE A 1 309 ? -16.346 -7.324 16.597 1.00 83.12 309 ILE A C 1
ATOM 2413 O O . ILE A 1 309 ? -15.214 -7.772 16.433 1.00 83.12 309 ILE A O 1
ATOM 2417 N N . SER A 1 310 ? -17.262 -7.959 17.337 1.00 77.44 310 SER A N 1
ATOM 2418 C CA . SER A 1 310 ? -16.984 -9.207 18.058 1.00 77.44 310 SER A CA 1
ATOM 2419 C C . SER A 1 310 ? -16.522 -10.317 17.119 1.00 77.44 310 SER A C 1
ATOM 2421 O O . SER A 1 310 ? -15.493 -10.929 17.378 1.00 77.44 310 SER A O 1
ATOM 2423 N N . SER A 1 311 ? -17.213 -10.525 15.995 1.00 74.12 311 SER A N 1
ATOM 2424 C CA . SER A 1 311 ? -16.856 -11.557 15.017 1.00 74.12 311 SER A CA 1
ATOM 2425 C C . SER A 1 311 ? -15.472 -11.327 14.404 1.00 74.12 311 SER A C 1
ATOM 2427 O O . SER A 1 311 ? -14.718 -12.282 14.222 1.00 74.12 311 SER A O 1
ATOM 2429 N N . ARG A 1 312 ? -15.097 -10.074 14.114 1.00 77.69 312 ARG A N 1
ATOM 2430 C CA . ARG A 1 312 ? -13.769 -9.767 13.561 1.00 77.69 312 ARG A CA 1
ATOM 2431 C C . ARG A 1 312 ? -12.656 -9.832 14.598 1.00 77.69 312 ARG A C 1
ATOM 2433 O O . ARG A 1 312 ? -11.570 -10.294 14.255 1.00 77.69 312 ARG A O 1
ATOM 2440 N N . ILE A 1 313 ? -12.917 -9.424 15.843 1.00 72.69 313 ILE A N 1
ATOM 2441 C CA . ILE A 1 313 ? -11.998 -9.681 16.960 1.00 72.69 313 ILE A CA 1
ATOM 2442 C C . ILE A 1 313 ? -11.792 -11.190 17.081 1.00 72.69 313 ILE A C 1
ATOM 2444 O O . ILE A 1 313 ? -10.654 -11.635 17.100 1.00 72.69 313 ILE A O 1
ATOM 2448 N N . GLU A 1 314 ? -12.870 -11.983 17.096 1.00 67.12 314 GLU A N 1
ATOM 2449 C CA . GLU A 1 314 ? -12.816 -13.444 17.215 1.00 67.12 314 GLU A CA 1
ATOM 2450 C C . GLU A 1 314 ? -12.009 -14.116 16.099 1.00 67.12 314 GLU A C 1
ATOM 2452 O O . GLU A 1 314 ? -11.365 -15.135 16.354 1.00 67.12 314 GLU A O 1
ATOM 2457 N N . ALA A 1 315 ? -12.025 -13.541 14.897 1.00 63.38 315 ALA A N 1
ATOM 2458 C CA . ALA A 1 315 ? -11.257 -13.993 13.742 1.00 63.38 315 ALA A CA 1
ATOM 2459 C C . ALA A 1 315 ? -9.805 -13.468 13.705 1.00 63.38 315 ALA A C 1
ATOM 2461 O O . ALA A 1 315 ? -9.064 -13.823 12.793 1.00 63.38 315 ALA A O 1
ATOM 2462 N N . GLY A 1 316 ? -9.392 -12.613 14.650 1.00 61.03 316 GLY A N 1
ATOM 2463 C CA . GLY A 1 316 ? -8.059 -11.995 14.667 1.00 61.03 316 GLY A CA 1
ATOM 2464 C C . GLY A 1 316 ? -7.856 -10.897 13.613 1.00 61.03 316 GLY A C 1
ATOM 2465 O O . GLY A 1 316 ? -6.728 -10.488 13.363 1.00 61.03 316 GLY A O 1
ATOM 2466 N N . LEU A 1 317 ? -8.938 -10.405 13.002 1.00 72.69 317 LEU A N 1
ATOM 2467 C CA . LEU A 1 317 ? -8.920 -9.452 11.882 1.00 72.69 317 LEU A CA 1
ATOM 2468 C C . LEU A 1 317 ? -9.180 -7.995 12.303 1.00 72.69 317 LEU A C 1
ATOM 2470 O O . LEU A 1 317 ? -9.341 -7.127 11.441 1.00 72.69 317 LEU A O 1
ATOM 2474 N N . LEU A 1 318 ? -9.335 -7.740 13.605 1.00 73.62 318 LEU A N 1
ATOM 2475 C CA . LEU A 1 318 ? -9.596 -6.415 14.160 1.00 73.62 318 LEU A CA 1
ATOM 2476 C C . LEU A 1 318 ? -9.011 -6.293 15.570 1.00 73.62 318 LEU A C 1
ATOM 2478 O O . LEU A 1 318 ? -9.333 -7.086 16.457 1.00 73.62 318 LEU A O 1
ATOM 2482 N N . LYS A 1 319 ? -8.217 -5.245 15.788 1.00 76.00 319 LYS A N 1
ATOM 2483 C CA . LYS A 1 319 ? -7.778 -4.792 17.110 1.00 76.00 319 LYS A CA 1
ATOM 2484 C C . LYS A 1 319 ? -8.674 -3.651 17.573 1.00 76.00 319 LYS A C 1
ATOM 2486 O O . LYS A 1 319 ? -8.766 -2.632 16.898 1.00 76.00 319 LYS A O 1
ATOM 2491 N N . VAL A 1 320 ? -9.299 -3.785 18.737 1.00 77.00 320 VAL A N 1
ATOM 2492 C CA . VAL A 1 320 ? -10.079 -2.703 19.345 1.00 77.00 320 VAL A CA 1
ATOM 2493 C C . VAL A 1 320 ? -9.330 -2.132 20.536 1.00 77.00 320 VAL A C 1
ATOM 2495 O O . VAL A 1 320 ? -8.893 -2.873 21.410 1.00 77.00 320 VAL A O 1
ATOM 2498 N N . VAL A 1 321 ? -9.194 -0.810 20.575 1.00 73.88 321 VAL A N 1
ATOM 2499 C CA . VAL A 1 321 ? -8.635 -0.070 21.708 1.00 73.88 321 VAL A CA 1
ATOM 2500 C C . VAL A 1 321 ? -9.739 0.824 22.263 1.00 73.88 321 VAL A C 1
ATOM 2502 O O . VAL A 1 321 ? -10.188 1.740 21.583 1.00 73.88 321 VAL A O 1
ATOM 2505 N N . GLY A 1 322 ? -10.221 0.548 23.468 1.00 67.62 322 GLY A N 1
ATOM 2506 C CA . GLY A 1 322 ? -11.172 1.396 24.180 1.00 67.62 322 GLY A CA 1
ATOM 2507 C C . GLY A 1 322 ? -10.449 2.300 25.170 1.00 67.62 322 GLY A C 1
ATOM 2508 O O . GLY A 1 322 ? -9.554 1.850 25.878 1.00 67.62 322 GLY A O 1
ATOM 2509 N N . ALA A 1 323 ? -10.835 3.569 25.247 1.00 60.72 323 ALA A N 1
ATOM 2510 C CA . ALA A 1 323 ? -10.549 4.371 26.432 1.00 60.72 323 ALA A CA 1
ATOM 2511 C C . ALA A 1 323 ? -11.645 4.064 27.462 1.00 60.72 323 ALA A C 1
ATOM 2513 O O . ALA A 1 323 ? -12.815 4.346 27.213 1.00 60.72 323 ALA A O 1
ATOM 2514 N N . ASP A 1 324 ? -11.302 3.404 28.564 1.00 54.31 324 ASP A N 1
ATOM 2515 C CA . ASP A 1 324 ? -12.299 2.918 29.508 1.00 54.31 324 ASP A CA 1
ATOM 2516 C C . ASP A 1 324 ?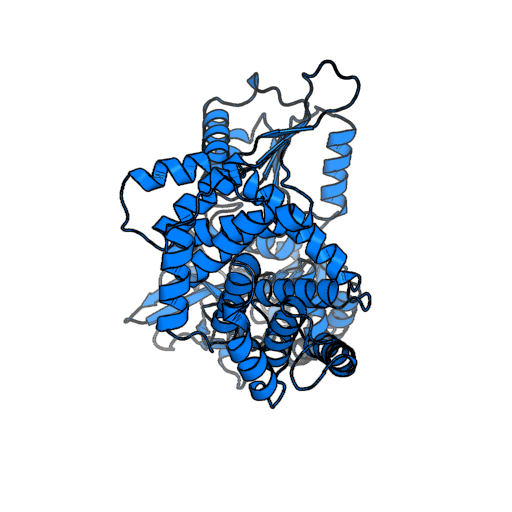 -12.813 4.067 30.386 1.00 54.31 324 ASP A C 1
ATOM 2518 O O . ASP A 1 324 ? -12.038 4.794 31.008 1.00 54.31 324 ASP A O 1
ATOM 2522 N N . SER A 1 325 ? -14.134 4.233 30.455 1.00 46.06 325 SER A N 1
ATOM 2523 C CA . SER A 1 325 ? -14.780 5.095 31.450 1.00 46.06 325 SER A CA 1
ATOM 2524 C C . SER A 1 325 ? -15.308 4.293 32.646 1.00 46.06 325 SER A C 1
ATOM 2526 O O . SER A 1 325 ? -15.939 4.877 33.526 1.00 46.06 325 SER A O 1
ATOM 2528 N N . THR A 1 326 ? -15.137 2.959 32.663 1.00 42.06 326 THR A N 1
ATOM 2529 C CA . THR A 1 326 ? -15.842 2.068 33.605 1.00 42.06 326 THR A CA 1
ATOM 2530 C C . THR A 1 326 ? -14.974 1.374 34.661 1.00 42.06 326 THR A C 1
ATOM 2532 O O . THR A 1 326 ? -15.516 0.687 35.528 1.00 42.06 326 THR A O 1
ATOM 2535 N N . SER A 1 327 ? -13.659 1.604 34.705 1.00 35.09 327 SER A N 1
ATOM 2536 C CA . SER A 1 327 ? -12.800 1.058 35.767 1.00 35.09 327 SER A CA 1
ATOM 2537 C C . SER A 1 327 ? -12.647 2.023 36.951 1.00 35.09 327 SER A C 1
ATOM 2539 O O . SER A 1 327 ? -12.306 3.184 36.762 1.00 35.09 327 SER A O 1
ATOM 2541 N N . TRP A 1 328 ? -12.822 1.520 38.177 1.00 33.19 328 TRP A N 1
ATOM 2542 C CA . TRP A 1 328 ? -12.656 2.184 39.486 1.00 33.19 328 TRP A CA 1
ATOM 2543 C C . TRP A 1 328 ? -11.212 2.657 39.806 1.00 33.19 328 TRP A C 1
ATOM 2545 O O . TRP A 1 328 ? -10.823 2.748 40.970 1.00 33.19 328 TRP A O 1
ATOM 2555 N N . VAL A 1 329 ? -10.395 2.933 38.788 1.00 30.22 329 VAL A N 1
ATOM 2556 C CA . VAL A 1 329 ? -8.995 3.355 38.910 1.00 30.22 329 VAL A CA 1
ATOM 2557 C C . VAL A 1 329 ? -8.897 4.845 38.541 1.00 30.22 329 VAL A C 1
ATOM 2559 O O . VAL A 1 329 ? -9.510 5.250 37.557 1.00 30.22 329 VAL A O 1
ATOM 2562 N N . PRO A 1 330 ? -8.155 5.684 39.293 1.00 32.19 330 PRO A N 1
ATOM 2563 C CA . PRO A 1 330 ? -8.086 7.136 39.063 1.00 32.19 330 PRO A CA 1
ATOM 2564 C C . PRO A 1 330 ? -7.371 7.567 37.771 1.00 32.19 330 PRO A C 1
ATOM 2566 O O . PRO A 1 330 ? -7.341 8.756 37.463 1.00 32.19 330 PRO A O 1
ATOM 2569 N N . GLU A 1 331 ? -6.771 6.630 37.039 1.00 37.97 331 GLU A N 1
ATOM 2570 C CA . GLU A 1 331 ? -6.006 6.885 35.819 1.00 37.97 331 GLU A CA 1
ATOM 2571 C C . GLU A 1 331 ? -6.746 6.320 34.598 1.00 37.97 331 GLU A C 1
ATOM 2573 O O . GLU A 1 331 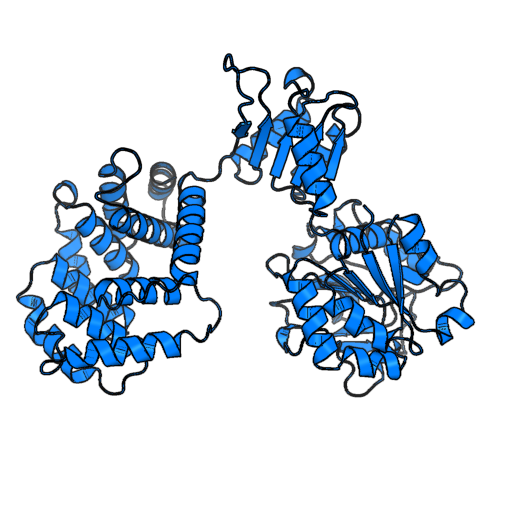? -7.366 5.259 34.705 1.00 37.97 331 GLU A O 1
ATOM 2578 N N . PRO A 1 332 ? -6.705 7.002 33.435 1.00 39.53 332 PRO A N 1
ATOM 2579 C CA . PRO A 1 332 ? -7.355 6.520 32.222 1.00 39.53 332 PRO A CA 1
ATOM 2580 C C . PRO A 1 332 ? -6.737 5.183 31.804 1.00 39.53 332 PRO A C 1
ATOM 2582 O O . PRO A 1 332 ? -5.601 5.133 31.334 1.00 39.53 332 PRO A O 1
ATOM 2585 N N . SER A 1 333 ? -7.485 4.095 31.975 1.00 47.91 333 SER A N 1
ATOM 2586 C CA . SER A 1 333 ? -7.084 2.775 31.510 1.00 47.91 333 SER A CA 1
ATOM 2587 C C . SER A 1 333 ? -7.513 2.620 30.047 1.00 47.91 333 SER A C 1
ATOM 2589 O O . SER A 1 333 ? -8.644 2.923 29.661 1.00 47.91 333 SER A O 1
ATOM 2591 N N . PHE A 1 334 ? -6.585 2.206 29.188 1.00 49.94 334 PHE A N 1
ATOM 2592 C CA . PHE A 1 334 ? -6.928 1.750 27.845 1.00 49.94 334 PHE A CA 1
ATOM 2593 C C . PHE A 1 334 ? -7.214 0.250 27.920 1.00 49.94 334 PHE A C 1
ATOM 2595 O O . PHE A 1 334 ? -6.380 -0.510 28.412 1.00 49.94 334 PHE A O 1
ATOM 2602 N N . SER A 1 335 ? -8.369 -0.186 27.426 1.00 53.41 335 SER A N 1
ATOM 2603 C CA . SER A 1 335 ? -8.662 -1.602 27.221 1.00 53.41 335 SER A CA 1
ATOM 2604 C C . SER A 1 335 ? -8.316 -1.984 25.786 1.00 53.41 335 SER A C 1
ATOM 2606 O O . SER A 1 335 ? -8.641 -1.272 24.839 1.00 53.41 335 SER A O 1
ATOM 2608 N N . ILE A 1 336 ? -7.623 -3.106 25.604 1.00 51.97 336 ILE A N 1
ATOM 2609 C CA . ILE A 1 336 ? -7.337 -3.656 24.277 1.00 51.97 336 ILE A CA 1
ATOM 2610 C C . ILE A 1 336 ? -8.117 -4.961 24.154 1.00 51.97 336 ILE A C 1
ATOM 2612 O O . ILE A 1 336 ? -7.846 -5.916 24.875 1.00 51.97 336 ILE A O 1
ATOM 2616 N N . ALA A 1 337 ? -9.082 -5.002 23.239 1.00 50.72 337 ALA A N 1
ATOM 2617 C CA . ALA A 1 337 ? -9.777 -6.219 22.849 1.00 50.72 337 ALA A CA 1
ATOM 2618 C C . ALA A 1 337 ? -9.250 -6.656 21.480 1.00 50.72 337 ALA A C 1
ATOM 2620 O O . ALA A 1 337 ? -9.529 -6.048 20.448 1.00 50.72 337 ALA A O 1
ATOM 2621 N N . THR A 1 338 ? -8.442 -7.706 21.481 1.00 41.25 338 THR A N 1
ATOM 2622 C CA . THR A 1 338 ? -7.893 -8.330 20.279 1.00 41.25 338 THR A CA 1
ATOM 2623 C C . THR A 1 338 ? -7.832 -9.833 20.508 1.00 41.25 338 THR A C 1
ATOM 2625 O O . THR A 1 338 ? -7.599 -10.275 21.631 1.00 41.25 338 THR A O 1
ATOM 2628 N N . ARG A 1 339 ? -8.025 -10.619 19.450 1.00 43.31 339 ARG A N 1
ATOM 2629 C CA . ARG A 1 339 ? -7.630 -12.032 19.412 1.00 43.31 339 ARG A CA 1
ATOM 2630 C C . ARG A 1 339 ? -6.428 -12.182 18.483 1.00 43.31 339 ARG A C 1
ATOM 2632 O O . ARG A 1 339 ? -6.382 -13.059 17.632 1.00 43.31 339 ARG A O 1
ATOM 2639 N N . GLN A 1 340 ? -5.451 -11.288 18.608 1.00 41.50 340 GLN A N 1
ATOM 2640 C CA . GLN A 1 340 ? -4.100 -11.643 18.198 1.00 41.50 340 GLN A CA 1
ATOM 2641 C C . GLN A 1 340 ? -3.684 -12.800 19.096 1.00 41.50 340 GLN A C 1
ATOM 2643 O O . GLN A 1 340 ? -3.729 -12.654 20.318 1.00 41.50 340 GLN A O 1
ATOM 2648 N N . ALA A 1 341 ? -3.342 -13.944 18.495 1.00 45.62 341 ALA A N 1
ATOM 2649 C CA . ALA A 1 341 ? -2.724 -15.044 19.222 1.00 45.62 341 ALA A CA 1
ATOM 2650 C C . ALA A 1 341 ? -1.635 -14.427 20.118 1.00 45.62 341 ALA A C 1
ATOM 2652 O O . ALA A 1 341 ? -0.777 -13.723 19.580 1.00 45.62 341 ALA A O 1
ATOM 2653 N N . PRO A 1 342 ? -1.683 -14.592 21.450 1.00 41.53 342 PRO A N 1
ATOM 2654 C CA . PRO A 1 342 ? -0.685 -14.035 22.363 1.00 41.53 342 PRO A CA 1
ATOM 2655 C C . PRO A 1 342 ? 0.745 -14.309 21.882 1.00 41.53 342 PRO A C 1
ATOM 2657 O O . PRO A 1 342 ? 1.604 -13.437 21.979 1.00 41.53 342 PRO A O 1
ATOM 2660 N N . ALA A 1 343 ? 0.936 -15.455 21.222 1.00 42.47 343 ALA A N 1
ATOM 2661 C CA . ALA A 1 343 ? 2.114 -15.806 20.446 1.00 42.47 343 ALA A CA 1
ATOM 2662 C C . ALA A 1 343 ? 2.528 -14.736 19.416 1.00 42.47 343 ALA A C 1
ATOM 2664 O O . ALA A 1 343 ? 3.642 -14.248 19.502 1.00 42.47 343 ALA A O 1
ATOM 2665 N N . LEU A 1 344 ? 1.676 -14.320 18.468 1.00 42.62 344 LEU A N 1
ATOM 2666 C CA . LEU A 1 344 ? 2.025 -13.360 17.399 1.00 42.62 344 LEU A CA 1
ATOM 2667 C C . LEU A 1 344 ? 2.404 -11.972 17.931 1.00 42.62 344 LEU A C 1
ATOM 2669 O O . LEU A 1 344 ? 3.297 -11.336 17.387 1.00 42.62 344 LEU A O 1
ATOM 2673 N N . ASN A 1 345 ? 1.770 -11.514 19.012 1.00 42.59 345 ASN A N 1
ATOM 2674 C CA . ASN A 1 345 ? 2.145 -10.249 19.650 1.00 42.59 345 ASN A CA 1
ATOM 2675 C C . ASN A 1 345 ? 3.458 -10.349 20.422 1.00 42.59 345 ASN A C 1
ATOM 2677 O O . ASN A 1 345 ? 4.258 -9.419 20.365 1.00 42.59 345 ASN A O 1
ATOM 2681 N N . LEU A 1 346 ? 3.685 -11.465 21.118 1.00 45.19 346 LEU A N 1
ATOM 2682 C CA . LEU A 1 346 ? 4.969 -11.745 21.753 1.00 45.19 346 LEU A CA 1
ATOM 2683 C C . LEU A 1 346 ? 6.071 -11.844 20.691 1.00 45.19 346 LEU A C 1
ATOM 2685 O O . LEU A 1 346 ? 7.146 -11.298 20.873 1.00 45.19 346 LEU A O 1
ATOM 2689 N N . LEU A 1 347 ? 5.770 -12.456 19.549 1.00 44.34 347 LEU A N 1
ATOM 2690 C CA . LEU A 1 347 ? 6.678 -12.638 18.424 1.00 44.34 347 LEU A CA 1
ATOM 2691 C C . LEU A 1 347 ? 7.020 -11.338 17.717 1.00 44.34 347 LEU A C 1
ATOM 2693 O O . LEU A 1 347 ? 8.196 -11.083 17.520 1.00 44.34 347 LEU A O 1
ATOM 2697 N N . SER A 1 348 ? 6.043 -10.489 17.398 1.00 45.78 348 SER A N 1
ATOM 2698 C CA . SER A 1 348 ? 6.326 -9.172 16.820 1.00 45.78 348 SER A CA 1
ATOM 2699 C C . SER A 1 348 ? 7.022 -8.245 17.821 1.00 45.78 348 SER A C 1
ATOM 2701 O O . SER A 1 348 ? 7.818 -7.405 17.417 1.00 45.78 348 SER A O 1
ATOM 2703 N N . ALA A 1 349 ? 6.764 -8.392 19.127 1.00 48.06 349 ALA A N 1
ATOM 2704 C CA . ALA A 1 349 ? 7.477 -7.647 20.165 1.00 48.06 349 ALA A CA 1
ATOM 2705 C C . ALA A 1 349 ? 8.927 -8.127 20.329 1.00 48.06 349 ALA A C 1
ATOM 2707 O O . ALA A 1 349 ? 9.824 -7.296 20.432 1.00 48.06 349 ALA A O 1
ATOM 2708 N N . VAL A 1 350 ? 9.164 -9.442 20.307 1.00 46.06 350 VAL A N 1
ATOM 2709 C CA . VAL A 1 350 ? 10.505 -10.045 20.319 1.00 46.06 350 VAL A CA 1
ATOM 2710 C C . VAL A 1 350 ? 11.247 -9.707 19.030 1.00 46.06 350 VAL A C 1
ATOM 2712 O O . VAL A 1 350 ? 12.396 -9.305 19.100 1.00 46.06 350 VAL A O 1
ATOM 2715 N N . GLU A 1 351 ? 10.597 -9.772 17.871 1.00 46.09 351 GLU A N 1
ATOM 2716 C CA . GLU A 1 351 ? 11.151 -9.364 16.578 1.00 46.09 351 GLU A CA 1
ATOM 2717 C C . GLU A 1 351 ? 11.544 -7.884 16.584 1.00 46.09 351 GLU A C 1
ATOM 2719 O O . GLU A 1 351 ? 12.672 -7.554 16.243 1.00 46.09 351 GLU A O 1
ATOM 2724 N N . LEU A 1 352 ? 10.670 -6.983 17.044 1.00 47.03 352 LEU A N 1
ATOM 2725 C CA . LEU A 1 352 ? 10.991 -5.558 17.173 1.00 47.03 352 LEU A CA 1
ATOM 2726 C C . LEU A 1 352 ? 12.110 -5.299 18.185 1.00 47.03 352 LEU A C 1
ATOM 2728 O O . LEU A 1 352 ? 12.943 -4.426 17.943 1.00 47.03 352 LEU A O 1
ATOM 2732 N N . GLN A 1 353 ? 12.148 -6.038 19.295 1.00 47.84 353 GLN A N 1
ATOM 2733 C CA . GLN A 1 353 ? 13.203 -5.928 20.301 1.00 47.84 353 GLN A CA 1
ATOM 2734 C C . GLN A 1 353 ? 14.546 -6.405 19.733 1.00 47.84 353 GLN A C 1
ATOM 2736 O O . GLN A 1 353 ? 15.517 -5.659 19.773 1.00 47.84 353 GLN A O 1
ATOM 2741 N N . VAL A 1 354 ? 14.570 -7.578 19.098 1.00 45.06 354 VAL A N 1
ATOM 2742 C CA . VAL A 1 354 ? 15.736 -8.150 18.412 1.00 45.06 354 VAL A CA 1
ATOM 2743 C C . VAL A 1 354 ? 16.206 -7.224 17.293 1.00 45.06 354 VAL A C 1
ATOM 2745 O O . VAL A 1 354 ? 17.379 -6.886 17.245 1.00 45.06 354 VAL A O 1
ATOM 2748 N N . LEU A 1 355 ? 15.317 -6.710 16.440 1.00 47.56 355 LEU A N 1
ATOM 2749 C CA . LEU A 1 355 ? 15.670 -5.740 15.397 1.00 47.56 355 LEU A CA 1
ATOM 2750 C C . LEU A 1 355 ? 16.206 -4.425 15.980 1.00 47.56 355 LEU A C 1
ATOM 2752 O O . LEU A 1 355 ? 17.105 -3.826 15.394 1.00 47.56 355 LEU A O 1
ATOM 2756 N N . THR A 1 356 ? 15.689 -3.972 17.124 1.00 46.84 356 THR A N 1
ATOM 2757 C CA . THR A 1 356 ? 16.177 -2.765 17.810 1.00 46.84 356 THR A CA 1
ATOM 2758 C C . THR A 1 356 ? 17.571 -2.985 18.396 1.00 46.84 356 THR A C 1
ATOM 2760 O O . THR A 1 356 ? 18.445 -2.138 18.210 1.00 46.84 356 THR A O 1
ATOM 2763 N N . ASP A 1 357 ? 17.807 -4.139 19.017 1.00 45.88 357 ASP A N 1
ATOM 2764 C CA . ASP A 1 357 ? 19.093 -4.505 19.614 1.00 45.88 357 ASP A CA 1
ATOM 2765 C C . ASP A 1 357 ? 20.155 -4.795 18.533 1.00 45.88 357 ASP A C 1
ATOM 2767 O O . ASP A 1 357 ? 21.303 -4.359 18.641 1.00 45.88 357 ASP A O 1
ATOM 2771 N N . LEU A 1 358 ? 19.759 -5.419 17.419 1.00 45.91 358 LEU A N 1
ATOM 2772 C CA . LEU A 1 358 ? 20.610 -5.679 16.253 1.00 45.91 358 LEU A CA 1
ATOM 2773 C C . LEU A 1 358 ? 20.980 -4.400 15.491 1.00 45.91 358 LEU A C 1
ATOM 2775 O O . LEU A 1 358 ? 22.114 -4.265 15.029 1.00 45.91 358 LEU A O 1
ATOM 2779 N N . ARG A 1 359 ? 20.065 -3.424 15.399 1.00 42.69 359 ARG A N 1
ATOM 2780 C CA . ARG A 1 359 ? 20.312 -2.119 14.753 1.00 42.69 359 ARG A CA 1
ATOM 2781 C C . ARG A 1 359 ? 21.308 -1.251 15.528 1.00 42.69 359 ARG A C 1
ATOM 2783 O O . ARG A 1 359 ? 21.894 -0.338 14.947 1.00 42.69 359 ARG A O 1
ATOM 2790 N N . LEU A 1 360 ? 21.522 -1.545 16.811 1.00 42.56 360 LEU A N 1
ATOM 2791 C CA . LEU A 1 360 ? 22.524 -0.901 17.664 1.00 42.56 360 LEU A CA 1
ATOM 2792 C C . LEU A 1 360 ? 23.902 -1.590 17.617 1.00 42.56 360 LEU A C 1
ATOM 2794 O O . LEU A 1 360 ? 24.850 -1.068 18.200 1.00 42.56 360 LEU A O 1
ATOM 2798 N N . GLY A 1 361 ? 24.041 -2.694 16.873 1.00 45.22 361 GLY A N 1
ATOM 2799 C CA . GLY A 1 361 ? 25.307 -3.398 16.670 1.00 45.22 361 GLY A CA 1
ATOM 2800 C C . GLY A 1 361 ? 25.670 -4.310 17.841 1.00 45.22 361 GLY A C 1
ATOM 2801 O O . GLY A 1 361 ? 26.521 -3.971 18.655 1.00 45.22 361 GLY A O 1
ATOM 2802 N N . TYR A 1 362 ? 25.065 -5.499 17.887 1.00 47.81 362 TYR A N 1
ATOM 2803 C CA . TYR A 1 362 ? 25.292 -6.514 18.928 1.00 47.81 362 TYR A CA 1
ATOM 2804 C C . TYR A 1 362 ? 26.381 -7.542 18.555 1.00 47.81 362 TYR A C 1
ATOM 2806 O O . TYR A 1 362 ? 26.273 -8.727 18.848 1.00 47.81 362 TYR A O 1
ATOM 2814 N N . VAL A 1 363 ? 27.448 -7.104 17.878 1.00 53.47 363 VAL A N 1
ATOM 2815 C CA . VAL A 1 363 ? 28.682 -7.902 17.747 1.00 53.47 363 VAL A CA 1
ATOM 2816 C C . VAL A 1 363 ? 29.634 -7.408 18.833 1.00 53.47 363 VAL A C 1
ATOM 2818 O O . VAL A 1 363 ? 30.517 -6.590 18.583 1.00 53.47 363 VAL A O 1
ATOM 2821 N N . ASP A 1 364 ? 29.401 -7.845 20.070 1.00 50.59 364 ASP A N 1
ATOM 2822 C CA . ASP A 1 364 ? 30.156 -7.426 21.263 1.00 50.59 364 ASP A CA 1
ATOM 2823 C C . ASP A 1 364 ? 31.534 -8.115 21.392 1.00 50.59 364 ASP A C 1
ATOM 2825 O O . ASP A 1 364 ? 32.241 -7.939 22.384 1.00 50.59 364 ASP A O 1
ATOM 2829 N N . GLY A 1 365 ? 31.933 -8.885 20.374 1.00 53.50 365 GLY A N 1
ATOM 2830 C CA . GLY A 1 365 ? 33.166 -9.669 20.358 1.00 53.50 365 GLY A CA 1
ATOM 2831 C C . GLY A 1 365 ? 33.049 -11.027 21.054 1.00 53.50 365 GLY A C 1
ATOM 2832 O O . GLY A 1 365 ? 34.009 -11.794 21.019 1.00 53.50 365 GLY A O 1
ATOM 2833 N N . MET A 1 366 ? 31.895 -11.367 21.642 1.00 61.78 366 MET A N 1
ATOM 2834 C CA . MET A 1 366 ? 31.632 -12.702 22.175 1.00 61.78 366 MET A CA 1
ATOM 2835 C C . MET A 1 366 ? 31.212 -13.644 21.045 1.00 61.78 366 MET A C 1
ATOM 2837 O O . MET A 1 366 ? 30.298 -13.361 20.268 1.00 61.78 366 MET A O 1
ATOM 2841 N N . PHE A 1 367 ? 31.870 -14.802 20.971 1.00 67.81 367 PHE A N 1
ATOM 2842 C CA . PHE A 1 367 ? 31.656 -15.781 19.904 1.00 67.81 367 PHE A CA 1
ATOM 2843 C C . PHE A 1 367 ? 30.193 -16.243 19.790 1.00 67.81 367 PHE A C 1
ATOM 2845 O O . PHE A 1 367 ? 29.626 -16.208 18.702 1.00 67.81 367 PHE A O 1
ATOM 2852 N N . TRP A 1 368 ? 29.554 -16.605 20.908 1.00 63.97 368 TRP A N 1
ATOM 2853 C CA . TRP A 1 368 ? 28.164 -17.085 20.909 1.00 63.97 368 TRP A CA 1
ATOM 2854 C C . TRP A 1 368 ? 27.149 -15.999 20.550 1.00 63.97 368 TRP A C 1
ATOM 2856 O O . TRP A 1 368 ? 26.332 -16.221 19.662 1.00 63.97 368 TRP A O 1
ATOM 2866 N N . ALA A 1 369 ? 27.284 -14.797 21.120 1.00 60.41 369 ALA A N 1
ATOM 2867 C CA . ALA A 1 369 ? 26.427 -13.659 20.777 1.00 60.41 369 ALA A CA 1
ATOM 2868 C C . ALA A 1 369 ? 26.501 -13.321 19.277 1.00 60.41 369 ALA A C 1
ATOM 2870 O O . ALA A 1 369 ? 25.494 -13.007 18.642 1.00 60.41 369 ALA A O 1
ATOM 2871 N N . THR A 1 370 ? 27.694 -13.448 18.691 1.00 64.94 370 THR A N 1
ATOM 2872 C CA . THR A 1 370 ? 27.937 -13.220 17.262 1.00 64.94 370 THR A CA 1
ATOM 2873 C C . THR A 1 370 ? 27.274 -14.287 16.383 1.00 64.94 370 THR A C 1
ATOM 2875 O O . THR A 1 370 ? 26.674 -13.959 15.359 1.00 64.94 370 THR A O 1
ATOM 2878 N N . VAL A 1 371 ? 27.360 -15.561 16.776 1.00 67.94 371 VAL A N 1
ATOM 2879 C CA . VAL A 1 371 ? 26.763 -16.690 16.043 1.00 67.94 371 VAL A CA 1
ATOM 2880 C C . VAL A 1 371 ? 25.235 -16.619 16.069 1.00 67.94 371 VAL A C 1
ATOM 2882 O O . VAL A 1 371 ? 24.615 -16.702 15.011 1.00 67.94 371 VAL A O 1
ATOM 2885 N N . GLU A 1 372 ? 24.637 -16.417 17.242 1.00 66.62 372 GLU A N 1
ATOM 2886 C CA . GLU A 1 372 ? 23.180 -16.319 17.425 1.00 66.62 372 GLU A CA 1
ATOM 2887 C C . GLU A 1 372 ? 22.603 -15.127 16.647 1.00 66.62 372 GLU A C 1
ATOM 2889 O O . GLU A 1 372 ? 21.652 -15.268 15.876 1.00 66.62 372 GLU A O 1
ATOM 2894 N N . THR A 1 373 ? 23.256 -13.965 16.746 1.00 62.47 373 THR A N 1
ATOM 2895 C CA . THR A 1 373 ? 22.908 -12.758 15.982 1.00 62.47 373 THR A CA 1
ATOM 2896 C C . THR A 1 373 ? 22.860 -13.028 14.478 1.00 62.47 373 THR A C 1
ATOM 2898 O O . THR A 1 373 ? 21.899 -12.656 13.800 1.00 62.47 373 THR A O 1
ATOM 2901 N N . LEU A 1 374 ? 23.885 -13.688 13.934 1.00 65.00 374 LEU A N 1
ATOM 2902 C CA . LEU A 1 374 ? 23.964 -13.951 12.498 1.00 65.00 374 LEU A CA 1
ATOM 2903 C C . LEU A 1 374 ? 22.973 -15.032 12.049 1.00 65.00 374 LEU A C 1
ATOM 2905 O O . LEU A 1 374 ? 22.445 -14.929 10.942 1.00 65.00 374 LEU A O 1
ATOM 2909 N N . GLN A 1 375 ? 22.669 -16.023 12.894 1.00 69.25 375 GLN A N 1
ATOM 2910 C CA . GLN A 1 375 ? 21.613 -17.008 12.630 1.00 69.25 375 GLN A CA 1
ATOM 2911 C C . GLN A 1 375 ? 20.248 -16.331 12.491 1.00 69.25 375 GLN A C 1
ATOM 2913 O O . GLN A 1 375 ? 19.546 -16.574 11.511 1.00 69.25 375 GLN A O 1
ATOM 2918 N N . HIS A 1 376 ? 19.905 -15.420 13.404 1.00 63.03 376 HIS A N 1
ATOM 2919 C CA . HIS A 1 376 ? 18.640 -14.689 13.340 1.00 63.03 376 HIS A CA 1
ATOM 2920 C C . HIS A 1 376 ? 18.566 -13.727 12.148 1.00 63.03 376 HIS A C 1
ATOM 2922 O O . HIS A 1 376 ? 17.548 -13.687 11.462 1.00 63.03 376 HIS A O 1
ATOM 2928 N N . LEU A 1 377 ? 19.643 -12.998 11.837 1.00 59.16 377 LEU A N 1
ATOM 2929 C CA . LEU A 1 377 ? 19.682 -12.098 10.674 1.00 59.16 377 LEU A CA 1
ATOM 2930 C C . LEU A 1 377 ? 19.476 -12.837 9.341 1.00 59.16 377 LEU A C 1
ATOM 2932 O O . LEU A 1 377 ? 18.783 -12.326 8.459 1.00 59.16 377 LEU A O 1
ATOM 2936 N N . LEU A 1 378 ? 20.038 -14.041 9.201 1.00 62.56 378 LEU A N 1
ATOM 2937 C CA . LEU A 1 378 ? 19.861 -14.891 8.018 1.00 62.56 378 LEU A CA 1
ATOM 2938 C C . LEU A 1 378 ? 18.440 -15.454 7.882 1.00 62.56 378 LEU A C 1
ATOM 2940 O O . LEU A 1 378 ? 17.995 -15.711 6.769 1.00 62.56 378 LEU A O 1
ATOM 2944 N N . GLU A 1 379 ? 17.724 -15.653 8.990 1.00 58.06 379 GLU A N 1
ATOM 2945 C CA . GLU A 1 379 ? 16.324 -16.101 8.970 1.00 58.06 379 GLU A CA 1
ATOM 2946 C C . GLU A 1 379 ? 15.332 -14.957 8.703 1.00 58.06 379 GLU A C 1
ATOM 2948 O O . GLU A 1 379 ? 14.234 -15.203 8.203 1.00 58.06 379 GLU A O 1
ATOM 2953 N N . LEU A 1 380 ? 15.710 -13.714 9.021 1.00 50.91 380 LEU A N 1
ATOM 2954 C CA . LEU A 1 380 ? 14.870 -12.518 8.871 1.00 50.91 380 LEU A CA 1
ATOM 2955 C C . LEU A 1 380 ? 14.958 -11.859 7.486 1.00 50.91 380 LEU A C 1
ATOM 2957 O O . LEU A 1 380 ? 14.116 -11.031 7.144 1.00 50.91 380 LEU A O 1
ATOM 2961 N N . THR A 1 381 ? 15.975 -12.174 6.686 1.00 46.78 381 THR A N 1
ATOM 2962 C CA . THR A 1 381 ? 16.238 -11.469 5.429 1.00 46.78 381 THR A CA 1
ATOM 2963 C C . THR A 1 381 ? 15.615 -12.187 4.229 1.00 46.78 381 THR A C 1
ATOM 2965 O O . THR A 1 381 ? 16.132 -13.180 3.730 1.00 46.78 381 THR A O 1
ATOM 2968 N N . SER A 1 382 ? 14.511 -11.637 3.712 1.00 39.88 382 SER A N 1
ATOM 2969 C CA . SER A 1 382 ? 14.047 -11.873 2.334 1.00 39.88 382 SER A CA 1
ATOM 2970 C C . SER A 1 382 ? 14.780 -10.997 1.303 1.00 39.88 382 SER A C 1
ATOM 2972 O O . SER A 1 382 ? 14.528 -11.123 0.109 1.00 39.88 382 SER A O 1
ATOM 2974 N N . GLU A 1 383 ? 15.694 -10.126 1.746 1.00 39.75 383 GLU A N 1
ATOM 2975 C CA . GLU A 1 383 ? 16.518 -9.255 0.901 1.00 39.75 383 GLU A CA 1
ATOM 2976 C C . GLU A 1 383 ? 18.007 -9.319 1.285 1.00 39.75 383 GLU A C 1
ATOM 2978 O O . GLU A 1 383 ? 18.334 -9.458 2.468 1.00 39.75 383 GLU A O 1
ATOM 2983 N N . PRO A 1 384 ? 18.926 -9.176 0.312 1.00 39.41 384 PRO A N 1
ATOM 2984 C CA . PRO A 1 384 ? 20.364 -9.214 0.538 1.00 39.41 384 PRO A CA 1
ATOM 2985 C C . PRO A 1 384 ? 20.833 -7.901 1.179 1.00 39.41 384 PRO A C 1
ATOM 2987 O O . PRO A 1 384 ? 21.355 -7.013 0.512 1.00 39.41 384 PRO A O 1
ATOM 2990 N N . ASN A 1 385 ? 20.652 -7.761 2.491 1.00 44.75 385 ASN A N 1
ATOM 2991 C CA . ASN A 1 385 ? 21.377 -6.737 3.238 1.00 44.75 385 ASN A CA 1
ATOM 2992 C C . ASN A 1 385 ? 22.874 -7.081 3.257 1.00 44.75 385 ASN A C 1
ATOM 2994 O O . ASN A 1 385 ? 23.253 -8.246 3.359 1.00 44.75 385 ASN A O 1
ATOM 2998 N N . ASP A 1 386 ? 23.729 -6.062 3.198 1.00 50.28 386 ASP A N 1
ATOM 2999 C CA . ASP A 1 386 ? 25.195 -6.162 3.124 1.00 50.28 386 ASP A CA 1
ATOM 3000 C C . ASP A 1 386 ? 25.825 -6.562 4.485 1.00 50.28 386 ASP A C 1
ATOM 3002 O O . ASP A 1 386 ? 26.723 -5.913 5.023 1.00 50.28 386 ASP A O 1
ATOM 3006 N N . TYR A 1 387 ? 25.310 -7.630 5.115 1.00 57.25 387 TYR A N 1
ATOM 3007 C CA . TYR A 1 387 ? 25.781 -8.148 6.409 1.00 57.25 387 TYR A CA 1
ATOM 3008 C C . TYR A 1 387 ? 27.130 -8.877 6.296 1.00 57.25 387 TYR A C 1
ATOM 3010 O O . TYR A 1 387 ? 27.759 -9.180 7.315 1.00 57.25 387 TYR A O 1
ATOM 3018 N N . LEU A 1 388 ? 27.597 -9.136 5.069 1.00 57.69 388 LEU A N 1
ATOM 3019 C CA . LEU A 1 388 ? 28.857 -9.820 4.775 1.00 57.69 388 LEU A CA 1
ATOM 3020 C C . LEU A 1 388 ? 30.061 -9.112 5.406 1.00 57.69 388 LEU A C 1
ATOM 3022 O O . LEU A 1 388 ? 30.985 -9.782 5.864 1.00 57.69 388 LEU A O 1
ATOM 3026 N N . VAL A 1 389 ? 30.040 -7.779 5.512 1.00 58.97 389 VAL A N 1
ATOM 3027 C CA . VAL A 1 389 ? 31.119 -7.006 6.151 1.00 58.97 389 VAL A CA 1
ATOM 3028 C C . VAL A 1 389 ? 31.225 -7.326 7.650 1.00 58.97 389 VAL A C 1
ATOM 3030 O O . VAL A 1 389 ? 32.321 -7.580 8.156 1.00 58.97 389 VAL A O 1
ATOM 3033 N N . SER A 1 390 ? 30.093 -7.388 8.358 1.00 57.59 390 SER A N 1
ATOM 3034 C CA . SER A 1 390 ? 30.047 -7.755 9.783 1.00 57.59 390 SER A CA 1
ATOM 3035 C C . SER A 1 390 ? 30.388 -9.231 10.004 1.00 57.59 390 SER A C 1
ATOM 3037 O O . SER A 1 390 ? 31.100 -9.569 10.950 1.00 57.59 390 SER A O 1
ATOM 3039 N N . ALA A 1 391 ? 29.938 -10.103 9.100 1.00 62.56 391 ALA A N 1
ATOM 3040 C CA . ALA A 1 391 ? 30.197 -11.537 9.152 1.00 62.56 391 ALA A CA 1
ATOM 3041 C C . ALA A 1 391 ? 31.675 -11.885 8.870 1.00 62.56 391 ALA A C 1
ATOM 3043 O O . ALA A 1 391 ? 32.231 -12.778 9.508 1.00 62.56 391 ALA A O 1
ATOM 3044 N N . THR A 1 392 ? 32.343 -11.135 7.985 1.00 65.94 392 THR A N 1
ATOM 3045 C CA . THR A 1 392 ? 33.779 -11.297 7.684 1.00 65.94 392 THR A CA 1
ATOM 3046 C C . THR A 1 392 ? 34.640 -10.939 8.894 1.00 65.94 392 THR A C 1
ATOM 3048 O O . THR A 1 392 ? 35.495 -11.722 9.294 1.00 65.94 392 THR A O 1
ATOM 3051 N N . ARG A 1 393 ? 34.360 -9.809 9.556 1.00 66.94 393 ARG A N 1
ATOM 3052 C CA . ARG A 1 393 ? 35.084 -9.406 10.775 1.00 66.94 393 ARG A CA 1
ATOM 3053 C C . ARG A 1 393 ? 34.928 -10.422 11.910 1.00 66.94 393 ARG A C 1
ATOM 3055 O O . ARG A 1 393 ? 35.875 -10.690 12.644 1.00 66.94 393 ARG A O 1
ATOM 3062 N N . ALA A 1 394 ? 33.736 -10.987 12.059 1.00 66.94 394 ALA A N 1
ATOM 3063 C CA . ALA A 1 394 ? 33.482 -12.060 13.010 1.00 66.94 394 ALA A CA 1
ATOM 3064 C C . ALA A 1 394 ? 34.234 -13.358 12.654 1.00 66.94 394 ALA A C 1
ATOM 3066 O O . ALA A 1 394 ? 34.636 -14.097 13.552 1.00 66.94 394 ALA A O 1
ATOM 3067 N N . LEU A 1 395 ? 34.476 -13.621 11.363 1.00 71.19 395 LEU A N 1
ATOM 3068 C CA . LEU A 1 395 ? 35.208 -14.806 10.903 1.00 71.19 395 LEU A CA 1
ATOM 3069 C C . LEU A 1 395 ? 36.696 -14.674 11.200 1.00 71.19 395 LEU A C 1
ATOM 3071 O O . LEU A 1 395 ? 37.317 -15.655 11.608 1.00 71.19 395 LEU A O 1
ATOM 3075 N N . ASP A 1 396 ? 37.243 -13.473 11.037 1.00 72.62 396 ASP A N 1
ATOM 3076 C CA . ASP A 1 396 ? 38.626 -13.172 11.400 1.00 72.62 396 ASP A CA 1
ATOM 3077 C C . ASP A 1 396 ? 38.850 -13.428 12.895 1.00 72.62 396 ASP A C 1
ATOM 3079 O O . ASP A 1 396 ? 39.754 -14.181 13.255 1.00 72.62 396 ASP A O 1
ATOM 3083 N N . LEU A 1 397 ? 37.957 -12.917 13.753 1.00 70.56 397 LEU A N 1
ATOM 3084 C CA . LEU A 1 397 ? 37.999 -13.164 15.200 1.00 70.56 397 LEU A CA 1
ATOM 3085 C C . LEU A 1 397 ? 37.870 -14.657 15.532 1.00 70.56 397 LEU A C 1
ATOM 3087 O O . LEU A 1 397 ? 38.658 -15.192 16.306 1.00 70.56 397 LEU A O 1
ATOM 3091 N N . ALA A 1 398 ? 36.920 -15.367 14.916 1.00 73.31 398 ALA A N 1
ATOM 3092 C CA . ALA A 1 398 ? 36.745 -16.799 15.155 1.00 73.31 398 ALA A CA 1
ATOM 3093 C C . ALA A 1 398 ? 37.938 -17.642 14.664 1.00 73.31 398 ALA A C 1
ATOM 3095 O O . ALA A 1 398 ? 38.216 -18.706 15.218 1.00 73.31 398 ALA A O 1
ATOM 3096 N N . SER A 1 399 ? 38.663 -17.171 13.646 1.00 75.06 399 SER A N 1
ATOM 3097 C CA . SER A 1 399 ? 39.843 -17.850 13.102 1.00 75.06 399 SER A CA 1
ATOM 3098 C C . SER A 1 399 ? 41.058 -17.770 14.032 1.00 75.06 399 SER A C 1
ATOM 3100 O O . SER A 1 399 ? 41.894 -18.673 13.999 1.00 75.06 399 SER A O 1
ATOM 3102 N N . GLU A 1 400 ? 41.145 -16.770 14.919 1.00 80.44 400 GLU A N 1
ATOM 3103 C CA . GLU A 1 400 ? 42.184 -16.704 15.970 1.00 80.44 400 GLU A CA 1
ATOM 3104 C C . GLU A 1 400 ? 42.106 -17.901 16.943 1.00 80.44 400 GLU A C 1
ATOM 3106 O O . GLU A 1 400 ? 43.117 -18.368 17.496 1.00 80.44 400 GLU A O 1
ATOM 3111 N N . HIS A 1 401 ? 40.899 -18.447 17.086 1.00 81.19 401 HIS A N 1
ATOM 3112 C CA . HIS A 1 401 ? 40.562 -19.589 17.928 1.00 81.19 401 HIS A CA 1
ATOM 3113 C C . HIS A 1 401 ? 40.562 -20.929 17.172 1.00 81.19 401 HIS A C 1
ATOM 3115 O O . HIS A 1 401 ? 40.282 -21.964 17.775 1.00 81.19 401 HIS A O 1
ATOM 3121 N N . ASP A 1 402 ? 40.915 -20.963 15.878 1.00 83.19 402 ASP A N 1
ATOM 3122 C CA . ASP A 1 402 ? 41.021 -22.230 15.151 1.00 83.19 402 ASP A CA 1
ATOM 3123 C C . ASP A 1 402 ? 42.244 -23.041 15.622 1.00 83.19 402 ASP A C 1
ATOM 3125 O O . ASP A 1 402 ? 43.404 -22.609 15.564 1.00 83.19 402 ASP A O 1
ATOM 3129 N N . ARG A 1 403 ? 41.970 -24.254 16.098 1.00 85.12 403 ARG A N 1
ATOM 3130 C CA . ARG A 1 403 ? 42.922 -25.302 16.455 1.00 85.12 403 ARG A CA 1
ATOM 3131 C C . ARG A 1 403 ? 42.621 -26.530 15.602 1.00 85.12 403 ARG A C 1
ATOM 3133 O O . ARG A 1 403 ? 41.814 -27.382 15.969 1.00 85.12 403 ARG A O 1
ATOM 3140 N N . SER A 1 404 ? 43.297 -26.630 14.458 1.00 85.56 404 SER A N 1
ATOM 3141 C CA . SER A 1 404 ? 43.211 -27.785 13.546 1.00 85.56 404 SER A CA 1
ATOM 3142 C C . SER A 1 404 ? 41.777 -28.136 13.116 1.00 85.56 404 SER A C 1
ATOM 3144 O O . SER A 1 404 ? 41.396 -29.306 13.100 1.00 85.56 404 SER A O 1
ATOM 3146 N N . GLY A 1 405 ? 40.976 -27.124 12.780 1.00 83.31 405 GLY A N 1
ATOM 3147 C CA . GLY A 1 405 ? 39.585 -27.279 12.369 1.00 83.31 405 GLY A CA 1
ATOM 3148 C C . GLY A 1 405 ? 38.577 -27.175 13.512 1.00 83.31 405 GLY A C 1
ATOM 3149 O O . GLY A 1 405 ? 37.410 -27.464 13.286 1.00 83.31 405 GLY A O 1
ATOM 3150 N N . SER A 1 406 ? 38.970 -26.759 14.714 1.00 88.69 406 SER A N 1
ATOM 3151 C CA . SER A 1 406 ? 38.076 -26.663 15.876 1.00 88.69 406 SER A CA 1
ATOM 3152 C C . SER A 1 406 ? 38.207 -25.320 16.576 1.00 88.69 406 SER A C 1
ATOM 3154 O O . SER A 1 406 ? 39.288 -24.747 16.594 1.00 88.69 406 SER A O 1
ATOM 3156 N N . TYR A 1 407 ? 37.124 -24.821 17.167 1.00 85.12 407 TYR A N 1
ATOM 3157 C CA . TYR A 1 407 ? 37.162 -23.593 17.959 1.00 85.12 407 TYR A CA 1
ATOM 3158 C C . TYR A 1 407 ? 37.657 -23.924 19.369 1.00 85.12 407 TYR A C 1
ATOM 3160 O O . TYR A 1 407 ? 36.895 -24.485 20.157 1.00 85.12 407 TYR A O 1
ATOM 3168 N N . ASP A 1 408 ? 38.930 -23.646 19.666 1.00 86.12 408 ASP A N 1
ATOM 3169 C CA . ASP A 1 408 ? 39.602 -23.987 20.933 1.00 86.12 408 ASP A CA 1
ATOM 3170 C C . ASP A 1 408 ? 39.350 -25.437 21.406 1.00 86.12 408 ASP A C 1
ATOM 3172 O O . ASP A 1 408 ? 39.289 -25.718 22.601 1.00 86.12 408 ASP A O 1
ATOM 3176 N N . GLU A 1 409 ? 39.163 -26.372 20.465 1.00 86.12 409 GLU A N 1
ATOM 3177 C CA . GLU A 1 409 ? 38.789 -27.773 20.725 1.00 86.12 409 GLU A CA 1
ATOM 3178 C C . GLU A 1 409 ? 37.462 -27.961 21.499 1.00 86.12 409 GLU A C 1
ATOM 3180 O O . GLU A 1 409 ? 37.140 -29.060 21.961 1.00 86.12 409 GLU A O 1
ATOM 3185 N N . VAL A 1 410 ? 36.635 -26.914 21.595 1.00 87.00 410 VAL A N 1
ATOM 3186 C CA . VAL A 1 410 ? 35.308 -26.937 22.220 1.00 87.00 410 VAL A CA 1
ATOM 3187 C C . VAL A 1 410 ? 34.268 -27.376 21.193 1.00 87.00 410 VAL A C 1
ATOM 3189 O O . VAL A 1 410 ? 34.079 -26.739 20.158 1.00 87.00 410 VAL A O 1
ATOM 3192 N N . PHE A 1 411 ? 33.548 -28.463 21.475 1.00 86.88 411 PHE A N 1
ATOM 3193 C CA . PHE A 1 411 ? 32.681 -29.118 20.487 1.00 86.88 411 PHE A CA 1
ATOM 3194 C C . PHE A 1 411 ? 31.505 -28.262 20.011 1.00 86.88 411 PHE A C 1
ATOM 3196 O O . PHE A 1 411 ? 31.331 -28.084 18.806 1.00 86.88 411 PHE A O 1
ATOM 3203 N N . GLY A 1 412 ? 30.730 -27.685 20.936 1.00 82.50 412 GLY A N 1
ATOM 3204 C CA . GLY A 1 412 ? 29.619 -26.798 20.576 1.00 82.50 412 GLY A CA 1
ATOM 3205 C C . GLY A 1 412 ? 30.099 -25.580 19.786 1.00 82.50 412 GLY A C 1
ATOM 3206 O O . GLY A 1 412 ? 29.529 -25.250 18.748 1.00 82.50 412 GLY A O 1
ATOM 3207 N N . ALA A 1 413 ? 31.217 -24.984 20.208 1.00 82.75 413 ALA A N 1
ATOM 3208 C CA . ALA A 1 413 ? 31.806 -23.852 19.504 1.00 82.75 413 ALA A CA 1
ATOM 3209 C C . ALA A 1 413 ? 32.361 -24.244 18.124 1.00 82.75 413 ALA A C 1
ATOM 3211 O O . ALA A 1 413 ? 32.301 -23.462 17.184 1.00 82.75 413 ALA A O 1
ATOM 3212 N N . SER A 1 414 ? 32.828 -25.482 17.962 1.00 89.62 414 SER A N 1
ATOM 3213 C CA . SER A 1 414 ? 33.267 -26.018 16.670 1.00 89.62 414 SER A CA 1
ATOM 3214 C C . SER A 1 414 ? 32.094 -26.262 15.715 1.00 89.62 414 SER A C 1
ATOM 3216 O O . SER A 1 414 ? 32.231 -26.013 14.520 1.00 89.62 414 SER A O 1
ATOM 3218 N N . CYS A 1 415 ? 30.925 -26.676 16.222 1.00 88.19 415 CYS A N 1
ATOM 3219 C CA . CYS A 1 415 ? 29.688 -26.743 15.430 1.00 88.19 415 CYS A CA 1
ATOM 3220 C C . CYS A 1 415 ? 29.263 -25.346 14.958 1.00 88.19 415 CYS A C 1
ATOM 3222 O O . CYS A 1 415 ? 28.997 -25.135 13.776 1.00 88.19 415 CYS A O 1
ATOM 3224 N N . ALA A 1 416 ? 29.292 -24.366 15.861 1.00 83.94 416 ALA A N 1
ATOM 3225 C CA . ALA A 1 416 ? 29.039 -22.974 15.516 1.00 83.94 416 ALA A CA 1
ATOM 3226 C C . ALA A 1 416 ? 30.054 -22.437 14.489 1.00 83.94 416 ALA A C 1
ATOM 3228 O O . ALA A 1 416 ? 29.644 -21.828 13.507 1.00 83.94 416 ALA A O 1
ATOM 3229 N N . LEU A 1 417 ? 31.352 -22.737 14.640 1.00 86.12 417 LEU A N 1
ATOM 3230 C CA . LEU A 1 417 ? 32.408 -22.374 13.685 1.00 86.12 417 LEU A CA 1
ATOM 3231 C C . LEU A 1 417 ? 32.163 -22.989 12.300 1.00 86.12 417 LEU A C 1
ATOM 3233 O O . LEU A 1 417 ? 32.367 -22.319 11.289 1.00 86.12 417 LEU A O 1
ATOM 3237 N N . LEU A 1 418 ? 31.709 -24.245 12.238 1.00 88.50 418 LEU A N 1
ATOM 3238 C CA . LEU A 1 418 ? 31.357 -24.906 10.982 1.00 88.50 418 LEU A CA 1
ATOM 3239 C C . LEU A 1 418 ? 30.212 -24.181 10.268 1.00 88.50 418 LEU A C 1
ATOM 3241 O O . LEU A 1 418 ? 30.326 -23.860 9.082 1.00 88.50 418 LEU A O 1
ATOM 3245 N N . TRP A 1 419 ? 29.124 -23.908 10.994 1.00 86.56 419 TRP A N 1
ATOM 3246 C CA . TRP A 1 419 ? 27.999 -23.131 10.477 1.00 86.56 419 TRP A CA 1
ATOM 3247 C C . TRP A 1 419 ? 28.474 -21.761 9.974 1.00 86.56 419 TRP A C 1
ATOM 3249 O O . TRP A 1 419 ? 28.151 -21.353 8.858 1.00 86.56 419 TRP A O 1
ATOM 3259 N N . PHE A 1 420 ? 29.327 -21.107 10.762 1.00 79.75 420 PHE A N 1
ATOM 3260 C CA . PHE A 1 420 ? 29.879 -19.792 10.474 1.00 79.75 420 PHE A CA 1
ATOM 3261 C C . PHE A 1 420 ? 30.664 -19.755 9.160 1.00 79.75 420 PHE A C 1
ATOM 3263 O O . PHE A 1 420 ? 30.404 -18.936 8.278 1.00 79.75 420 PHE A O 1
ATOM 3270 N N . ARG A 1 421 ? 31.586 -20.707 8.984 1.00 81.44 421 ARG A N 1
ATOM 3271 C CA . ARG A 1 421 ? 32.396 -20.847 7.767 1.00 81.44 421 ARG A CA 1
ATOM 3272 C C . ARG A 1 421 ? 31.544 -21.100 6.528 1.00 81.44 421 ARG A C 1
ATOM 3274 O O . ARG A 1 421 ? 31.844 -20.544 5.473 1.00 81.44 421 ARG A O 1
ATOM 3281 N N . SER A 1 422 ? 30.485 -21.901 6.668 1.00 84.88 422 SER A N 1
ATOM 3282 C CA . SER A 1 422 ? 29.557 -22.205 5.576 1.00 84.88 422 SER A CA 1
ATOM 3283 C C . SER A 1 422 ? 28.797 -20.962 5.104 1.00 84.88 422 SER A C 1
ATOM 3285 O O . SER A 1 422 ? 28.697 -20.733 3.900 1.00 84.88 422 SER A O 1
ATOM 3287 N N . LYS A 1 423 ? 28.295 -20.127 6.024 1.00 77.25 423 LYS A N 1
ATOM 3288 C CA . LYS A 1 423 ? 27.489 -18.946 5.667 1.00 77.25 423 LYS A CA 1
ATOM 3289 C C . LYS A 1 423 ? 28.313 -17.752 5.180 1.00 77.25 423 LYS A C 1
ATOM 3291 O O . LYS A 1 423 ? 27.813 -16.977 4.372 1.00 77.25 423 LYS A O 1
ATOM 3296 N N . CYS A 1 424 ? 29.569 -17.630 5.608 1.00 72.44 424 CYS A N 1
ATOM 3297 C CA . CYS A 1 424 ? 30.470 -16.546 5.194 1.00 72.44 424 CYS A CA 1
ATOM 3298 C C . CYS A 1 424 ? 31.284 -16.851 3.921 1.00 72.44 424 CYS A C 1
ATOM 3300 O O . CYS A 1 424 ? 32.142 -16.055 3.549 1.00 72.44 424 CYS A O 1
ATOM 3302 N N . GLY A 1 425 ? 31.064 -17.995 3.260 1.00 65.88 425 GLY A N 1
ATOM 3303 C CA . GLY A 1 425 ? 31.768 -18.349 2.020 1.00 65.88 425 GLY A CA 1
ATOM 3304 C C . GLY A 1 425 ? 33.253 -18.694 2.201 1.00 65.88 425 GLY A C 1
ATOM 3305 O O . GLY A 1 425 ? 34.044 -18.498 1.279 1.00 65.88 425 GLY A O 1
ATOM 3306 N N . SER A 1 426 ? 33.656 -19.194 3.377 1.00 66.38 426 SER A N 1
ATOM 3307 C CA . SER A 1 426 ? 35.036 -19.641 3.617 1.00 66.38 426 SER A CA 1
ATOM 3308 C C . SER A 1 426 ? 35.373 -20.885 2.778 1.00 66.38 426 SER A C 1
ATOM 3310 O O . SER A 1 426 ? 34.551 -21.788 2.635 1.00 66.38 426 SER A O 1
ATOM 3312 N N . ALA A 1 427 ? 36.590 -20.937 2.224 1.00 59.94 427 ALA A N 1
ATOM 3313 C CA . ALA A 1 427 ? 36.966 -21.878 1.164 1.00 59.94 427 ALA A CA 1
ATOM 3314 C C . ALA A 1 427 ? 37.222 -23.333 1.610 1.00 59.94 427 ALA A C 1
ATOM 3316 O O . ALA A 1 427 ? 37.252 -24.210 0.749 1.00 59.94 427 ALA A O 1
ATOM 3317 N N . 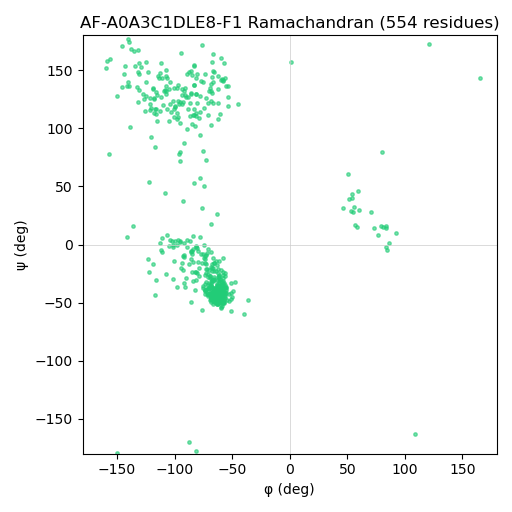ASP A 1 428 ? 37.406 -23.618 2.907 1.00 79.69 428 ASP A N 1
ATOM 3318 C CA . ASP A 1 428 ? 37.641 -24.992 3.376 1.00 79.69 428 ASP A CA 1
ATOM 3319 C C . ASP A 1 428 ? 36.881 -25.333 4.670 1.00 79.69 428 ASP A C 1
ATOM 3321 O O . ASP A 1 428 ? 37.285 -24.989 5.782 1.00 79.69 428 ASP A O 1
ATOM 3325 N N . LEU A 1 429 ? 35.760 -26.044 4.511 1.00 88.19 429 LEU A N 1
ATOM 3326 C CA . LEU A 1 429 ? 34.953 -26.589 5.610 1.00 88.19 429 LEU A CA 1
ATOM 3327 C C . LEU A 1 429 ? 35.481 -27.943 6.106 1.00 88.19 429 LEU A C 1
ATOM 3329 O O . LEU A 1 429 ? 35.077 -28.416 7.173 1.00 88.19 429 LEU A O 1
ATOM 3333 N N . ARG A 1 430 ? 36.358 -28.596 5.329 1.00 89.69 430 ARG A N 1
ATOM 3334 C CA . ARG A 1 430 ? 36.706 -30.007 5.504 1.00 89.69 430 ARG A CA 1
ATOM 3335 C C . ARG A 1 430 ? 37.372 -30.308 6.850 1.00 89.69 430 ARG A C 1
ATOM 3337 O O . ARG A 1 430 ? 36.938 -31.272 7.482 1.00 89.69 430 ARG A O 1
ATOM 3344 N N . PRO A 1 431 ? 38.329 -29.499 7.350 1.00 90.81 431 PRO A N 1
ATOM 3345 C CA . PRO A 1 431 ? 38.952 -29.747 8.646 1.00 90.81 431 PRO A CA 1
ATOM 3346 C C . PRO A 1 431 ? 37.937 -29.777 9.790 1.00 90.81 431 PRO A C 1
ATOM 3348 O O . PRO A 1 431 ? 37.987 -30.665 10.636 1.00 90.81 431 PRO A O 1
ATOM 3351 N N . THR A 1 432 ? 36.980 -28.846 9.795 1.00 91.62 432 THR A N 1
ATOM 3352 C CA . THR A 1 432 ? 35.958 -28.763 10.847 1.00 91.62 432 THR A CA 1
ATOM 3353 C C . THR A 1 432 ? 34.912 -29.864 10.720 1.00 91.62 432 THR A C 1
ATOM 3355 O O . THR A 1 432 ? 34.534 -30.463 11.726 1.00 91.62 432 THR A O 1
ATOM 3358 N N . LEU A 1 433 ? 34.500 -30.200 9.493 1.00 92.94 433 LEU A N 1
ATOM 3359 C CA . LEU A 1 433 ? 33.613 -31.337 9.229 1.00 92.94 433 LEU A CA 1
ATOM 3360 C C . LEU A 1 433 ? 34.208 -32.656 9.729 1.00 92.94 433 LEU A C 1
ATOM 3362 O O . LEU A 1 433 ? 33.545 -33.396 10.458 1.00 92.94 433 LEU A O 1
ATOM 3366 N N . ASP A 1 434 ? 35.459 -32.942 9.362 1.00 93.69 434 ASP A N 1
ATOM 3367 C CA . ASP A 1 434 ? 36.147 -34.165 9.775 1.00 93.69 434 ASP A CA 1
ATOM 3368 C C . ASP A 1 434 ? 36.373 -34.176 11.295 1.00 93.69 434 ASP A C 1
ATOM 3370 O O . ASP A 1 434 ? 36.198 -35.214 11.939 1.00 93.69 434 ASP A O 1
ATOM 3374 N N . TRP A 1 435 ? 36.679 -33.019 11.896 1.00 94.75 435 TRP A N 1
ATOM 3375 C CA . TRP A 1 435 ? 36.835 -32.895 13.344 1.00 94.75 435 TRP A CA 1
ATOM 3376 C C . TRP A 1 435 ? 35.543 -33.222 14.102 1.00 94.75 435 TRP A C 1
ATOM 3378 O O . TRP A 1 435 ? 35.599 -33.994 15.066 1.00 94.75 435 TRP A O 1
ATOM 3388 N N . ILE A 1 436 ? 34.398 -32.685 13.652 1.00 94.00 436 ILE A N 1
ATOM 3389 C CA . ILE A 1 436 ? 33.075 -32.918 14.252 1.00 94.00 436 ILE A CA 1
ATOM 3390 C C . ILE A 1 436 ? 32.652 -34.375 14.060 1.00 94.00 436 ILE A C 1
ATOM 3392 O O . ILE A 1 436 ? 32.327 -35.044 15.041 1.00 94.00 436 ILE A O 1
ATOM 3396 N N . ARG A 1 437 ? 32.709 -34.910 12.832 1.00 94.19 437 ARG A N 1
ATOM 3397 C CA . ARG A 1 437 ? 32.287 -36.293 12.540 1.00 94.19 437 ARG A CA 1
ATOM 3398 C C . ARG A 1 437 ? 33.117 -37.338 13.280 1.00 94.19 437 ARG A C 1
ATOM 3400 O O . ARG A 1 437 ? 32.569 -38.337 13.733 1.00 94.19 437 ARG A O 1
ATOM 3407 N N . ALA A 1 438 ? 34.415 -37.097 13.464 1.00 93.44 438 ALA A N 1
ATOM 3408 C CA . ALA A 1 438 ? 35.278 -37.998 14.227 1.00 93.44 438 ALA A CA 1
ATOM 3409 C C . ALA A 1 438 ? 34.939 -38.049 15.729 1.00 93.44 438 ALA A C 1
ATOM 3411 O O . ALA A 1 438 ? 35.405 -38.948 16.428 1.00 93.44 438 ALA A O 1
ATOM 3412 N N . ARG A 1 439 ? 34.179 -37.073 16.239 1.00 93.81 439 ARG A N 1
ATOM 3413 C CA . ARG A 1 439 ? 33.975 -36.857 17.677 1.00 93.81 439 ARG A CA 1
ATOM 3414 C C . ARG A 1 439 ? 32.522 -36.899 18.122 1.00 93.81 439 ARG A C 1
ATOM 3416 O O . ARG A 1 439 ? 32.289 -37.204 19.284 1.00 93.81 439 ARG A O 1
ATOM 3423 N N . VAL A 1 440 ? 31.560 -36.642 17.235 1.00 92.19 440 VAL A N 1
ATOM 3424 C CA . VAL A 1 440 ? 30.134 -36.491 17.572 1.00 92.19 440 VAL A CA 1
ATOM 3425 C C . VAL A 1 440 ? 29.592 -37.646 18.416 1.00 92.19 440 VAL A C 1
ATOM 3427 O O . VAL A 1 440 ? 28.931 -37.411 19.421 1.00 92.19 440 VAL A O 1
ATOM 3430 N N . SER A 1 441 ? 29.968 -38.889 18.101 1.00 90.31 441 SER A N 1
ATOM 3431 C CA . SER A 1 441 ? 29.510 -40.079 18.828 1.00 90.31 441 SER A CA 1
ATOM 3432 C C . SER A 1 441 ? 29.994 -40.164 20.281 1.00 90.31 441 SER A C 1
ATOM 3434 O O . SER A 1 441 ? 29.481 -40.981 21.039 1.00 90.31 441 SER A O 1
ATOM 3436 N N . ALA A 1 442 ? 31.006 -39.379 20.663 1.00 90.31 442 ALA A N 1
ATOM 3437 C CA . ALA A 1 442 ? 31.564 -39.353 22.014 1.00 90.31 442 ALA A CA 1
ATOM 3438 C C . ALA A 1 442 ? 30.911 -38.299 22.927 1.00 90.31 442 ALA A C 1
ATOM 3440 O O . ALA A 1 442 ? 31.165 -38.314 24.131 1.00 90.31 442 ALA A O 1
ATOM 3441 N N . TYR A 1 443 ? 30.098 -37.390 22.380 1.00 91.38 443 TYR A N 1
ATOM 3442 C CA . TYR A 1 443 ? 29.440 -36.335 23.153 1.00 91.38 443 TYR A CA 1
ATOM 3443 C C . TYR A 1 443 ? 28.034 -36.738 23.596 1.00 91.38 443 TYR A C 1
ATOM 3445 O O . TYR A 1 443 ? 27.464 -37.710 23.097 1.00 91.38 443 TYR A O 1
ATOM 3453 N N . ALA A 1 444 ? 27.474 -36.001 24.558 1.00 87.62 444 ALA A N 1
ATOM 3454 C CA . ALA A 1 444 ? 26.111 -36.234 25.008 1.00 87.62 444 ALA A CA 1
ATOM 3455 C C . ALA A 1 444 ? 25.098 -35.894 23.903 1.00 87.62 444 ALA A C 1
ATOM 3457 O O . ALA A 1 444 ? 25.405 -35.271 22.886 1.00 87.62 444 ALA A O 1
ATOM 3458 N N . MET A 1 445 ? 23.872 -36.377 24.086 1.00 86.69 445 MET A N 1
ATOM 3459 C CA . MET A 1 445 ? 22.842 -36.319 23.054 1.00 86.69 445 MET A CA 1
ATOM 3460 C C . MET A 1 445 ? 22.528 -34.886 22.601 1.00 86.69 445 MET A C 1
ATOM 3462 O O . MET A 1 445 ? 22.301 -34.655 21.417 1.00 86.69 445 MET A O 1
ATOM 3466 N N . ARG A 1 446 ? 22.579 -33.916 23.517 1.00 86.19 446 ARG A N 1
ATOM 3467 C CA . ARG A 1 446 ? 22.385 -32.497 23.205 1.00 86.19 446 ARG A CA 1
ATOM 3468 C C . ARG A 1 446 ? 23.379 -32.012 22.148 1.00 86.19 446 ARG A C 1
ATOM 3470 O O . ARG A 1 446 ? 22.981 -31.412 21.151 1.00 86.19 446 ARG A O 1
ATOM 3477 N N . GLU A 1 447 ? 24.660 -32.293 22.349 1.00 86.56 447 GLU A N 1
ATOM 3478 C CA . GLU A 1 447 ? 25.741 -31.942 21.432 1.00 86.56 447 GLU A CA 1
ATOM 3479 C C . GLU A 1 447 ? 25.652 -32.736 20.127 1.00 86.56 447 GLU A C 1
ATOM 3481 O O . GLU A 1 447 ? 25.926 -32.187 19.062 1.00 86.56 447 GLU A O 1
ATOM 3486 N N . GLN A 1 448 ? 25.216 -33.998 20.184 1.00 90.88 448 GLN A N 1
ATOM 3487 C CA . GLN A 1 448 ? 24.930 -34.774 18.977 1.00 90.88 448 GLN A CA 1
ATOM 3488 C C . GLN A 1 448 ? 23.843 -34.096 18.136 1.00 90.88 448 GLN A C 1
ATOM 3490 O O . GLN A 1 448 ? 24.046 -33.893 16.942 1.00 90.88 448 GLN A O 1
ATOM 3495 N N . MET A 1 449 ? 22.726 -33.677 18.741 1.00 91.19 449 MET A N 1
ATOM 3496 C CA . MET A 1 449 ? 21.646 -32.993 18.018 1.00 91.19 449 MET A CA 1
ATOM 3497 C C . MET A 1 449 ? 22.087 -31.630 17.484 1.00 91.19 449 MET A C 1
ATOM 3499 O O . MET A 1 449 ? 21.784 -31.307 16.339 1.00 91.19 449 MET A O 1
ATOM 3503 N N . LEU A 1 450 ? 22.895 -30.882 18.244 1.00 88.25 450 LEU A N 1
ATOM 3504 C CA . LEU A 1 450 ? 23.501 -29.635 17.769 1.00 88.25 450 LEU A CA 1
ATOM 3505 C C . LEU A 1 450 ? 24.369 -29.865 16.519 1.00 88.25 450 LEU A C 1
ATOM 3507 O O . LEU A 1 450 ? 24.280 -29.104 15.551 1.00 88.25 450 LEU A O 1
ATOM 3511 N N . ALA A 1 451 ? 25.184 -30.924 16.513 1.00 91.56 451 ALA A N 1
ATOM 3512 C CA . ALA A 1 451 ? 26.013 -31.284 15.367 1.00 91.56 451 ALA A CA 1
ATOM 3513 C C . ALA A 1 451 ? 25.160 -31.689 14.156 1.00 91.56 451 ALA A C 1
ATOM 3515 O O . ALA A 1 451 ? 25.407 -31.214 13.051 1.00 91.56 451 ALA A O 1
ATOM 3516 N N . ILE A 1 452 ? 24.121 -32.504 14.355 1.00 92.06 452 ILE A N 1
ATOM 3517 C CA . ILE A 1 452 ? 23.208 -32.924 13.282 1.00 92.06 452 ILE A CA 1
ATOM 3518 C C . ILE A 1 452 ? 22.453 -31.726 12.700 1.00 92.06 452 ILE A C 1
ATOM 3520 O O . ILE A 1 452 ? 22.455 -31.541 11.484 1.00 92.06 452 ILE A O 1
ATOM 3524 N N . ARG A 1 453 ? 21.877 -30.866 13.549 1.00 90.06 453 ARG A N 1
ATOM 3525 C CA . ARG A 1 453 ? 21.244 -29.601 13.144 1.00 90.06 453 ARG A CA 1
ATOM 3526 C C . ARG A 1 453 ? 22.200 -28.767 12.297 1.00 90.06 453 ARG A C 1
ATOM 3528 O O . ARG A 1 453 ? 21.837 -28.332 11.207 1.00 90.06 453 ARG A O 1
ATOM 3535 N N . THR A 1 454 ? 23.436 -28.605 12.762 1.00 89.38 454 THR A N 1
ATOM 3536 C CA . THR A 1 454 ? 24.482 -27.872 12.038 1.00 89.38 454 THR A CA 1
ATOM 3537 C C . THR A 1 454 ? 24.736 -28.472 10.656 1.00 89.38 454 THR A C 1
ATOM 3539 O O . THR A 1 454 ? 24.717 -27.741 9.670 1.00 89.38 454 THR A O 1
ATOM 3542 N N . LEU A 1 455 ? 24.925 -29.793 10.567 1.00 91.75 455 LEU A N 1
ATOM 3543 C CA . LEU A 1 455 ? 25.170 -30.499 9.306 1.00 91.75 455 LEU A CA 1
ATOM 3544 C C . LEU A 1 455 ? 24.003 -30.340 8.320 1.00 91.75 455 LEU A C 1
ATOM 3546 O O . LEU A 1 455 ? 24.237 -30.105 7.136 1.00 91.75 455 LEU A O 1
ATOM 3550 N N . ILE A 1 456 ? 22.755 -30.404 8.792 1.00 89.69 456 ILE A N 1
ATOM 3551 C CA . ILE A 1 456 ? 21.570 -30.189 7.948 1.00 89.69 456 ILE A CA 1
ATOM 3552 C C . ILE A 1 456 ? 21.533 -28.746 7.421 1.00 89.69 456 ILE A C 1
ATOM 3554 O O . ILE A 1 456 ? 21.354 -28.535 6.223 1.00 89.69 456 ILE A O 1
ATOM 3558 N N . LEU A 1 457 ? 21.769 -27.750 8.283 1.00 86.06 457 LEU A N 1
ATOM 3559 C CA . LEU A 1 457 ? 21.711 -26.323 7.926 1.00 86.06 457 LEU A CA 1
ATOM 3560 C C . LEU A 1 457 ? 22.756 -25.884 6.886 1.00 86.06 457 LEU A C 1
ATOM 3562 O O . LEU A 1 457 ? 22.570 -24.854 6.221 1.00 86.06 457 LEU A O 1
ATOM 3566 N N . ILE A 1 458 ? 23.856 -26.630 6.761 1.00 87.62 458 ILE A N 1
ATOM 3567 C CA . ILE A 1 458 ? 24.917 -26.382 5.773 1.00 87.62 458 ILE A CA 1
ATOM 3568 C C . ILE A 1 458 ? 24.836 -27.310 4.550 1.00 87.62 458 ILE A C 1
ATOM 3570 O O . ILE A 1 458 ? 25.671 -27.197 3.660 1.00 87.62 458 ILE A O 1
ATOM 3574 N N . GLY A 1 459 ? 23.857 -28.222 4.496 1.00 88.19 459 GLY A N 1
ATOM 3575 C CA . GLY A 1 459 ? 23.687 -29.169 3.388 1.00 88.19 459 GLY A CA 1
ATOM 3576 C C . GLY A 1 459 ? 24.621 -30.388 3.411 1.00 88.19 459 GLY A C 1
ATOM 3577 O O . GLY A 1 459 ? 24.738 -31.076 2.404 1.00 88.19 459 GLY A O 1
ATOM 3578 N N . GLU A 1 460 ? 25.263 -30.679 4.544 1.00 92.31 460 GLU A N 1
ATOM 3579 C CA . GLU A 1 460 ? 26.215 -31.792 4.715 1.00 92.31 460 GLU A CA 1
ATOM 3580 C C . GLU A 1 460 ? 25.632 -32.977 5.506 1.00 92.31 460 GLU A C 1
ATOM 3582 O O . GLU A 1 460 ? 26.321 -33.975 5.718 1.00 92.31 460 GLU A O 1
ATOM 3587 N N . GLY A 1 461 ? 24.379 -32.891 5.963 1.00 89.00 461 GLY A N 1
ATOM 3588 C CA . GLY A 1 461 ? 23.703 -33.971 6.687 1.00 89.00 461 GLY A CA 1
ATOM 3589 C C . GLY A 1 461 ? 23.411 -35.179 5.793 1.00 89.00 461 GLY A C 1
ATOM 3590 O O . GLY A 1 461 ? 22.731 -35.063 4.774 1.00 89.00 461 GLY A O 1
ATOM 3591 N N . THR A 1 462 ? 23.896 -36.361 6.176 1.00 91.00 462 THR A N 1
ATOM 3592 C CA . THR A 1 462 ? 23.601 -37.612 5.459 1.00 91.00 462 THR A CA 1
ATOM 3593 C C . THR A 1 462 ? 22.263 -38.210 5.892 1.00 91.00 462 THR A C 1
ATOM 3595 O O . THR A 1 462 ? 21.807 -38.030 7.019 1.00 91.00 462 THR A O 1
ATOM 3598 N N . SER A 1 463 ? 21.627 -39.000 5.019 1.00 89.75 463 SER A N 1
ATOM 3599 C CA . SER A 1 463 ? 20.364 -39.667 5.365 1.00 89.75 463 SER A CA 1
ATOM 3600 C C . SER A 1 463 ? 20.491 -40.635 6.548 1.00 89.75 463 SER A C 1
ATOM 3602 O O . SER A 1 463 ? 19.515 -40.830 7.267 1.00 89.75 463 SER A O 1
ATOM 3604 N N . ASP A 1 464 ? 21.663 -41.246 6.750 1.00 91.81 464 ASP A N 1
ATOM 3605 C CA . ASP A 1 464 ? 21.926 -42.121 7.900 1.00 91.81 464 ASP A CA 1
ATOM 3606 C C . ASP A 1 464 ? 22.024 -41.324 9.205 1.00 91.81 464 ASP A C 1
ATOM 3608 O O . ASP A 1 464 ? 21.402 -41.706 10.194 1.00 91.81 464 ASP A O 1
ATOM 3612 N N . GLU A 1 465 ? 22.729 -40.189 9.190 1.00 91.75 465 GLU A N 1
ATOM 3613 C CA . GLU A 1 465 ? 22.814 -39.250 10.317 1.00 91.75 465 GLU A CA 1
ATOM 3614 C C . GLU A 1 465 ? 21.421 -38.712 10.698 1.00 91.75 465 GLU A C 1
ATOM 3616 O O . GLU A 1 465 ? 21.044 -38.743 11.870 1.00 91.75 465 GLU A O 1
ATOM 3621 N N . CYS A 1 466 ? 20.615 -38.303 9.711 1.00 91.31 466 CYS A N 1
ATOM 3622 C CA . CYS A 1 466 ? 19.251 -37.814 9.932 1.00 91.31 466 CYS A CA 1
ATOM 3623 C C . CYS A 1 466 ? 18.324 -38.891 10.521 1.00 91.31 466 CYS A C 1
ATOM 3625 O O . CYS A 1 466 ? 17.590 -38.624 11.473 1.00 91.31 466 CYS A O 1
ATOM 3627 N N . ARG A 1 467 ? 18.373 -40.124 9.992 1.00 91.88 467 ARG A N 1
ATOM 3628 C CA . ARG A 1 467 ? 17.587 -41.249 10.529 1.00 91.88 467 ARG A CA 1
ATOM 3629 C C . ARG A 1 467 ? 17.995 -41.593 11.957 1.00 91.88 467 ARG A C 1
ATOM 3631 O O . ARG A 1 467 ? 17.127 -41.744 12.811 1.00 91.88 467 ARG A O 1
ATOM 3638 N N . ALA A 1 468 ? 19.299 -41.673 12.222 1.00 91.06 468 ALA A N 1
ATOM 3639 C CA . ALA A 1 468 ? 19.814 -41.960 13.555 1.00 91.06 468 ALA A CA 1
ATOM 3640 C C . ALA A 1 468 ? 19.370 -40.899 14.572 1.00 91.06 468 ALA A C 1
ATOM 3642 O O . ALA A 1 468 ? 18.954 -41.251 15.674 1.00 91.06 468 ALA A O 1
ATOM 3643 N N . ALA A 1 469 ? 19.388 -39.618 14.194 1.00 91.69 469 ALA A N 1
ATOM 3644 C CA . ALA A 1 469 ? 18.904 -38.537 15.046 1.00 91.69 469 ALA A CA 1
ATOM 3645 C C . ALA A 1 469 ? 17.399 -38.651 15.336 1.00 91.69 469 ALA A C 1
ATOM 3647 O O . ALA A 1 469 ? 16.996 -38.587 16.497 1.00 91.69 469 ALA A O 1
ATOM 3648 N N . ALA A 1 470 ? 16.568 -38.895 14.315 1.00 91.94 470 ALA A N 1
ATOM 3649 C CA . ALA A 1 470 ? 15.131 -39.105 14.504 1.00 91.94 470 ALA A CA 1
ATOM 3650 C C . ALA A 1 470 ? 14.846 -40.274 15.464 1.00 91.94 470 ALA A C 1
ATOM 3652 O O . ALA A 1 470 ? 14.033 -40.144 16.382 1.00 91.94 470 ALA A O 1
ATOM 3653 N N . ASP A 1 471 ? 15.547 -41.399 15.296 1.00 93.00 471 ASP A N 1
ATOM 3654 C CA . ASP A 1 471 ? 15.395 -42.579 16.149 1.00 93.00 471 ASP A CA 1
ATOM 3655 C C . ASP A 1 471 ? 15.838 -42.321 17.591 1.00 93.00 471 ASP A C 1
ATOM 3657 O O . ASP A 1 471 ? 15.146 -42.726 18.526 1.00 93.00 471 ASP A O 1
ATOM 3661 N N . GLN A 1 472 ? 16.940 -41.594 17.793 1.00 91.25 472 GLN A N 1
ATOM 3662 C CA . GLN A 1 472 ? 17.366 -41.199 19.133 1.00 91.25 472 GLN A CA 1
ATOM 3663 C C . GLN A 1 472 ? 16.321 -40.301 19.808 1.00 91.25 472 GLN A C 1
ATOM 3665 O O . GLN A 1 472 ? 15.936 -40.580 20.942 1.00 91.25 472 GLN A O 1
ATOM 3670 N N . ILE A 1 473 ? 15.812 -39.268 19.123 1.00 91.31 473 ILE A N 1
ATOM 3671 C CA . ILE A 1 473 ? 14.812 -38.349 19.695 1.00 91.31 473 ILE A CA 1
ATOM 3672 C C . ILE A 1 473 ? 13.503 -39.087 20.021 1.00 91.31 473 ILE A C 1
ATOM 3674 O O . ILE A 1 473 ? 12.864 -38.816 21.044 1.00 91.31 473 ILE A O 1
ATOM 3678 N N . ARG A 1 474 ? 13.103 -40.069 19.199 1.00 91.62 474 ARG A N 1
ATOM 3679 C CA . ARG A 1 474 ? 11.911 -40.896 19.454 1.00 91.62 474 ARG A CA 1
ATOM 3680 C C . ARG A 1 474 ? 11.981 -41.635 20.790 1.00 91.62 474 ARG A C 1
ATOM 3682 O O . ARG A 1 474 ? 10.928 -41.778 21.417 1.00 91.62 474 ARG A O 1
ATOM 3689 N N . LEU A 1 475 ? 13.175 -42.046 21.217 1.00 90.38 475 LEU A N 1
ATOM 3690 C CA . LEU A 1 475 ? 13.419 -42.844 22.422 1.00 90.38 475 LEU A CA 1
ATOM 3691 C C . LEU A 1 475 ? 13.560 -42.017 23.714 1.00 90.38 475 LEU A C 1
ATOM 3693 O O . LEU A 1 475 ? 13.636 -42.613 24.785 1.00 90.38 475 LEU A O 1
ATOM 3697 N N . ILE A 1 476 ? 13.587 -40.680 23.644 1.00 89.06 476 ILE A N 1
ATOM 3698 C CA . ILE A 1 476 ? 13.739 -39.831 24.836 1.00 89.06 476 ILE A CA 1
ATOM 3699 C C . ILE A 1 476 ? 12.433 -39.712 25.634 1.00 89.06 476 ILE A C 1
ATOM 3701 O O . ILE A 1 476 ? 11.355 -39.499 25.070 1.00 89.06 476 ILE A O 1
ATOM 3705 N N . GLU A 1 477 ? 12.557 -39.735 26.963 1.00 90.75 477 GLU A N 1
ATOM 3706 C CA . GLU A 1 477 ? 11.520 -39.318 27.910 1.00 90.75 477 GLU A CA 1
ATOM 3707 C C . GLU A 1 477 ? 11.461 -37.782 28.013 1.00 90.75 477 GLU A C 1
ATOM 3709 O O . GLU A 1 477 ? 12.207 -37.159 28.771 1.00 90.75 477 GLU A O 1
ATOM 3714 N N . LEU A 1 478 ? 10.573 -37.161 27.228 1.00 90.06 478 LEU A N 1
ATOM 3715 C CA . LEU A 1 478 ? 10.485 -35.699 27.095 1.00 90.06 478 LEU A CA 1
ATOM 3716 C C . LEU A 1 478 ? 10.190 -34.956 28.407 1.00 90.06 478 LEU A C 1
ATOM 3718 O O . LEU A 1 478 ? 10.701 -33.858 28.594 1.00 90.06 478 LEU A O 1
ATOM 3722 N N . ASP A 1 479 ? 9.428 -35.560 29.321 1.00 84.56 479 ASP A N 1
ATOM 3723 C CA . ASP A 1 479 ? 9.039 -34.938 30.600 1.00 84.56 479 ASP A CA 1
ATOM 3724 C C . ASP A 1 479 ? 10.227 -34.714 31.555 1.00 84.56 479 ASP A C 1
ATOM 3726 O O . ASP A 1 479 ? 10.095 -34.036 32.571 1.00 84.56 479 ASP A O 1
ATOM 3730 N N . SER A 1 480 ? 11.387 -35.305 31.250 1.00 84.44 480 SER A N 1
ATOM 3731 C CA . SER A 1 480 ? 12.611 -35.209 32.055 1.00 84.44 480 SER A CA 1
ATOM 3732 C C . SER A 1 480 ? 13.639 -34.218 31.501 1.00 84.44 480 SER A C 1
ATOM 3734 O O . SER A 1 480 ? 14.703 -34.036 32.095 1.00 84.44 480 SER A O 1
ATOM 3736 N N . LEU A 1 481 ? 13.346 -33.602 30.354 1.00 89.19 481 LEU A N 1
ATOM 3737 C CA . LEU A 1 481 ? 14.264 -32.715 29.652 1.00 89.19 481 LEU A CA 1
ATOM 3738 C C . LEU A 1 481 ? 14.198 -31.279 30.164 1.00 89.19 481 LEU A C 1
ATOM 3740 O O . LEU A 1 481 ? 13.144 -30.792 30.569 1.00 89.19 481 LEU A O 1
ATOM 3744 N N . SER A 1 482 ? 15.336 -30.588 30.080 1.00 88.62 482 SER A N 1
ATOM 3745 C CA . SER A 1 482 ? 15.374 -29.139 30.266 1.00 88.62 482 SER A CA 1
ATOM 3746 C C . SER A 1 482 ? 14.654 -28.421 29.122 1.00 88.62 482 SER A C 1
ATOM 3748 O O . SER A 1 482 ? 14.554 -28.945 28.009 1.00 88.62 482 SER A O 1
ATOM 3750 N N . GLU A 1 483 ? 14.202 -27.191 29.365 1.00 82.88 483 GLU A N 1
ATOM 3751 C CA . GLU A 1 483 ? 13.599 -26.347 28.332 1.00 82.88 483 GLU A CA 1
ATOM 3752 C C . GLU A 1 483 ? 14.543 -26.167 27.133 1.00 82.88 483 GLU A C 1
ATOM 3754 O O . GLU A 1 483 ? 14.103 -26.249 25.990 1.00 82.88 483 GLU A O 1
ATOM 3759 N N . ILE A 1 484 ? 15.849 -26.014 27.379 1.00 81.81 484 ILE A N 1
ATOM 3760 C CA . ILE A 1 484 ? 16.868 -25.877 26.326 1.00 81.81 484 ILE A CA 1
ATOM 3761 C C . ILE A 1 484 ? 16.947 -27.140 25.457 1.00 81.81 484 ILE A C 1
ATOM 3763 O O . ILE A 1 484 ? 17.045 -27.054 24.231 1.00 81.81 484 ILE A O 1
ATOM 3767 N N . ASP A 1 485 ? 16.898 -28.324 26.070 1.00 87.50 485 ASP A N 1
ATOM 3768 C CA . ASP A 1 485 ? 16.938 -29.583 25.323 1.00 87.50 485 ASP A CA 1
ATOM 3769 C C . ASP A 1 485 ? 15.665 -29.764 24.489 1.00 87.50 485 ASP A C 1
ATOM 3771 O O . ASP A 1 485 ? 15.737 -30.184 23.334 1.00 87.50 485 ASP A O 1
ATOM 3775 N N . LEU A 1 486 ? 14.506 -29.383 25.036 1.00 91.81 486 LEU A N 1
ATOM 3776 C CA . LEU A 1 486 ? 13.232 -29.407 24.317 1.00 91.81 486 LEU A CA 1
ATOM 3777 C C . LEU A 1 486 ? 13.251 -28.487 23.091 1.00 91.81 486 LEU A C 1
ATOM 3779 O O . LEU A 1 486 ? 12.800 -28.901 22.022 1.00 91.81 486 LEU A O 1
ATOM 3783 N N . VAL A 1 487 ? 13.812 -27.281 23.210 1.00 87.25 487 VAL A N 1
ATOM 3784 C CA . VAL A 1 487 ? 13.990 -26.359 22.077 1.00 87.25 487 VAL A CA 1
ATOM 3785 C C . VAL A 1 487 ? 14.921 -26.961 21.021 1.00 87.25 487 VAL A C 1
ATOM 3787 O O . VAL A 1 487 ? 14.530 -27.078 19.858 1.00 87.25 487 VAL A O 1
ATOM 3790 N N . ASN A 1 488 ? 16.106 -27.433 21.421 1.00 86.94 488 ASN A N 1
ATOM 3791 C CA . ASN A 1 488 ? 17.087 -28.026 20.507 1.00 86.94 488 ASN A CA 1
ATOM 3792 C C . ASN A 1 488 ? 16.509 -29.233 19.740 1.00 86.94 488 ASN A C 1
ATOM 3794 O O . ASN A 1 488 ? 16.704 -29.384 18.530 1.00 86.94 488 ASN A O 1
ATOM 3798 N N . TYR A 1 489 ? 15.745 -30.091 20.422 1.00 93.75 489 TYR A N 1
ATOM 3799 C CA . TYR A 1 489 ? 15.113 -31.254 19.797 1.00 93.75 489 TYR A CA 1
ATOM 3800 C C . TYR A 1 489 ? 13.926 -30.871 18.915 1.00 93.75 489 TYR A C 1
ATOM 3802 O O . TYR A 1 489 ? 13.725 -31.502 17.875 1.00 93.75 489 TYR A O 1
ATOM 3810 N N . LEU A 1 490 ? 13.168 -29.830 19.273 1.00 92.81 490 LEU A N 1
ATOM 3811 C CA . LEU A 1 490 ? 12.094 -29.317 18.428 1.00 92.81 490 LEU A CA 1
ATOM 3812 C C . LEU A 1 490 ? 12.664 -28.790 17.110 1.00 92.81 490 LEU A C 1
ATOM 3814 O O . LEU A 1 490 ? 12.232 -29.233 16.047 1.00 92.81 490 LEU A O 1
ATOM 3818 N N . GLU A 1 491 ? 13.680 -27.931 17.164 1.00 89.56 491 GLU A N 1
ATOM 3819 C CA . GLU A 1 491 ? 14.346 -27.410 15.967 1.00 89.56 491 GLU A CA 1
ATOM 3820 C C . GLU A 1 491 ? 14.951 -28.521 15.107 1.00 89.56 491 GLU A C 1
ATOM 3822 O O . GLU A 1 491 ? 14.780 -28.530 13.888 1.00 89.56 491 GLU A O 1
ATOM 3827 N N . THR A 1 492 ? 15.608 -29.495 15.740 1.00 91.12 492 THR A N 1
ATOM 3828 C CA . THR A 1 492 ? 16.177 -30.645 15.030 1.00 91.12 492 THR A CA 1
ATOM 3829 C C . THR A 1 492 ? 15.076 -31.459 14.346 1.00 91.12 492 THR A C 1
ATOM 3831 O O . THR A 1 492 ? 15.188 -31.763 13.163 1.00 91.12 492 THR A O 1
ATOM 3834 N N . SER A 1 493 ? 13.969 -31.757 15.034 1.00 93.06 493 SER A N 1
ATOM 3835 C CA . SER A 1 493 ? 12.851 -32.521 14.455 1.00 93.06 493 SER A CA 1
ATOM 3836 C C . SER A 1 493 ? 12.179 -31.816 13.270 1.00 93.06 493 SER A C 1
ATOM 3838 O O . SER A 1 493 ? 11.767 -32.477 12.319 1.00 93.06 493 SER A O 1
ATOM 3840 N N . LEU A 1 494 ? 12.120 -30.480 13.296 1.00 90.12 494 LEU A N 1
ATOM 3841 C CA . LEU A 1 494 ? 11.579 -29.671 12.204 1.00 90.12 494 LEU A CA 1
ATOM 3842 C C . LEU A 1 494 ? 12.461 -29.728 10.956 1.00 90.12 494 LEU A C 1
ATOM 3844 O O . LEU A 1 494 ? 11.945 -29.779 9.843 1.00 90.12 494 LEU A O 1
ATOM 3848 N N . LEU A 1 495 ? 13.784 -29.751 11.134 1.00 88.88 495 LEU A N 1
ATOM 3849 C CA . LEU A 1 495 ? 14.739 -29.915 10.036 1.00 88.88 495 LEU A CA 1
ATOM 3850 C C . LEU A 1 495 ? 14.729 -31.330 9.446 1.00 88.88 495 LEU A C 1
ATOM 3852 O O . LEU A 1 495 ? 15.029 -31.503 8.268 1.00 88.88 495 LEU A O 1
ATOM 3856 N N . LEU A 1 496 ? 14.368 -32.328 10.254 1.00 89.31 496 LEU A N 1
ATOM 3857 C CA . LEU A 1 496 ? 14.205 -33.719 9.828 1.00 89.31 496 LEU A CA 1
ATOM 3858 C C . LEU A 1 496 ? 12.867 -33.985 9.114 1.00 89.31 496 LEU A C 1
ATOM 3860 O O . LEU A 1 496 ? 12.671 -35.091 8.620 1.00 89.31 496 LEU A O 1
ATOM 3864 N N . ASP A 1 497 ? 11.967 -32.996 9.055 1.00 86.06 497 ASP A N 1
ATOM 3865 C CA . ASP A 1 497 ? 10.607 -33.112 8.501 1.00 86.06 497 ASP A CA 1
ATOM 3866 C C . ASP A 1 497 ? 9.735 -34.167 9.228 1.00 86.06 497 ASP A C 1
ATOM 3868 O O . ASP A 1 497 ? 8.827 -34.778 8.668 1.00 86.06 497 ASP A O 1
ATOM 3872 N N . GLU A 1 498 ? 9.995 -34.378 10.524 1.00 87.75 498 GLU A N 1
ATOM 3873 C CA . GLU A 1 498 ? 9.330 -35.382 11.366 1.00 87.75 498 GLU A CA 1
ATOM 3874 C C . GLU A 1 498 ? 8.158 -34.761 12.146 1.00 87.75 498 GLU A C 1
ATOM 3876 O O . GLU A 1 498 ? 8.209 -34.575 13.363 1.00 87.75 498 GLU A O 1
ATOM 3881 N N . LEU A 1 499 ? 7.066 -34.436 11.447 1.00 86.44 499 LEU A N 1
ATOM 3882 C CA . LEU A 1 499 ? 5.957 -33.635 11.993 1.00 86.44 499 LEU A CA 1
ATOM 3883 C C . LEU A 1 499 ? 5.319 -34.218 13.271 1.00 86.44 499 LEU A C 1
ATOM 3885 O O . LEU A 1 499 ? 4.954 -33.476 14.187 1.00 86.44 499 LEU A O 1
ATOM 3889 N N . GLU A 1 500 ? 5.184 -35.543 13.361 1.00 86.44 500 GLU A N 1
ATOM 3890 C CA . GLU A 1 500 ? 4.658 -36.218 14.558 1.00 86.44 500 GLU A CA 1
ATOM 3891 C C . GLU A 1 500 ? 5.595 -36.039 15.762 1.00 86.44 500 GLU A C 1
ATOM 3893 O O . GLU A 1 500 ? 5.146 -35.775 16.881 1.00 86.44 500 GLU A O 1
ATOM 3898 N N . LEU A 1 501 ? 6.903 -36.120 15.521 1.00 89.31 501 LEU A N 1
ATOM 3899 C CA . LEU A 1 501 ? 7.929 -35.930 16.534 1.00 89.31 501 LEU A CA 1
ATOM 3900 C C . LEU A 1 501 ? 7.965 -34.473 17.003 1.00 89.31 501 LEU A C 1
ATOM 3902 O O . LEU A 1 501 ? 7.915 -34.224 18.209 1.00 89.31 501 LEU A O 1
ATOM 3906 N N . SER A 1 502 ? 7.943 -33.520 16.068 1.00 92.44 502 SER A N 1
ATOM 3907 C CA . SER A 1 502 ? 7.861 -32.088 16.372 1.00 92.44 502 SER A CA 1
ATOM 3908 C C . SER A 1 502 ? 6.616 -31.756 17.190 1.00 92.44 502 SER A C 1
ATOM 3910 O O . SER A 1 502 ? 6.697 -31.031 18.176 1.00 92.44 502 SER A O 1
ATOM 3912 N N . SER A 1 503 ? 5.472 -32.359 16.853 1.00 89.00 503 SER A N 1
ATOM 3913 C CA . SER A 1 503 ? 4.219 -32.210 17.606 1.00 89.00 503 SER A CA 1
ATOM 3914 C C . SER A 1 503 ? 4.333 -32.699 19.050 1.00 89.00 503 SER A C 1
ATOM 3916 O O . SER A 1 503 ? 3.748 -32.118 19.964 1.00 89.00 503 SER A O 1
ATOM 3918 N N . ARG A 1 504 ? 5.043 -33.812 19.264 1.00 91.94 504 ARG A N 1
ATOM 3919 C CA . ARG A 1 504 ? 5.240 -34.406 20.589 1.00 91.94 504 ARG A CA 1
ATOM 3920 C C . ARG A 1 504 ? 6.141 -33.525 21.455 1.00 91.94 504 ARG A C 1
ATOM 3922 O O . ARG A 1 504 ? 5.809 -33.272 22.608 1.00 91.94 504 ARG A O 1
ATOM 3929 N N . ILE A 1 505 ? 7.234 -33.026 20.881 1.00 93.50 505 ILE A N 1
ATOM 3930 C CA . ILE A 1 505 ? 8.196 -32.156 21.572 1.00 93.50 505 ILE A CA 1
ATOM 3931 C C . ILE A 1 505 ? 7.582 -30.787 21.861 1.00 93.50 505 ILE A C 1
ATOM 3933 O O . ILE A 1 505 ? 7.727 -30.285 22.970 1.00 93.50 505 ILE A O 1
ATOM 3937 N N . ALA A 1 506 ? 6.824 -30.223 20.918 1.00 89.62 506 ALA A N 1
ATOM 3938 C CA . ALA A 1 506 ? 6.118 -28.962 21.116 1.00 89.62 506 ALA A CA 1
ATOM 3939 C C . ALA A 1 506 ? 5.174 -29.011 22.327 1.00 89.62 506 ALA A C 1
ATOM 3941 O O . ALA A 1 506 ? 5.153 -28.070 23.112 1.00 89.62 506 ALA A O 1
ATOM 3942 N N . ARG A 1 507 ? 4.449 -30.121 22.540 1.00 88.00 507 ARG A N 1
ATOM 3943 C CA . ARG A 1 507 ? 3.599 -30.287 23.735 1.00 88.00 507 ARG A CA 1
ATOM 3944 C C . ARG A 1 507 ? 4.394 -30.301 25.028 1.00 88.00 507 ARG A C 1
ATOM 3946 O O . ARG A 1 507 ? 3.978 -29.661 25.988 1.00 88.00 507 ARG A O 1
ATOM 3953 N N . ALA A 1 508 ? 5.514 -31.018 25.050 1.00 90.19 508 ALA A N 1
ATOM 3954 C CA . ALA A 1 508 ? 6.387 -31.057 26.217 1.00 90.19 508 ALA A CA 1
ATOM 3955 C C . ALA A 1 508 ? 6.969 -29.665 26.518 1.00 90.19 508 ALA A C 1
ATOM 3957 O O . ALA A 1 508 ? 6.904 -29.218 27.658 1.00 90.19 508 ALA A O 1
ATOM 3958 N N . LEU A 1 509 ? 7.422 -28.940 25.488 1.00 89.50 509 LEU A N 1
ATOM 3959 C CA . LEU A 1 509 ? 7.924 -27.569 25.613 1.00 89.50 509 LEU A CA 1
ATOM 3960 C C . LEU A 1 509 ? 6.846 -26.603 26.121 1.00 89.50 509 LEU A C 1
ATOM 3962 O O . LEU A 1 509 ? 7.090 -25.838 27.044 1.00 89.50 509 LEU A O 1
ATOM 3966 N N . VAL A 1 510 ? 5.635 -26.640 25.565 1.00 84.69 510 VAL A N 1
ATOM 3967 C CA . VAL A 1 510 ? 4.532 -25.783 26.037 1.00 84.69 510 VAL A CA 1
ATOM 3968 C C . VAL A 1 510 ? 4.169 -26.112 27.488 1.00 84.69 510 VAL A C 1
ATOM 3970 O O . VAL A 1 510 ? 3.948 -25.208 28.289 1.00 84.69 510 VAL A O 1
ATOM 3973 N N . SER A 1 511 ? 4.177 -27.397 27.851 1.00 84.50 511 SER A N 1
ATOM 3974 C CA . SER A 1 511 ? 3.858 -27.852 29.210 1.00 84.50 511 SER A CA 1
ATOM 3975 C C . SER A 1 511 ? 4.925 -27.480 30.244 1.00 84.50 511 SER A C 1
ATOM 3977 O O . SER A 1 511 ? 4.611 -27.418 31.431 1.00 84.50 511 SER A O 1
ATOM 3979 N N . SER A 1 512 ? 6.168 -27.226 29.820 1.00 83.56 512 SER A N 1
ATOM 3980 C CA . SER A 1 512 ? 7.259 -26.809 30.707 1.00 83.56 512 SER A CA 1
ATOM 3981 C C . SER A 1 512 ? 7.297 -25.296 30.962 1.00 83.56 512 SER A C 1
ATOM 3983 O O . SER A 1 512 ? 8.100 -24.835 31.770 1.00 83.56 512 SER A O 1
ATOM 3985 N N . GLN A 1 513 ? 6.444 -24.503 30.303 1.00 81.50 513 GLN A N 1
ATOM 3986 C CA . GLN A 1 513 ? 6.435 -23.050 30.460 1.00 81.50 513 GLN A CA 1
ATOM 3987 C C . GLN A 1 513 ? 5.929 -22.633 31.850 1.00 81.50 513 GLN A C 1
ATO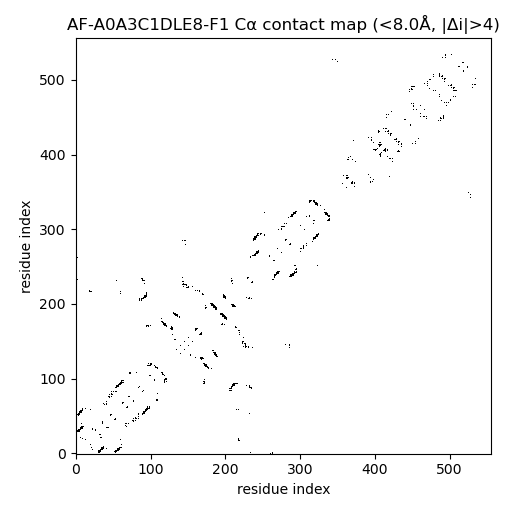M 3989 O O . GLN A 1 513 ? 4.877 -23.081 32.311 1.00 81.50 513 GLN A O 1
ATOM 3994 N N . SER A 1 514 ? 6.628 -21.693 32.496 1.00 67.94 514 SER A N 1
ATOM 3995 C CA . SER A 1 514 ? 6.191 -21.114 33.769 1.00 67.94 514 SER A CA 1
ATOM 3996 C C . SER A 1 514 ? 6.103 -19.589 33.673 1.00 67.94 514 SER A C 1
ATOM 3998 O O . SER A 1 514 ? 7.040 -18.911 33.266 1.00 67.94 514 SER A O 1
ATOM 4000 N N . SER A 1 515 ? 4.958 -19.013 34.049 1.00 63.41 515 SER A N 1
ATOM 4001 C CA . SER A 1 515 ? 4.754 -17.550 34.070 1.00 63.41 515 SER A CA 1
ATOM 4002 C C . SER A 1 515 ? 5.026 -16.832 32.733 1.00 63.41 515 SER A C 1
ATOM 4004 O O . SER A 1 515 ? 5.454 -15.681 32.727 1.00 63.41 515 SER A O 1
ATOM 4006 N N . GLY A 1 516 ? 4.772 -17.498 31.600 1.00 55.69 516 GLY A N 1
ATOM 4007 C CA . GLY A 1 516 ? 4.943 -16.921 30.260 1.00 55.69 516 GLY A CA 1
ATOM 4008 C C . GLY A 1 516 ? 6.393 -16.838 29.769 1.00 55.69 516 GLY A C 1
ATOM 4009 O O . GLY A 1 516 ? 6.637 -16.242 28.724 1.00 55.69 516 GLY A O 1
ATOM 4010 N N . MET A 1 517 ? 7.341 -17.434 30.494 1.00 54.28 517 MET A N 1
ATOM 4011 C CA . MET A 1 517 ? 8.730 -17.594 30.070 1.00 54.28 517 MET A CA 1
ATOM 4012 C C . MET A 1 517 ? 9.156 -19.056 30.229 1.00 54.28 517 MET A C 1
ATOM 4014 O O . MET A 1 517 ? 8.623 -19.801 31.058 1.00 54.28 517 MET A O 1
ATOM 4018 N N . TRP A 1 518 ? 10.119 -19.468 29.416 1.00 75.88 518 TRP A N 1
ATOM 4019 C CA . TRP A 1 518 ? 10.942 -20.637 29.712 1.00 75.88 518 TRP A CA 1
ATOM 4020 C C . TRP A 1 518 ? 12.143 -20.204 30.563 1.00 75.88 518 TRP A C 1
ATOM 4022 O O . TRP A 1 518 ? 12.163 -19.080 31.066 1.00 75.88 518 TRP A O 1
ATOM 4032 N N . LEU A 1 519 ? 13.115 -21.099 30.751 1.00 64.12 519 LEU A N 1
ATOM 4033 C CA . LEU A 1 519 ? 14.291 -20.931 31.613 1.00 64.12 519 LEU A CA 1
ATOM 4034 C C . LEU A 1 519 ? 14.868 -19.501 31.653 1.00 64.12 519 LEU A C 1
ATOM 4036 O O . LEU A 1 519 ? 15.122 -18.965 32.731 1.00 64.12 519 LEU A O 1
ATOM 4040 N N . ASP A 1 520 ? 15.052 -18.887 30.485 1.00 58.47 520 ASP A N 1
ATOM 4041 C CA . ASP A 1 520 ? 15.492 -17.506 30.322 1.00 58.47 520 ASP A CA 1
ATOM 4042 C C . ASP A 1 520 ? 14.920 -16.880 29.035 1.00 58.47 520 ASP A C 1
ATOM 4044 O O . ASP A 1 520 ? 14.152 -17.498 28.288 1.00 58.47 520 ASP A O 1
ATOM 4048 N N . LEU A 1 521 ? 15.273 -15.616 28.787 1.00 51.16 521 LEU A N 1
ATOM 4049 C CA . LEU A 1 521 ? 14.824 -14.864 27.615 1.00 51.16 521 LEU A CA 1
ATOM 4050 C C . LEU A 1 521 ? 15.299 -15.495 26.296 1.00 51.16 521 LEU A C 1
ATOM 4052 O O . LEU A 1 521 ? 14.530 -15.519 25.337 1.00 51.16 521 LEU A O 1
ATOM 4056 N N . ALA A 1 522 ? 16.524 -16.025 26.252 1.00 55.28 522 ALA A N 1
ATOM 4057 C CA . ALA A 1 522 ? 17.098 -16.631 25.050 1.00 55.28 522 ALA A CA 1
ATOM 4058 C C . ALA A 1 522 ? 16.367 -17.933 24.693 1.00 55.28 522 ALA A C 1
ATOM 4060 O O . ALA A 1 522 ? 15.834 -18.073 23.595 1.00 55.28 522 ALA A O 1
ATOM 4061 N N . THR A 1 523 ? 16.204 -18.820 25.674 1.00 61.91 523 THR A N 1
ATOM 4062 C CA . THR A 1 523 ? 15.425 -20.060 25.561 1.00 61.91 523 THR A CA 1
ATOM 4063 C C . THR A 1 523 ? 13.979 -19.764 25.163 1.00 61.91 523 THR A C 1
ATOM 4065 O O . THR A 1 523 ? 13.379 -20.480 24.362 1.00 61.91 523 THR A O 1
ATOM 4068 N N . THR A 1 524 ? 13.413 -18.675 25.692 1.00 63.75 524 THR A N 1
ATOM 4069 C CA . THR A 1 524 ? 12.064 -18.230 25.335 1.00 63.75 524 THR A CA 1
ATOM 4070 C C . THR A 1 524 ? 11.978 -17.786 23.879 1.00 63.75 524 THR A C 1
ATOM 4072 O O . THR A 1 524 ? 11.035 -18.169 23.183 1.00 63.75 524 THR A O 1
ATOM 4075 N N . ALA A 1 525 ? 12.953 -17.021 23.391 1.00 58.25 525 ALA A N 1
ATOM 4076 C CA . ALA A 1 525 ? 12.999 -16.589 21.999 1.00 58.25 525 ALA A CA 1
ATOM 4077 C C . ALA A 1 525 ? 13.134 -17.787 21.043 1.00 58.25 525 ALA A C 1
ATOM 4079 O O . ALA A 1 525 ? 12.310 -17.947 20.139 1.00 58.25 525 ALA A O 1
ATOM 4080 N N . GLU A 1 526 ? 14.104 -18.670 21.285 1.00 69.44 526 GLU A N 1
ATOM 4081 C CA . GLU A 1 526 ? 14.349 -19.852 20.451 1.00 69.44 526 GLU A CA 1
ATOM 4082 C C . GLU A 1 526 ? 13.153 -20.816 20.445 1.00 69.44 526 GLU A C 1
ATOM 4084 O O . GLU A 1 526 ? 12.696 -21.246 19.381 1.00 69.44 526 GLU A O 1
ATOM 4089 N N . GLY A 1 527 ? 12.576 -21.103 21.617 1.00 77.06 527 GLY A N 1
ATOM 4090 C CA . GLY A 1 527 ? 11.401 -21.966 21.727 1.00 77.06 527 GLY A CA 1
ATOM 4091 C C . GLY A 1 527 ? 10.191 -21.410 20.983 1.00 77.06 527 GLY A C 1
ATOM 4092 O O . GLY A 1 527 ? 9.490 -22.151 20.289 1.00 77.06 527 GLY A O 1
ATOM 4093 N N . THR A 1 528 ? 9.984 -20.094 21.040 1.00 69.00 528 THR A N 1
ATOM 4094 C CA . THR A 1 528 ? 8.884 -19.449 20.315 1.00 69.00 528 THR A CA 1
ATOM 4095 C C . THR A 1 528 ? 9.093 -19.517 18.795 1.00 69.00 528 THR A C 1
ATOM 4097 O O . THR A 1 528 ? 8.154 -19.831 18.059 1.00 69.00 528 THR A O 1
ATOM 4100 N N . LEU A 1 529 ? 10.320 -19.300 18.304 1.00 70.81 529 LEU A N 1
ATOM 4101 C CA . LEU A 1 529 ? 10.654 -19.426 16.877 1.00 70.81 529 LEU A CA 1
ATOM 4102 C C . LEU A 1 529 ? 10.469 -20.860 16.359 1.00 70.81 529 LEU A C 1
ATOM 4104 O O . LEU A 1 529 ? 9.947 -21.069 15.261 1.00 70.81 529 LEU A O 1
ATOM 4108 N N . ALA A 1 530 ? 10.851 -21.859 17.152 1.00 81.38 530 ALA A N 1
ATOM 4109 C CA . ALA A 1 530 ? 10.670 -23.261 16.801 1.00 81.38 530 ALA A CA 1
ATOM 4110 C C . ALA A 1 530 ? 9.176 -23.642 16.722 1.00 81.38 530 ALA A C 1
ATOM 4112 O O . ALA A 1 530 ? 8.737 -24.274 15.757 1.00 81.38 530 ALA A O 1
ATOM 4113 N N . LEU A 1 531 ? 8.356 -23.183 17.674 1.00 81.12 531 LEU A N 1
ATOM 4114 C CA . LEU A 1 531 ? 6.900 -23.384 17.649 1.00 81.12 531 LEU A CA 1
ATOM 4115 C C . LEU A 1 531 ? 6.239 -22.699 16.444 1.00 81.12 531 LEU A C 1
ATOM 4117 O O . LEU A 1 531 ? 5.335 -23.264 15.827 1.00 81.12 531 LEU A O 1
ATOM 4121 N N . LEU A 1 532 ? 6.719 -21.519 16.046 1.00 69.56 532 LEU A N 1
ATOM 4122 C CA . LEU A 1 532 ? 6.266 -20.859 14.821 1.00 69.56 532 LEU A CA 1
ATOM 4123 C C . LEU A 1 532 ? 6.557 -21.666 13.562 1.00 69.56 532 LEU A C 1
ATOM 4125 O O . LEU A 1 532 ? 5.680 -21.812 12.709 1.00 69.56 532 LEU A O 1
ATOM 4129 N N . LYS A 1 533 ? 7.793 -22.160 13.430 1.00 76.62 533 LYS A N 1
ATOM 4130 C CA . LYS A 1 533 ? 8.211 -22.993 12.297 1.00 76.62 533 LYS A CA 1
ATOM 4131 C C . LYS A 1 533 ? 7.295 -24.217 12.185 1.00 76.62 533 LYS A C 1
ATOM 4133 O O . LYS A 1 533 ? 6.832 -24.533 11.091 1.00 76.62 533 LYS A O 1
ATOM 4138 N N . LEU A 1 534 ? 6.939 -24.829 13.316 1.00 81.75 534 LEU A N 1
ATOM 4139 C CA . LEU A 1 534 ? 5.969 -25.921 13.370 1.00 81.75 534 LEU A CA 1
ATOM 4140 C C . LEU A 1 534 ? 4.561 -25.499 12.905 1.00 81.75 534 LEU A C 1
ATOM 4142 O O . LEU A 1 534 ? 3.953 -26.182 12.083 1.00 81.75 534 LEU A O 1
ATOM 4146 N N . LEU A 1 535 ? 4.041 -24.365 13.386 1.00 72.12 535 LEU A N 1
ATOM 4147 C CA . LEU A 1 535 ? 2.723 -23.857 12.982 1.00 72.12 535 LEU A CA 1
ATOM 4148 C C . LEU A 1 535 ? 2.644 -23.538 11.483 1.00 72.12 535 LEU A C 1
ATOM 4150 O O . LEU A 1 535 ? 1.642 -23.868 10.846 1.00 72.12 535 LEU A O 1
ATOM 4154 N N . ARG A 1 536 ? 3.700 -22.948 10.907 1.00 68.25 536 ARG A N 1
ATOM 4155 C CA . ARG A 1 536 ? 3.791 -22.691 9.459 1.00 68.25 536 ARG A CA 1
ATOM 4156 C C . ARG A 1 536 ? 3.742 -23.995 8.660 1.00 68.25 536 ARG A C 1
ATOM 4158 O O . ARG A 1 536 ? 2.944 -24.119 7.731 1.00 68.25 536 ARG A O 1
ATOM 4165 N N . ARG A 1 537 ? 4.482 -25.017 9.100 1.00 71.75 537 ARG A N 1
ATOM 4166 C CA . ARG A 1 537 ? 4.439 -26.357 8.490 1.00 71.75 537 ARG A CA 1
ATOM 4167 C C . ARG A 1 537 ? 3.048 -26.991 8.557 1.00 71.75 537 ARG A C 1
ATOM 4169 O O . ARG A 1 537 ? 2.623 -27.624 7.593 1.00 71.75 537 ARG A O 1
ATOM 4176 N N . PHE A 1 538 ? 2.294 -26.778 9.639 1.00 65.75 538 PHE A N 1
ATOM 4177 C CA . PHE A 1 538 ? 0.899 -27.229 9.709 1.00 65.75 538 PHE A CA 1
ATOM 4178 C C . PHE A 1 538 ? -0.031 -26.493 8.745 1.00 65.75 538 PHE A C 1
ATOM 4180 O O . PHE A 1 538 ? -0.939 -27.118 8.201 1.00 65.75 538 PHE A O 1
ATOM 4187 N N . SER A 1 539 ? 0.175 -25.193 8.514 1.00 57.41 539 SER A N 1
ATOM 4188 C CA . SER A 1 539 ? -0.631 -24.448 7.536 1.00 57.41 539 SER A CA 1
ATOM 4189 C C . SER A 1 539 ? -0.354 -24.859 6.088 1.00 57.41 539 SER A C 1
ATOM 4191 O O . SER A 1 539 ? -1.252 -24.781 5.252 1.00 57.41 539 SER A O 1
ATOM 4193 N N . GLU A 1 540 ? 0.851 -25.349 5.802 1.00 58.81 540 GLU A N 1
ATOM 4194 C CA . GLU A 1 540 ? 1.270 -25.799 4.469 1.00 58.81 540 GLU A CA 1
ATOM 4195 C C . GLU A 1 540 ? 0.860 -27.264 4.179 1.00 58.81 540 GLU A C 1
ATOM 4197 O O . GLU A 1 540 ? 0.675 -27.643 3.023 1.00 58.81 540 GLU A O 1
ATOM 4202 N N . GLY A 1 541 ? 0.651 -28.095 5.211 1.00 52.16 541 GLY A N 1
ATOM 4203 C CA . GLY A 1 541 ? 0.307 -29.521 5.093 1.00 52.16 541 GLY A CA 1
ATOM 4204 C C . GLY A 1 541 ? -1.196 -29.838 5.156 1.00 52.16 541 GLY A C 1
ATOM 4205 O O . GLY A 1 541 ? -1.699 -30.315 6.172 1.00 52.16 541 GLY A O 1
ATOM 4206 N N . THR A 1 542 ? -1.943 -29.654 4.063 1.00 41.44 542 THR A N 1
ATOM 4207 C CA . THR A 1 542 ? -3.422 -29.776 4.018 1.00 41.44 542 THR A CA 1
ATOM 4208 C C . THR A 1 542 ? -4.008 -31.210 4.027 1.00 41.44 542 THR A C 1
ATOM 4210 O O . THR A 1 542 ? -5.067 -31.431 3.441 1.00 41.44 542 THR A O 1
ATOM 4213 N N . THR A 1 543 ? -3.392 -32.221 4.662 1.00 40.66 543 THR A N 1
ATOM 4214 C CA . THR A 1 543 ? -3.969 -33.598 4.660 1.00 40.66 543 THR A CA 1
ATOM 4215 C C . THR A 1 543 ? -3.863 -34.438 5.944 1.00 40.66 543 THR A C 1
ATOM 4217 O O . THR A 1 543 ? -4.320 -35.582 5.937 1.00 40.66 543 THR A O 1
ATOM 4220 N N . ALA A 1 544 ? -3.381 -33.925 7.082 1.00 35.91 544 ALA A N 1
ATOM 4221 C CA . ALA A 1 544 ? -3.284 -34.733 8.308 1.00 35.91 544 ALA A CA 1
ATOM 4222 C C . ALA A 1 544 ? -4.393 -34.433 9.356 1.00 35.91 544 ALA A C 1
ATOM 4224 O O . ALA A 1 544 ? -4.479 -33.353 9.924 1.00 35.91 544 ALA A O 1
ATOM 4225 N N . ALA A 1 545 ? -5.233 -35.457 9.555 1.00 36.78 545 ALA A N 1
ATOM 4226 C CA . ALA A 1 545 ? -6.264 -35.816 10.548 1.00 36.78 545 ALA A CA 1
ATOM 4227 C C . ALA A 1 545 ? -6.670 -34.920 11.772 1.00 36.78 545 ALA A C 1
ATOM 4229 O O . ALA A 1 545 ? -5.857 -34.209 12.357 1.00 36.78 545 ALA A O 1
ATOM 4230 N N . PRO A 1 546 ? -7.907 -35.110 12.316 1.00 38.28 546 PRO A N 1
ATOM 4231 C CA . PRO A 1 546 ? -8.532 -34.324 13.408 1.00 38.28 546 PRO A CA 1
ATOM 4232 C C . PRO A 1 546 ? -7.792 -34.250 14.758 1.00 38.28 546 PRO A C 1
ATOM 4234 O O . PRO A 1 546 ? -8.162 -33.444 15.606 1.00 38.28 546 PRO A O 1
ATOM 4237 N N . LYS A 1 547 ? -6.751 -35.063 14.984 1.00 40.75 547 LYS A N 1
ATOM 4238 C CA . LYS A 1 547 ? -5.904 -34.987 16.192 1.00 40.75 547 LYS A CA 1
ATOM 4239 C C . LYS A 1 547 ? -4.957 -33.775 16.193 1.00 40.75 547 LYS A C 1
ATOM 4241 O O . LYS A 1 547 ? -4.371 -33.476 17.226 1.00 40.75 547 LYS A O 1
ATOM 4246 N N . LEU A 1 548 ? -4.809 -33.094 15.054 1.00 42.09 548 LEU A N 1
ATOM 4247 C CA . LEU A 1 548 ? -3.908 -31.951 14.870 1.00 42.09 548 LEU A CA 1
ATOM 4248 C C . LEU A 1 548 ? -4.584 -30.594 15.127 1.00 42.09 548 LEU A C 1
ATOM 4250 O O . LEU A 1 548 ? -3.913 -29.636 15.500 1.00 42.09 548 LEU A O 1
ATOM 4254 N N . VAL A 1 549 ? -5.919 -30.532 15.042 1.00 41.81 549 VAL A N 1
ATOM 4255 C CA . VAL A 1 549 ? -6.702 -29.338 15.409 1.00 41.81 549 VAL A CA 1
ATOM 4256 C C . VAL A 1 549 ? -6.582 -29.050 16.908 1.00 41.81 549 VAL A C 1
ATOM 4258 O O . VAL A 1 549 ? -6.356 -27.901 17.275 1.00 41.81 549 VAL A O 1
ATOM 4261 N N . SER A 1 550 ? -6.608 -30.081 17.765 1.00 44.44 550 SER A N 1
ATOM 4262 C CA . SER A 1 550 ? -6.485 -29.886 19.220 1.00 44.44 550 SER A CA 1
ATOM 4263 C C . SER A 1 550 ? -5.100 -29.388 19.635 1.00 44.44 550 SER A C 1
ATOM 4265 O O . SER A 1 550 ? -4.997 -28.629 20.584 1.00 44.44 550 SER A O 1
ATOM 4267 N N . LEU A 1 551 ? -4.040 -29.765 18.911 1.00 42.25 551 LEU A N 1
ATOM 4268 C CA . LEU A 1 551 ? -2.695 -29.256 19.174 1.00 42.25 551 LEU A CA 1
ATOM 4269 C C . LEU A 1 551 ? -2.564 -27.793 18.743 1.00 42.25 551 LEU A C 1
ATOM 4271 O O . LEU A 1 551 ? -1.941 -27.002 19.437 1.00 42.25 551 LEU A O 1
ATOM 4275 N N . SER A 1 552 ? -3.182 -27.415 17.619 1.00 38.88 552 SER A N 1
ATOM 4276 C CA . SER A 1 552 ? -3.246 -26.008 17.219 1.00 38.88 552 SER A CA 1
ATOM 4277 C C . SER A 1 552 ? -4.033 -25.160 18.220 1.00 38.88 552 SER A C 1
ATOM 4279 O O . SER A 1 552 ? -3.706 -23.997 18.375 1.00 38.88 552 SER A O 1
ATOM 4281 N N . GLU A 1 553 ? -5.028 -25.730 18.909 1.00 45.22 553 GLU A N 1
ATOM 4282 C CA . GLU A 1 553 ? -5.785 -25.077 19.988 1.00 45.22 553 GLU A CA 1
ATOM 4283 C C . GLU A 1 553 ? -5.074 -25.106 21.351 1.00 45.22 553 GLU A C 1
ATOM 4285 O O . GLU A 1 553 ? -5.364 -24.253 22.175 1.00 45.22 553 GLU A O 1
ATOM 4290 N N . GLU A 1 554 ? -4.164 -26.055 21.602 1.00 41.53 554 GLU A N 1
ATOM 4291 C CA . GLU A 1 554 ? -3.297 -26.079 22.797 1.00 41.53 554 GLU A CA 1
ATOM 4292 C C . GLU A 1 554 ? -2.069 -25.164 22.649 1.00 41.53 554 GLU A C 1
ATOM 4294 O O . GLU A 1 554 ? -1.558 -24.657 23.643 1.00 41.53 554 GLU A O 1
ATOM 4299 N N . ILE A 1 555 ? -1.573 -24.977 21.419 1.00 39.19 555 ILE A N 1
ATOM 4300 C CA . ILE A 1 555 ? -0.455 -24.073 21.098 1.00 39.19 555 ILE A CA 1
ATOM 4301 C C . ILE A 1 555 ? -0.940 -22.620 20.905 1.00 39.19 555 ILE A C 1
ATOM 4303 O O . ILE A 1 555 ? -0.174 -21.689 21.161 1.00 39.19 555 ILE A O 1
ATOM 4307 N N . ARG A 1 556 ? -2.173 -22.410 20.419 1.00 38.44 556 ARG A N 1
ATOM 4308 C CA . ARG A 1 556 ? -2.825 -21.085 20.338 1.00 38.44 556 ARG A CA 1
ATOM 4309 C C . ARG A 1 556 ? -3.354 -20.650 21.693 1.00 38.44 556 ARG A C 1
ATOM 4311 O O . ARG A 1 556 ? -3.292 -19.422 21.939 1.00 38.44 556 ARG A O 1
#